Protein AF-A0A4U0W973-F1 (afdb_monomer_lite)

Foldseek 3Di:
DVLVVVVVVVVVVVVVVVVQVQWKKKKKWWLAALPLLCLLLQCQAPVRVDVVSVVSVVVPPPNLVSLLPFQAEEEEAEAQDALVVVVLADDCVRQVLFPVNLRVNSVVSVIDIDIRRTGGNPPPDDSVRVSLVSSCPRPPCVVRYHYEYQPQCPPQDPPDPDSVVSNSVSSHVVRVVVSVVSVPDDNRYMYMYMNDDVCLVDPPPPPPPPPPDPPPDDDPPDDPPVVVVVVVVVVPPPPPDPPVVVVVVVVVVPDDDDDDDDDDPDDDDDPDDPVNVVVVVDPSPPSDDPPPHVPVVPPDPPDDDDDDDDDDDDPDPDPPDDDDPPPPCVNCPVPDVVVVVVVCCCVVPVVVVVVVVVVVVVPPDDCPPDPPPPPPPPDPDPPPD

Sequence (385 aa):
MHATAALTAVIAAAASAQAFAGTYPILAWSRTSLSSSLAELDAASPKQASRTSQQRLIQTGTDDAELCQLDKLYVVSAPGLHASDLARFPSIADSPDGVRSAARAAQESGGTVQVVPYVSDRLAVAPVGKIARRFRRCPGKSEAVQFVRFEGLLEGGDDATTEDEWRRMALQRLDSDVAQLVSSAPAHSAFFLTDLPTSLSSSTTTVTKKLAKRQQLLPSDTSDETLEEMLEEIAEEEHVKSEAFDDMLAEIEGSSVPVAATLNEDDEPVSASSDEYASAVDPYSHGEWDGSVLDVSNGFQRGGSSSGNDTDGHNGTSIFQPEDGSGLLHRYALFSPALIVAVLITFVVLIPTVIVGAQALLSIETVNGLETKMTGSVGIDPSKQ

Structure (mmCIF, N/CA/C/O backbone):
data_AF-A0A4U0W973-F1
#
_entry.id   AF-A0A4U0W973-F1
#
loop_
_atom_site.group_PDB
_atom_site.id
_atom_site.type_symbol
_atom_site.label_atom_id
_atom_site.label_alt_id
_atom_site.label_comp_id
_atom_site.label_asym_id
_atom_site.label_entity_id
_atom_site.label_seq_id
_atom_site.pdbx_PDB_ins_code
_atom_site.Cartn_x
_atom_site.Cartn_y
_atom_site.Cartn_z
_atom_site.occupancy
_atom_site.B_iso_or_equiv
_atom_site.auth_seq_id
_atom_site.auth_comp_id
_atom_site.auth_asym_id
_atom_site.auth_atom_id
_atom_site.pdbx_PDB_model_num
ATOM 1 N N . MET A 1 1 ? 25.228 19.099 -28.944 1.00 52.12 1 MET A N 1
ATOM 2 C CA . MET A 1 1 ? 24.385 19.431 -27.769 1.00 52.12 1 MET A CA 1
ATOM 3 C C . MET A 1 1 ? 23.175 18.503 -27.575 1.00 52.12 1 MET A C 1
ATOM 5 O O . MET A 1 1 ? 22.707 18.410 -26.453 1.00 52.12 1 MET A O 1
ATOM 9 N N . HIS A 1 2 ? 22.682 17.770 -28.587 1.00 48.44 2 HIS A N 1
ATOM 10 C CA . HIS A 1 2 ? 21.534 16.856 -28.403 1.00 48.44 2 HIS A CA 1
ATOM 11 C C . HIS A 1 2 ? 21.878 15.499 -27.753 1.00 48.44 2 HIS A C 1
ATOM 13 O O . HIS A 1 2 ? 21.062 14.956 -27.016 1.00 48.44 2 HIS A O 1
ATOM 19 N N . ALA A 1 3 ? 23.093 14.974 -27.957 1.00 54.84 3 ALA A N 1
ATOM 20 C CA . ALA A 1 3 ? 23.503 13.678 -27.398 1.00 54.84 3 ALA A CA 1
ATOM 21 C C . ALA A 1 3 ? 23.643 13.687 -25.862 1.00 54.84 3 ALA A C 1
ATOM 23 O O . ALA A 1 3 ? 23.282 12.722 -25.196 1.00 54.84 3 ALA A O 1
ATOM 24 N N . THR A 1 4 ? 24.105 14.801 -25.287 1.00 66.12 4 THR A N 1
ATOM 25 C CA . THR A 1 4 ? 24.240 14.959 -23.832 1.00 66.12 4 THR A CA 1
ATOM 26 C C . THR A 1 4 ? 22.883 15.027 -23.131 1.00 66.12 4 THR A C 1
ATOM 28 O O . THR A 1 4 ? 22.737 14.464 -22.054 1.00 66.12 4 THR A O 1
ATOM 31 N N . ALA A 1 5 ? 21.875 15.643 -23.758 1.00 62.12 5 ALA A N 1
ATOM 32 C CA . ALA A 1 5 ? 20.515 15.712 -23.218 1.00 62.12 5 ALA A CA 1
ATOM 33 C C . ALA A 1 5 ? 19.793 14.350 -23.233 1.00 62.12 5 ALA A C 1
ATOM 35 O O . ALA A 1 5 ? 19.021 14.045 -22.328 1.00 62.12 5 ALA A O 1
ATOM 36 N N . ALA A 1 6 ? 20.054 13.513 -24.242 1.00 65.06 6 ALA A N 1
ATOM 37 C CA . ALA A 1 6 ? 19.492 12.165 -24.299 1.00 65.06 6 ALA A CA 1
ATOM 38 C C . ALA A 1 6 ? 20.099 11.250 -23.221 1.00 65.06 6 ALA A C 1
ATOM 40 O O . ALA A 1 6 ? 19.372 10.522 -22.549 1.00 65.06 6 ALA A O 1
ATOM 41 N N . LEU A 1 7 ? 21.417 11.330 -23.006 1.00 68.75 7 LEU A N 1
ATOM 42 C CA . LEU A 1 7 ? 22.104 10.552 -21.973 1.00 68.75 7 LEU A CA 1
ATOM 43 C C . LEU A 1 7 ? 21.609 10.914 -20.562 1.00 68.75 7 LEU A C 1
ATOM 45 O O . LEU A 1 7 ? 21.312 10.024 -19.768 1.00 68.75 7 LEU A O 1
ATOM 49 N N . THR A 1 8 ? 21.467 12.209 -20.252 1.00 68.31 8 THR A N 1
ATOM 50 C CA . THR A 1 8 ? 20.956 12.645 -18.943 1.00 68.31 8 THR A CA 1
ATOM 51 C C . THR A 1 8 ? 19.509 12.214 -18.719 1.00 68.31 8 THR A C 1
ATOM 53 O O . THR A 1 8 ? 19.169 11.818 -17.606 1.00 68.31 8 THR A O 1
ATOM 56 N N . ALA A 1 9 ? 18.673 12.206 -19.763 1.00 68.06 9 ALA A N 1
ATOM 57 C CA . ALA A 1 9 ? 17.303 11.704 -19.677 1.00 68.06 9 ALA A CA 1
ATOM 58 C C . ALA A 1 9 ? 17.244 10.193 -19.377 1.00 68.06 9 ALA A C 1
ATOM 60 O O . ALA A 1 9 ? 16.440 9.770 -18.548 1.00 68.06 9 ALA A O 1
ATOM 61 N N . VAL A 1 10 ? 18.114 9.382 -19.992 1.00 71.38 10 VAL A N 1
ATOM 62 C CA . VAL A 1 10 ? 18.170 7.929 -19.741 1.00 71.38 10 VAL A CA 1
ATOM 63 C C . VAL A 1 10 ? 18.680 7.622 -18.331 1.00 71.38 10 VAL A C 1
ATOM 65 O O . VAL A 1 10 ? 18.085 6.794 -17.642 1.00 71.38 10 VAL A O 1
ATOM 68 N N . ILE A 1 11 ? 19.726 8.313 -17.865 1.00 70.81 11 ILE A N 1
ATOM 69 C CA . ILE A 1 11 ? 20.246 8.143 -16.496 1.00 70.81 11 ILE A CA 1
ATOM 70 C C . ILE A 1 11 ? 19.185 8.554 -15.466 1.00 70.81 11 ILE A C 1
ATOM 72 O O . ILE A 1 11 ? 18.961 7.832 -14.495 1.00 70.81 11 ILE A O 1
ATOM 76 N N . ALA A 1 12 ? 18.477 9.664 -15.701 1.00 68.00 12 ALA A N 1
ATOM 77 C CA . ALA A 1 12 ? 17.384 10.099 -14.835 1.00 68.00 12 ALA A CA 1
ATOM 78 C C . ALA A 1 12 ? 16.228 9.082 -14.803 1.00 68.00 12 ALA A C 1
ATOM 80 O O . ALA A 1 12 ? 15.699 8.786 -13.731 1.00 68.00 12 ALA A O 1
ATOM 81 N N . ALA A 1 13 ? 15.867 8.496 -15.950 1.00 68.69 13 ALA A N 1
ATOM 82 C CA . ALA A 1 13 ? 14.830 7.469 -16.024 1.00 68.69 13 ALA A CA 1
ATOM 83 C C . ALA A 1 13 ? 15.237 6.177 -15.291 1.00 68.69 13 ALA A C 1
ATOM 85 O O . ALA A 1 13 ? 14.451 5.647 -14.503 1.00 68.69 13 ALA A O 1
ATOM 86 N N . ALA A 1 14 ? 16.472 5.701 -15.470 1.00 68.81 14 ALA A N 1
ATOM 87 C CA . ALA A 1 14 ? 16.973 4.511 -14.780 1.00 68.81 14 ALA A CA 1
ATOM 88 C C . ALA A 1 14 ? 17.048 4.712 -13.255 1.00 68.81 14 ALA A C 1
ATOM 90 O O . ALA A 1 14 ? 16.617 3.842 -12.495 1.00 68.81 14 ALA A O 1
ATOM 91 N N . ALA A 1 15 ? 17.512 5.883 -12.802 1.00 69.69 15 ALA A N 1
ATOM 92 C CA . ALA A 1 15 ? 17.523 6.241 -11.383 1.00 69.69 15 ALA A CA 1
ATOM 93 C C . ALA A 1 15 ? 16.103 6.304 -10.792 1.00 69.69 15 ALA A C 1
ATOM 95 O O . ALA A 1 15 ? 15.887 5.900 -9.650 1.00 69.69 15 ALA A O 1
ATOM 96 N N . SER A 1 16 ? 15.116 6.749 -11.579 1.00 68.50 16 SER A N 1
ATOM 97 C CA . SER A 1 16 ? 13.723 6.813 -11.129 1.00 68.50 16 SER A CA 1
ATOM 98 C C . SER A 1 16 ? 13.084 5.436 -10.927 1.00 68.50 16 SER A C 1
ATOM 100 O O . SER A 1 16 ? 12.291 5.284 -10.005 1.00 68.50 16 SER A O 1
ATOM 102 N N . ALA A 1 17 ? 13.458 4.419 -11.713 1.00 69.19 17 ALA A N 1
ATOM 103 C CA . ALA A 1 17 ? 12.926 3.064 -11.552 1.00 69.19 17 ALA A CA 1
ATOM 104 C C . ALA A 1 17 ? 13.462 2.378 -10.282 1.00 69.19 17 ALA A C 1
ATOM 106 O O . ALA A 1 17 ? 12.710 1.709 -9.578 1.00 69.19 17 ALA A O 1
ATOM 107 N N . GLN A 1 18 ? 14.741 2.590 -9.946 1.00 71.25 18 GLN A N 1
ATOM 108 C CA . GLN A 1 18 ? 15.321 2.042 -8.715 1.00 71.25 18 GLN A CA 1
ATOM 109 C C . GLN A 1 18 ? 14.830 2.740 -7.446 1.00 71.25 18 GLN A C 1
ATOM 111 O O . GLN A 1 18 ? 14.807 2.118 -6.389 1.00 71.25 18 GLN A O 1
ATOM 116 N N . ALA A 1 19 ? 14.387 3.997 -7.537 1.00 71.25 19 ALA A N 1
ATOM 117 C CA . ALA A 1 19 ? 13.880 4.737 -6.382 1.00 71.25 19 ALA A CA 1
ATOM 118 C C . ALA A 1 19 ? 12.604 4.126 -5.764 1.00 71.25 19 ALA A C 1
ATOM 120 O O . ALA A 1 19 ? 12.275 4.448 -4.624 1.00 71.25 19 ALA A O 1
ATOM 121 N N . PHE A 1 20 ? 11.894 3.262 -6.498 1.00 73.62 20 PHE A N 1
ATOM 122 C CA . PHE A 1 20 ? 10.678 2.587 -6.027 1.00 73.62 20 PHE A CA 1
ATOM 123 C C . PHE A 1 20 ? 10.879 1.096 -5.729 1.00 73.62 20 PHE A C 1
ATOM 125 O O . PHE A 1 20 ? 9.976 0.459 -5.186 1.00 73.62 20 PHE A O 1
ATOM 132 N N . ALA A 1 21 ? 12.046 0.534 -6.056 1.00 79.38 21 ALA A N 1
ATOM 133 C CA . ALA A 1 21 ? 12.373 -0.837 -5.692 1.00 79.38 21 ALA A CA 1
ATOM 134 C C . ALA A 1 21 ? 12.511 -0.939 -4.164 1.00 79.38 21 ALA A C 1
ATOM 136 O O . ALA A 1 21 ? 13.205 -0.129 -3.550 1.00 79.38 21 ALA A O 1
ATOM 137 N N . GLY A 1 22 ? 11.832 -1.912 -3.554 1.00 83.25 22 GLY A N 1
ATOM 138 C CA . GLY A 1 22 ? 11.765 -2.018 -2.094 1.00 83.25 22 GLY A CA 1
ATOM 139 C C . GLY A 1 22 ? 10.861 -0.962 -1.454 1.00 83.25 22 GLY A C 1
ATOM 140 O O . GLY A 1 22 ? 11.128 -0.485 -0.353 1.00 83.25 22 GLY A O 1
ATOM 141 N N . THR A 1 23 ? 9.802 -0.529 -2.144 1.00 88.94 23 THR A N 1
ATOM 142 C CA . THR A 1 23 ? 8.761 0.294 -1.519 1.00 88.94 23 THR A CA 1
ATOM 143 C C . THR A 1 23 ? 7.432 -0.437 -1.487 1.00 88.94 23 THR A C 1
ATOM 145 O O . THR A 1 23 ? 7.087 -1.132 -2.438 1.00 88.94 23 THR A O 1
ATOM 148 N N . TYR A 1 24 ? 6.686 -0.255 -0.401 1.00 91.31 24 TYR A N 1
ATOM 149 C CA . TYR A 1 24 ? 5.347 -0.804 -0.235 1.00 91.31 24 TYR A CA 1
ATOM 150 C C . TYR A 1 24 ? 4.328 0.299 0.074 1.00 91.31 24 TYR A C 1
ATOM 152 O O . TYR A 1 24 ? 4.674 1.309 0.702 1.00 91.31 24 TYR A O 1
ATOM 160 N N . PRO A 1 25 ? 3.067 0.132 -0.357 1.00 94.31 25 PRO A N 1
ATOM 161 C CA . PRO A 1 25 ? 1.993 1.035 0.008 1.00 94.31 25 PRO A CA 1
ATOM 162 C C . PRO A 1 25 ? 1.483 0.752 1.423 1.00 94.31 25 PRO A C 1
ATOM 164 O O . PRO A 1 25 ? 1.411 -0.397 1.857 1.00 94.31 25 PRO A O 1
ATOM 167 N N . ILE A 1 26 ? 1.043 1.806 2.106 1.00 94.56 26 ILE A N 1
ATOM 168 C CA . ILE A 1 26 ? 0.243 1.726 3.327 1.00 94.56 26 ILE A CA 1
ATOM 169 C C . ILE A 1 26 ? -1.046 2.513 3.099 1.00 94.56 26 ILE A C 1
ATOM 171 O O . ILE A 1 26 ? -1.014 3.705 2.787 1.00 94.56 26 ILE A O 1
ATOM 175 N N . LEU A 1 27 ? -2.184 1.861 3.298 1.00 95.62 27 LEU A N 1
ATOM 176 C CA . LEU A 1 27 ? -3.489 2.501 3.403 1.00 95.62 27 LEU A CA 1
ATOM 177 C C . LEU A 1 27 ? -3.990 2.306 4.833 1.00 95.62 27 LEU A C 1
ATOM 179 O O . LEU A 1 27 ? -4.219 1.178 5.259 1.00 95.62 27 LEU A O 1
ATOM 183 N N . ALA A 1 28 ? -4.156 3.396 5.572 1.00 96.12 28 ALA A N 1
ATOM 184 C CA . ALA A 1 28 ? -4.639 3.365 6.944 1.00 96.12 28 ALA A CA 1
ATOM 185 C C . ALA A 1 28 ? -5.935 4.164 7.075 1.00 96.12 28 ALA A C 1
ATOM 187 O O . ALA A 1 28 ? -6.037 5.274 6.552 1.00 96.12 28 ALA A O 1
ATOM 188 N N . TRP A 1 29 ? -6.925 3.626 7.782 1.00 96.75 29 TRP A N 1
ATOM 189 C CA . TRP A 1 29 ? -8.152 4.360 8.086 1.00 96.75 29 TRP A CA 1
ATOM 190 C C . TRP A 1 29 ? -8.721 3.995 9.455 1.00 96.75 29 TRP A C 1
ATOM 192 O O . TRP A 1 29 ? -8.559 2.879 9.948 1.00 96.75 29 TRP A O 1
ATOM 202 N N . SER A 1 30 ? -9.403 4.956 10.071 1.00 96.12 30 SER A N 1
ATOM 203 C CA . SER A 1 30 ? -10.150 4.780 11.315 1.00 96.12 30 SER A CA 1
ATOM 204 C C . SER A 1 30 ? -11.376 5.680 11.321 1.00 96.12 30 SER A C 1
ATOM 206 O O . SER A 1 30 ? -11.315 6.815 10.849 1.00 96.12 30 SER A O 1
ATOM 208 N N . ARG A 1 31 ? -12.480 5.189 11.895 1.00 94.50 31 ARG A N 1
ATOM 209 C CA . ARG A 1 31 ? -13.699 5.985 12.125 1.00 94.50 31 ARG A CA 1
ATOM 210 C C . ARG A 1 31 ? -13.520 7.022 13.237 1.00 94.50 31 ARG A C 1
ATOM 212 O O . ARG A 1 31 ? -14.281 7.981 13.294 1.00 94.50 31 ARG A O 1
ATOM 219 N N . THR A 1 32 ? -12.530 6.829 14.108 1.00 92.50 32 THR A N 1
ATOM 220 C CA . THR A 1 32 ? -12.110 7.803 15.122 1.00 92.50 32 THR A CA 1
ATOM 221 C C . THR A 1 32 ? -10.972 8.671 14.593 1.00 92.50 32 THR A C 1
ATOM 223 O O . THR A 1 32 ? -10.207 8.256 13.721 1.00 92.50 32 THR A O 1
ATOM 226 N N . SER A 1 33 ? -10.846 9.886 15.122 1.00 88.44 33 SER A N 1
ATOM 227 C CA . SER A 1 33 ? -9.746 10.783 14.777 1.00 88.44 33 SER A CA 1
ATOM 228 C C . SER A 1 33 ? -8.418 10.243 15.326 1.00 88.44 33 SER A C 1
ATOM 230 O O . SER A 1 33 ? -8.213 10.260 16.537 1.00 88.44 33 SER A O 1
ATOM 232 N N . LEU A 1 34 ? -7.527 9.783 14.443 1.00 85.31 34 LEU A N 1
ATOM 233 C CA . LEU A 1 34 ? -6.155 9.353 14.766 1.00 85.31 34 LEU A CA 1
ATOM 234 C C . LEU A 1 34 ? -5.117 10.245 14.076 1.00 85.31 34 LEU A C 1
ATOM 236 O O . LEU A 1 34 ? -4.108 9.771 13.546 1.00 85.31 34 LEU A O 1
ATOM 240 N N . SER A 1 35 ? -5.402 11.544 13.992 1.00 80.94 35 SER A N 1
ATOM 241 C CA . SER A 1 35 ? -4.623 12.472 13.170 1.00 80.94 35 SER A CA 1
ATOM 242 C C . SER A 1 35 ? -3.165 12.543 13.603 1.00 80.94 35 SER A C 1
ATOM 244 O O . SER A 1 35 ? -2.286 12.684 12.756 1.00 80.94 35 SER A O 1
ATOM 246 N N . SER A 1 36 ? -2.906 12.427 14.905 1.00 81.38 36 SER A N 1
ATOM 247 C CA . SER A 1 36 ? -1.565 12.571 15.465 1.00 81.38 36 SER A CA 1
ATOM 248 C C . SER A 1 36 ? -0.761 11.291 15.236 1.00 81.38 36 SER A C 1
ATOM 250 O O . SER A 1 36 ? 0.346 11.326 14.700 1.00 81.38 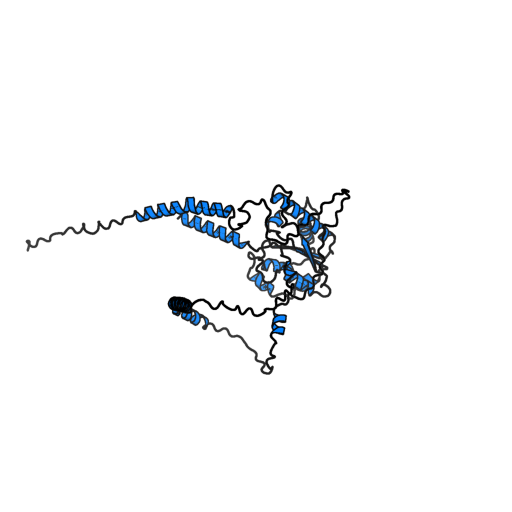36 SER A O 1
ATOM 252 N N . SER A 1 37 ? -1.364 10.133 15.518 1.00 80.69 37 SER A N 1
ATOM 253 C CA . SER A 1 37 ? -0.705 8.831 15.374 1.00 80.69 37 SER A CA 1
ATOM 254 C C . SER A 1 37 ? -0.465 8.430 13.913 1.00 80.69 37 SER A C 1
ATOM 256 O O . SER A 1 37 ? 0.553 7.807 13.616 1.00 80.69 37 SER A O 1
ATOM 258 N N . LEU A 1 38 ? -1.364 8.796 12.988 1.00 81.06 38 LEU A N 1
ATOM 259 C CA . LEU A 1 38 ? -1.208 8.505 11.556 1.00 81.06 38 LEU A CA 1
ATOM 260 C C . LEU A 1 38 ? -0.263 9.477 10.838 1.00 81.06 38 LEU A C 1
ATOM 262 O O . LEU A 1 38 ? 0.299 9.107 9.809 1.00 81.06 38 LEU A O 1
ATOM 266 N N . ALA A 1 39 ? -0.013 10.672 11.384 1.00 80.00 39 ALA A N 1
ATOM 267 C CA . ALA A 1 39 ? 0.964 11.607 10.821 1.00 80.00 39 ALA A CA 1
ATOM 268 C C . ALA A 1 39 ? 2.404 11.050 10.819 1.00 80.00 39 ALA A C 1
ATOM 270 O O . ALA A 1 39 ? 3.235 11.495 10.027 1.00 80.00 39 ALA A O 1
ATOM 271 N N . GLU A 1 40 ? 2.713 10.052 11.657 1.00 79.88 40 GLU A N 1
ATOM 272 C CA . GLU A 1 40 ? 4.001 9.341 11.615 1.00 79.88 40 GLU A CA 1
ATOM 273 C C . GLU A 1 40 ? 4.198 8.589 10.285 1.00 79.88 40 GLU A C 1
ATOM 275 O O . GLU A 1 40 ? 5.326 8.464 9.806 1.00 79.88 40 GLU A O 1
ATOM 280 N N . LEU A 1 41 ? 3.112 8.137 9.645 1.00 78.25 41 LEU A N 1
ATOM 281 C CA . LEU A 1 41 ? 3.187 7.480 8.339 1.00 78.25 41 LEU A CA 1
ATOM 282 C C . LEU A 1 41 ? 3.676 8.451 7.253 1.00 78.25 41 LEU A C 1
ATOM 284 O O . LEU A 1 41 ? 4.458 8.053 6.392 1.00 78.25 41 LEU A O 1
ATOM 288 N N . ASP A 1 42 ? 3.288 9.727 7.325 1.00 75.25 42 ASP A N 1
ATOM 289 C CA . ASP A 1 42 ? 3.757 10.755 6.385 1.00 75.25 42 ASP A CA 1
ATOM 290 C C . ASP A 1 42 ? 5.242 11.064 6.559 1.00 75.25 42 ASP A C 1
ATOM 292 O O . ASP A 1 42 ? 5.946 11.297 5.577 1.00 75.25 42 ASP A O 1
ATOM 296 N N . ALA A 1 43 ? 5.748 11.009 7.793 1.00 69.62 43 ALA A N 1
ATOM 297 C CA . ALA A 1 43 ? 7.173 11.181 8.061 1.00 69.62 43 ALA A CA 1
ATOM 298 C C . ALA A 1 43 ? 8.024 10.046 7.461 1.00 69.62 43 ALA A C 1
ATOM 300 O O . ALA A 1 43 ? 9.198 10.258 7.154 1.00 69.62 43 ALA A O 1
ATOM 301 N N . ALA A 1 44 ? 7.441 8.858 7.267 1.00 69.44 44 ALA A N 1
ATOM 302 C CA . ALA A 1 44 ? 8.093 7.728 6.609 1.00 69.44 44 ALA A CA 1
ATOM 303 C C . ALA A 1 44 ? 8.075 7.822 5.070 1.00 69.44 44 ALA A C 1
ATOM 305 O O . ALA A 1 44 ? 8.782 7.063 4.404 1.00 69.44 44 ALA A O 1
ATOM 306 N N . SER A 1 45 ? 7.301 8.753 4.499 1.00 70.88 45 SER A N 1
ATOM 307 C CA . SER A 1 45 ? 7.235 8.985 3.057 1.00 70.88 45 SER A CA 1
ATOM 308 C C . SER A 1 45 ? 8.448 9.798 2.580 1.00 70.88 45 SER A C 1
ATOM 310 O O . SER A 1 45 ? 8.617 10.957 2.978 1.00 70.88 45 SER A O 1
ATOM 312 N N . PRO A 1 46 ? 9.277 9.272 1.657 1.00 62.62 46 PRO A N 1
ATOM 313 C CA . PRO A 1 46 ? 10.490 9.952 1.200 1.00 62.62 46 PRO A CA 1
ATOM 314 C C . PRO A 1 46 ? 10.208 11.273 0.465 1.00 62.62 46 PRO A C 1
ATOM 316 O O . PRO A 1 46 ? 11.085 12.128 0.382 1.00 62.62 46 PRO A O 1
ATOM 319 N N . LYS A 1 47 ? 8.985 11.477 -0.051 1.00 58.22 47 LYS A N 1
ATOM 320 C CA . LYS A 1 47 ? 8.585 12.722 -0.734 1.00 58.22 47 LYS A CA 1
ATOM 321 C C . LYS A 1 47 ? 8.100 13.826 0.212 1.00 58.22 47 LYS A C 1
ATOM 323 O O . LYS A 1 47 ? 8.022 14.974 -0.218 1.00 58.22 47 LYS A O 1
ATOM 328 N N . GLN A 1 48 ? 7.745 13.498 1.455 1.00 55.78 48 GLN A N 1
ATOM 329 C CA . GLN A 1 48 ? 7.068 14.416 2.384 1.00 55.78 48 GLN A CA 1
ATOM 330 C C . GLN A 1 48 ? 7.780 14.598 3.726 1.00 55.78 48 GLN A C 1
ATOM 332 O O . GLN A 1 48 ? 7.283 15.353 4.561 1.00 55.78 48 GLN A O 1
ATOM 337 N N . ALA A 1 49 ? 8.960 13.999 3.908 1.00 55.44 49 ALA A N 1
ATOM 338 C CA . ALA A 1 49 ? 9.834 14.245 5.051 1.00 55.44 49 ALA A CA 1
ATOM 339 C C . ALA A 1 49 ? 10.354 15.701 5.059 1.00 55.44 49 ALA A C 1
ATOM 341 O O . ALA A 1 49 ? 11.496 16.001 4.714 1.00 55.44 49 ALA A O 1
ATOM 342 N N . SER A 1 50 ? 9.494 16.647 5.428 1.00 57.12 50 SER A N 1
ATOM 343 C CA . SER A 1 50 ? 9.881 18.005 5.783 1.00 57.12 50 SER A CA 1
ATOM 344 C C . SER A 1 50 ? 10.621 17.992 7.127 1.00 57.12 50 SER A C 1
ATOM 346 O O . SER A 1 50 ? 10.365 17.167 8.004 1.00 57.12 50 SER A O 1
ATOM 348 N N . ARG A 1 51 ? 11.512 18.962 7.363 1.00 54.75 51 ARG A N 1
ATOM 349 C CA . ARG A 1 51 ? 12.181 19.121 8.675 1.00 54.75 51 ARG A CA 1
ATOM 350 C C . ARG A 1 51 ? 11.194 19.204 9.856 1.00 54.75 51 ARG A C 1
ATOM 352 O O . ARG A 1 51 ? 11.527 18.809 10.967 1.00 54.75 51 ARG A O 1
ATOM 359 N N . THR A 1 52 ? 9.968 19.670 9.610 1.00 55.78 52 THR A N 1
ATOM 360 C CA . THR A 1 52 ? 8.884 19.732 10.601 1.00 55.78 52 THR A CA 1
ATOM 361 C C . THR A 1 52 ? 8.259 18.372 10.934 1.00 55.78 52 THR A C 1
ATOM 363 O O . THR A 1 52 ? 7.870 18.167 12.080 1.00 55.78 52 THR A O 1
ATOM 366 N N . SER A 1 53 ? 8.191 17.421 9.995 1.00 56.03 53 SER A N 1
ATOM 367 C CA . SER A 1 53 ? 7.707 16.057 10.278 1.00 56.03 53 SER A CA 1
ATOM 368 C C . SER A 1 53 ? 8.742 15.236 11.059 1.00 56.03 53 SER A C 1
ATOM 370 O O . SER A 1 53 ? 8.365 14.464 11.937 1.00 56.03 53 SER A O 1
ATOM 372 N N . GLN A 1 54 ? 10.041 15.493 10.859 1.00 54.91 54 GLN A N 1
ATOM 373 C CA . GLN A 1 54 ? 11.108 14.897 11.679 1.00 54.91 54 GLN A CA 1
ATOM 374 C C . GLN A 1 54 ? 11.105 15.396 13.134 1.00 54.91 54 GLN A C 1
ATOM 376 O O . GLN A 1 54 ? 11.321 14.606 14.049 1.00 54.91 54 GLN A O 1
ATOM 381 N N . GLN A 1 55 ? 10.808 16.680 13.376 1.00 54.88 55 GLN A N 1
ATOM 382 C CA . GLN A 1 55 ? 10.680 17.217 14.740 1.00 54.88 55 GLN A CA 1
ATOM 383 C C . GLN A 1 55 ? 9.467 16.651 15.495 1.00 54.88 55 GLN A C 1
ATOM 385 O O . GLN A 1 55 ? 9.518 16.508 16.716 1.00 54.88 55 GLN A O 1
ATOM 390 N N . ARG A 1 56 ? 8.393 16.286 14.784 1.00 53.16 56 ARG A N 1
ATOM 391 C CA . ARG A 1 56 ? 7.195 15.675 15.384 1.00 53.16 56 ARG A CA 1
ATOM 392 C C . ARG A 1 56 ? 7.428 14.243 15.857 1.00 53.16 56 ARG A C 1
ATOM 394 O O . ARG A 1 56 ? 6.845 13.843 16.855 1.00 53.16 56 ARG A O 1
ATOM 401 N N . LEU A 1 57 ? 8.352 13.520 15.221 1.00 52.38 57 LEU A N 1
ATOM 402 C CA . LEU A 1 57 ? 8.744 12.161 15.612 1.00 52.38 57 LEU A CA 1
ATOM 403 C C . LEU A 1 57 ? 9.319 12.078 17.043 1.00 52.38 57 LEU A C 1
ATOM 405 O O . LEU A 1 57 ? 9.416 10.991 17.602 1.00 52.38 57 LEU A O 1
ATOM 409 N N . ILE A 1 58 ? 9.706 13.217 17.630 1.00 52.56 58 ILE A N 1
ATOM 410 C CA . ILE A 1 58 ? 10.283 13.325 18.977 1.00 52.56 58 ILE A CA 1
ATOM 411 C C . ILE A 1 58 ? 9.192 13.574 20.042 1.00 52.56 58 ILE A C 1
ATOM 413 O O . ILE A 1 58 ? 9.388 13.247 21.211 1.00 52.56 58 ILE A O 1
ATOM 417 N N . GLN A 1 59 ? 8.004 14.068 19.665 1.00 55.00 59 GLN A N 1
ATOM 418 C CA . GLN A 1 59 ? 6.881 14.323 20.584 1.00 55.00 59 GLN A CA 1
ATOM 419 C C . GLN A 1 59 ? 5.970 13.093 20.723 1.00 55.00 59 GLN A C 1
ATOM 421 O O . GLN A 1 59 ? 4.770 13.144 20.501 1.00 55.00 59 GLN A O 1
ATOM 426 N N . THR A 1 60 ? 6.551 11.961 21.109 1.00 56.81 60 THR A N 1
ATOM 427 C CA . THR A 1 60 ? 5.861 10.658 21.169 1.00 56.81 60 THR A CA 1
ATOM 428 C C . THR A 1 60 ? 4.856 10.513 22.320 1.00 56.81 60 THR A C 1
ATOM 430 O O . THR A 1 60 ? 4.063 9.579 22.311 1.00 56.81 60 THR A O 1
ATOM 433 N N . GLY A 1 61 ? 4.861 11.415 23.308 1.00 56.53 61 GLY A N 1
ATOM 434 C CA . GLY A 1 61 ? 4.105 11.237 24.555 1.00 56.53 61 GLY A CA 1
ATOM 435 C C . GLY A 1 61 ? 2.608 11.571 24.495 1.00 56.53 61 GLY A C 1
ATOM 436 O O . GLY A 1 61 ? 1.832 10.986 25.245 1.00 56.53 61 GLY A O 1
ATOM 437 N N . THR A 1 62 ? 2.179 12.498 23.633 1.00 60.53 62 THR A N 1
ATOM 438 C CA . THR A 1 62 ? 0.759 12.900 23.520 1.00 60.53 62 THR A CA 1
ATOM 439 C C . THR A 1 62 ? -0.042 12.018 22.566 1.00 60.53 62 THR A C 1
ATOM 441 O O . THR A 1 62 ? -1.255 11.890 22.718 1.00 60.53 62 THR A O 1
ATOM 444 N N . ASP A 1 63 ? 0.638 11.366 21.625 1.00 68.06 63 ASP A N 1
ATOM 445 C CA . ASP A 1 63 ? 0.013 10.648 20.507 1.00 68.06 63 ASP A CA 1
ATOM 446 C C . ASP A 1 63 ? -0.471 9.242 20.888 1.00 68.06 63 ASP A C 1
ATOM 448 O O . ASP A 1 63 ? -1.238 8.617 20.152 1.00 68.06 63 ASP A O 1
ATOM 452 N N . ASP A 1 64 ? -0.039 8.738 22.045 1.00 81.38 64 ASP A N 1
ATOM 453 C CA . ASP A 1 64 ? -0.403 7.408 22.531 1.00 81.38 64 ASP A CA 1
ATOM 454 C C . ASP A 1 64 ? -1.828 7.389 23.119 1.00 81.38 64 ASP A C 1
ATOM 456 O O . ASP A 1 64 ? -2.501 6.359 23.084 1.00 81.38 64 ASP A O 1
ATOM 460 N N . ALA A 1 65 ? -2.345 8.536 23.581 1.00 88.75 65 ALA A N 1
ATOM 461 C CA . ALA A 1 65 ? -3.695 8.637 24.137 1.00 88.75 65 ALA A CA 1
ATOM 462 C C . ALA A 1 65 ? -4.801 8.416 23.088 1.00 88.75 65 ALA A C 1
ATOM 464 O O . ALA A 1 65 ? -5.853 7.873 23.425 1.00 88.75 65 ALA A O 1
ATOM 465 N N . GLU A 1 66 ? -4.577 8.817 21.830 1.00 91.19 66 GLU A N 1
ATOM 466 C CA . GLU A 1 66 ? -5.505 8.568 20.713 1.00 91.19 66 GLU A CA 1
ATOM 467 C C . GLU A 1 66 ? -5.535 7.075 20.353 1.00 91.19 66 GLU A C 1
ATOM 469 O O . GLU A 1 66 ? -6.608 6.489 20.206 1.00 91.19 66 GLU A O 1
ATOM 474 N N . LEU A 1 67 ? -4.364 6.426 20.294 1.00 91.12 67 LEU A N 1
ATOM 475 C CA . LEU A 1 67 ? -4.259 4.987 20.033 1.00 91.12 67 LEU A CA 1
ATOM 476 C C . LEU A 1 67 ? -4.946 4.166 21.125 1.00 91.12 67 LEU A C 1
ATOM 478 O O . LEU A 1 67 ? -5.673 3.229 20.810 1.00 91.12 67 LEU A O 1
ATOM 482 N N . CYS A 1 68 ? -4.770 4.524 22.399 1.00 93.81 68 CYS A N 1
ATOM 483 C CA . CYS A 1 68 ? -5.357 3.770 23.508 1.00 93.81 68 CYS A CA 1
ATOM 484 C C . CYS A 1 68 ? -6.890 3.853 23.588 1.00 93.81 68 CYS A C 1
ATOM 486 O O . CYS A 1 68 ? -7.496 3.043 24.291 1.00 93.81 68 CYS A O 1
ATOM 488 N N . GLN A 1 69 ? -7.524 4.786 22.868 1.00 94.12 69 GLN A N 1
ATOM 489 C CA . GLN A 1 69 ? -8.986 4.853 22.742 1.00 94.12 69 GLN A CA 1
ATOM 490 C C . GLN A 1 69 ? -9.546 3.819 21.761 1.00 94.12 69 GLN A C 1
ATOM 492 O O . GLN A 1 69 ? -10.751 3.576 21.762 1.00 94.12 69 GLN A O 1
ATOM 497 N N . LEU A 1 70 ? -8.704 3.207 20.924 1.00 94.94 70 LEU A N 1
ATOM 498 C CA . LEU A 1 70 ? -9.153 2.173 20.003 1.00 94.94 70 LEU A CA 1
ATOM 499 C C . LEU A 1 70 ? -9.445 0.874 20.757 1.00 94.94 70 LEU A C 1
ATOM 501 O O . LEU A 1 70 ? -8.703 0.432 21.637 1.00 94.94 70 LEU A O 1
ATOM 505 N N . ASP A 1 71 ? -10.527 0.219 20.369 1.00 95.62 71 ASP A N 1
ATOM 506 C CA . ASP A 1 71 ? -10.898 -1.104 20.847 1.00 95.62 71 ASP A CA 1
ATOM 507 C C . ASP A 1 71 ? -10.005 -2.173 20.245 1.00 95.62 71 ASP A C 1
ATOM 509 O O . ASP A 1 71 ? -9.551 -3.059 20.968 1.00 95.62 71 ASP A O 1
ATOM 513 N N . LYS A 1 72 ? -9.740 -2.068 18.939 1.00 96.19 72 LYS A N 1
ATOM 514 C CA . LYS A 1 72 ? -9.016 -3.083 18.181 1.00 96.19 72 LYS A CA 1
ATOM 515 C C . LYS A 1 72 ? -8.266 -2.479 16.995 1.00 96.19 72 LYS A C 1
ATOM 517 O O . LYS A 1 72 ? -8.772 -1.587 16.314 1.00 96.19 72 LYS A O 1
ATOM 522 N N . LEU A 1 73 ? -7.068 -2.989 16.744 1.00 96.06 73 LEU A N 1
ATOM 523 C CA . LEU A 1 73 ? -6.193 -2.591 15.649 1.00 96.06 73 LEU A CA 1
ATOM 524 C C . LEU A 1 73 ? -6.054 -3.759 14.671 1.00 96.06 73 LEU A C 1
ATOM 526 O O . LEU A 1 73 ? -5.588 -4.828 15.058 1.00 96.06 73 LEU A O 1
ATOM 530 N N . TYR A 1 74 ? -6.427 -3.552 13.414 1.00 96.44 74 TYR A N 1
ATOM 531 C CA . TYR A 1 74 ? -6.305 -4.549 12.357 1.00 96.44 74 TYR A CA 1
ATOM 532 C C . TYR A 1 74 ? -5.148 -4.196 11.429 1.00 96.44 74 TYR A C 1
ATOM 534 O O . TYR A 1 74 ? -5.109 -3.106 10.858 1.00 96.44 74 TYR A O 1
ATOM 542 N N . VAL A 1 75 ? -4.217 -5.128 11.254 1.00 95.75 75 VAL A N 1
ATOM 543 C CA . VAL A 1 75 ? -3.110 -5.012 10.302 1.00 95.75 75 VAL A CA 1
ATOM 544 C C . VAL A 1 75 ? -3.274 -6.098 9.249 1.00 95.75 75 VAL A C 1
ATOM 546 O O . VAL A 1 75 ? -3.000 -7.266 9.504 1.00 95.75 75 VAL A O 1
ATOM 549 N N . VAL A 1 76 ? -3.742 -5.704 8.073 1.00 95.94 76 VAL A N 1
ATOM 550 C CA . VAL A 1 76 ? -3.939 -6.561 6.908 1.00 95.94 76 VAL A CA 1
ATOM 551 C C . VAL A 1 76 ? -2.677 -6.509 6.043 1.00 95.94 76 VAL A C 1
ATOM 553 O O . VAL A 1 76 ? -2.391 -5.501 5.396 1.00 95.94 76 VAL A O 1
ATOM 556 N N . SER A 1 77 ? -1.900 -7.590 6.063 1.00 94.81 77 SER A N 1
ATOM 557 C CA . SER A 1 77 ? -0.762 -7.802 5.171 1.00 94.81 77 SER A CA 1
ATOM 558 C C . SER A 1 77 ? -1.238 -8.484 3.891 1.00 94.81 77 SER A C 1
ATOM 560 O O . SER A 1 77 ? -1.862 -9.541 3.948 1.00 94.81 77 SER A O 1
ATOM 562 N N . ALA A 1 78 ? -0.939 -7.881 2.747 1.00 95.38 78 ALA A N 1
ATOM 563 C CA . ALA A 1 78 ? -1.238 -8.405 1.424 1.00 95.38 78 ALA A CA 1
ATOM 564 C C . ALA A 1 78 ? 0.067 -8.448 0.606 1.00 95.38 78 ALA A C 1
ATOM 566 O O . ALA A 1 78 ? 0.386 -7.463 -0.065 1.00 95.38 78 ALA A O 1
ATOM 567 N N . PRO A 1 79 ? 0.846 -9.546 0.700 1.00 92.81 79 PRO A N 1
ATOM 568 C CA . PRO A 1 79 ? 2.093 -9.717 -0.031 1.00 92.81 79 PRO A CA 1
ATOM 569 C C . PRO A 1 79 ? 1.937 -9.443 -1.533 1.00 92.81 79 PRO A C 1
ATOM 571 O O . PRO A 1 79 ? 1.043 -9.998 -2.168 1.00 92.81 79 PRO A O 1
ATOM 574 N N . GLY A 1 80 ? 2.795 -8.599 -2.106 1.00 91.75 80 GLY A N 1
ATOM 575 C CA . GLY A 1 80 ? 2.754 -8.213 -3.523 1.00 91.75 80 GLY A CA 1
ATOM 576 C C . GLY A 1 80 ? 1.803 -7.059 -3.863 1.00 91.75 80 GLY A C 1
ATOM 577 O O . GLY A 1 80 ? 1.654 -6.713 -5.040 1.00 91.75 80 GLY A O 1
ATOM 578 N N . LEU A 1 81 ? 1.156 -6.445 -2.866 1.00 94.44 81 LEU A N 1
ATOM 579 C CA . LEU A 1 81 ? 0.313 -5.268 -3.070 1.00 94.44 81 LEU A CA 1
ATOM 580 C C . LEU A 1 81 ? 1.169 -4.048 -3.451 1.00 94.44 81 LEU A C 1
ATOM 582 O O . LEU A 1 81 ? 1.962 -3.545 -2.662 1.00 94.44 81 LEU A O 1
ATOM 586 N N . HIS A 1 82 ? 0.953 -3.497 -4.644 1.00 92.50 82 HIS A N 1
ATOM 587 C CA . HIS A 1 82 ? 1.667 -2.313 -5.125 1.00 92.50 82 HIS A CA 1
ATOM 588 C C . HIS A 1 82 ? 0.840 -1.027 -4.990 1.00 92.50 82 HIS A C 1
ATOM 590 O O . HIS A 1 82 ? -0.391 -1.035 -4.965 1.00 92.50 82 HIS A O 1
ATOM 596 N N . ALA A 1 83 ? 1.507 0.132 -4.992 1.00 91.31 83 ALA A N 1
ATOM 597 C CA . ALA A 1 83 ? 0.838 1.438 -4.957 1.00 91.31 83 ALA A CA 1
ATOM 598 C C . ALA A 1 83 ? -0.157 1.638 -6.118 1.00 91.31 83 ALA A C 1
ATOM 600 O O . ALA A 1 83 ? -1.203 2.266 -5.952 1.00 91.31 83 ALA A O 1
ATOM 601 N N . SER A 1 84 ? 0.146 1.073 -7.292 1.00 91.75 84 SER A N 1
ATOM 602 C CA . SER A 1 84 ? -0.749 1.072 -8.452 1.00 91.75 84 SER A CA 1
ATOM 603 C C . SER A 1 84 ? -2.036 0.280 -8.218 1.00 91.75 84 SER A C 1
ATOM 605 O O . SER A 1 84 ? -3.057 0.591 -8.831 1.00 91.75 84 SER A O 1
ATOM 607 N N . ASP A 1 85 ? -2.014 -0.714 -7.331 1.00 94.88 85 ASP A N 1
ATOM 608 C CA . ASP A 1 85 ? -3.175 -1.552 -7.031 1.00 94.88 85 ASP A CA 1
ATOM 609 C C . ASP A 1 85 ? -4.192 -0.831 -6.157 1.00 94.88 85 ASP A C 1
ATOM 611 O O . ASP A 1 85 ? -5.391 -1.041 -6.321 1.00 94.88 85 ASP A O 1
ATOM 615 N N . LEU A 1 86 ? -3.746 0.116 -5.320 1.00 92.75 86 LEU A N 1
ATOM 616 C CA . LEU A 1 86 ? -4.642 1.005 -4.571 1.00 92.75 86 LEU A CA 1
ATOM 617 C C . LEU A 1 86 ? -5.633 1.726 -5.508 1.00 92.75 86 LEU A C 1
ATOM 619 O O . LEU A 1 86 ? -6.806 1.931 -5.178 1.00 92.75 86 LEU A O 1
ATOM 623 N N . ALA A 1 87 ? -5.185 2.065 -6.723 1.00 90.75 87 ALA A N 1
ATOM 624 C CA . ALA A 1 87 ? -6.007 2.670 -7.769 1.00 90.75 87 ALA A CA 1
ATOM 625 C C . ALA A 1 87 ? -6.923 1.664 -8.502 1.00 90.75 87 ALA A C 1
ATOM 627 O O . ALA A 1 87 ? -7.891 2.089 -9.138 1.00 90.75 87 ALA A O 1
ATOM 628 N N . ARG A 1 88 ? -6.676 0.357 -8.369 1.00 93.94 88 ARG A N 1
ATOM 629 C CA . ARG A 1 88 ? -7.414 -0.736 -9.023 1.00 93.94 88 ARG A CA 1
ATOM 630 C C . ARG A 1 88 ? -8.457 -1.419 -8.131 1.00 93.94 88 ARG A C 1
ATOM 632 O O . ARG A 1 88 ? -9.214 -2.229 -8.656 1.00 93.94 88 ARG A O 1
ATOM 639 N N . PHE A 1 89 ? -8.529 -1.094 -6.835 1.00 94.19 89 PHE A N 1
ATOM 640 C CA . PHE A 1 89 ? -9.599 -1.607 -5.966 1.00 94.19 89 PHE A CA 1
ATOM 641 C C . PHE A 1 89 ? -10.997 -1.324 -6.544 1.00 94.19 89 PHE A C 1
ATOM 643 O O . PHE A 1 89 ? -11.179 -0.260 -7.161 1.00 94.19 89 PHE A O 1
ATOM 650 N N . PRO A 1 90 ? -11.972 -2.232 -6.315 1.00 94.94 90 PRO A N 1
ATOM 651 C CA . PRO A 1 90 ? -13.357 -2.058 -6.743 1.00 94.94 90 PRO A CA 1
ATOM 652 C C . PRO A 1 90 ? -13.897 -0.672 -6.398 1.00 94.94 90 PRO A C 1
ATOM 654 O O . PRO A 1 90 ? -13.549 -0.075 -5.374 1.00 94.94 90 PRO A O 1
ATOM 657 N N . SER A 1 91 ? -14.723 -0.114 -7.282 1.00 93.12 91 SER A N 1
ATOM 658 C CA . SER A 1 91 ? -15.339 1.178 -7.004 1.00 93.12 91 SER A CA 1
ATOM 659 C C . SER A 1 91 ? -16.353 1.052 -5.862 1.00 93.12 91 SER A C 1
ATOM 661 O O . SER A 1 91 ? -16.841 -0.034 -5.563 1.00 93.12 91 SER A O 1
ATOM 663 N N . ILE A 1 92 ? -16.717 2.181 -5.252 1.00 92.44 92 ILE A N 1
ATOM 664 C CA . ILE A 1 92 ? -17.719 2.217 -4.171 1.00 92.44 92 ILE A CA 1
ATOM 665 C C . ILE A 1 92 ? -19.074 1.657 -4.637 1.00 92.44 92 ILE A C 1
ATOM 667 O O . ILE A 1 92 ? -19.826 1.110 -3.839 1.00 92.44 92 ILE A O 1
ATOM 671 N N . ALA A 1 93 ? -19.379 1.776 -5.935 1.00 91.62 93 ALA A N 1
ATOM 672 C CA . ALA A 1 93 ? -20.598 1.226 -6.517 1.00 91.62 93 ALA A CA 1
ATOM 673 C C . ALA A 1 93 ? -20.554 -0.306 -6.635 1.00 91.62 93 ALA A C 1
ATOM 675 O O . ALA A 1 93 ? -21.584 -0.952 -6.467 1.00 91.62 93 ALA A O 1
ATOM 676 N N . ASP A 1 94 ? -19.376 -0.871 -6.908 1.00 92.75 94 ASP A N 1
ATOM 677 C CA . ASP A 1 94 ? -19.195 -2.314 -7.089 1.00 92.75 94 ASP A CA 1
ATOM 678 C C . ASP A 1 94 ? -19.032 -3.041 -5.747 1.00 92.75 94 ASP A C 1
ATOM 680 O O . ASP A 1 94 ? -19.433 -4.194 -5.616 1.00 92.75 94 ASP A O 1
ATOM 684 N N . SER A 1 95 ? -18.457 -2.361 -4.750 1.00 94.69 95 SER A N 1
ATOM 685 C CA . SER A 1 95 ? -18.237 -2.888 -3.404 1.00 94.69 95 SER A CA 1
ATOM 686 C C . SER A 1 95 ? -18.580 -1.837 -2.337 1.00 94.69 95 SER A C 1
ATOM 688 O O . SER A 1 95 ? -17.720 -1.045 -1.932 1.00 94.69 95 SER A O 1
ATOM 690 N N . PRO A 1 96 ? -19.842 -1.782 -1.869 1.00 93.50 96 PRO A N 1
ATOM 691 C CA . PRO A 1 96 ? -20.302 -0.763 -0.920 1.00 93.50 96 PRO A CA 1
ATOM 692 C C . PRO A 1 96 ? -19.698 -0.917 0.481 1.00 93.50 96 PRO A C 1
ATOM 694 O O . PRO A 1 96 ? -19.633 0.063 1.218 1.00 93.50 96 PRO A O 1
ATOM 697 N N . ASP A 1 97 ? -19.208 -2.108 0.822 1.00 93.44 97 ASP A N 1
ATOM 698 C CA . ASP A 1 97 ? -18.564 -2.401 2.108 1.00 93.44 97 ASP A CA 1
ATOM 699 C C . ASP A 1 97 ? -17.039 -2.600 1.977 1.00 93.44 97 ASP A C 1
ATOM 701 O O . ASP A 1 97 ? -16.356 -2.828 2.974 1.00 93.44 97 ASP A O 1
ATOM 705 N N . GLY A 1 98 ? -16.499 -2.485 0.757 1.00 94.56 98 GLY A N 1
ATOM 706 C CA . GLY A 1 98 ? -15.085 -2.678 0.433 1.00 94.56 98 GLY A CA 1
ATOM 707 C C . GLY A 1 98 ? -14.138 -1.638 1.023 1.00 94.56 98 GLY A C 1
ATOM 708 O O . GLY A 1 98 ? -14.537 -0.667 1.670 1.00 94.56 98 GLY A O 1
ATOM 709 N N . VAL A 1 99 ? -12.848 -1.789 0.728 1.00 96.00 99 VAL A N 1
ATOM 710 C CA . VAL A 1 99 ? -11.748 -0.961 1.247 1.00 96.00 99 VAL A CA 1
ATOM 711 C C . VAL A 1 99 ? -11.989 0.526 0.981 1.00 96.00 99 VAL A C 1
ATOM 713 O O . VAL A 1 99 ? -11.870 1.360 1.880 1.00 96.00 99 VAL A O 1
ATOM 716 N N . ARG A 1 100 ? -12.366 0.881 -0.255 1.00 95.62 100 ARG A N 1
ATOM 717 C CA . ARG A 1 100 ? -12.604 2.282 -0.643 1.00 95.62 100 ARG A CA 1
ATOM 718 C C . ARG A 1 100 ? -13.815 2.885 0.046 1.00 95.62 100 ARG A C 1
ATOM 720 O O . ARG A 1 100 ? -13.779 4.051 0.437 1.00 95.62 100 ARG A O 1
ATOM 727 N N . SER A 1 101 ? -14.874 2.101 0.174 1.00 95.81 101 SER A N 1
ATOM 728 C CA . SER A 1 101 ? -16.122 2.526 0.795 1.00 95.81 101 SER A CA 1
ATOM 729 C C . SER A 1 101 ? -15.949 2.678 2.301 1.00 95.81 101 SER A C 1
ATOM 731 O O . SER A 1 101 ? -16.348 3.698 2.856 1.00 95.81 101 SER A O 1
ATOM 733 N N . ALA A 1 102 ? -15.243 1.746 2.945 1.00 96.25 102 ALA A N 1
ATOM 734 C CA . ALA A 1 102 ? -14.876 1.813 4.354 1.00 96.25 102 ALA A CA 1
ATOM 735 C C . ALA A 1 102 ? -13.980 3.021 4.666 1.00 96.25 102 ALA A C 1
ATOM 737 O O . ALA A 1 102 ? -14.245 3.748 5.625 1.00 96.25 102 ALA A O 1
ATOM 738 N N . ALA A 1 103 ? -12.960 3.278 3.839 1.00 95.50 103 ALA A N 1
ATOM 739 C CA . ALA A 1 103 ? -12.108 4.454 3.980 1.00 95.50 103 ALA A CA 1
ATOM 740 C C . ALA A 1 103 ? -12.917 5.750 3.808 1.00 95.50 103 ALA A C 1
ATOM 742 O O . ALA A 1 103 ? -12.844 6.647 4.645 1.00 95.50 103 ALA A O 1
ATOM 743 N N . ARG A 1 104 ? -13.761 5.842 2.774 1.00 95.50 104 ARG A N 1
ATOM 744 C CA . ARG A 1 104 ? -14.613 7.019 2.566 1.00 95.50 104 ARG A CA 1
ATOM 745 C C . ARG A 1 104 ? -15.601 7.232 3.712 1.00 95.50 104 ARG A C 1
ATOM 747 O O . ARG A 1 104 ? -15.734 8.356 4.180 1.00 95.50 104 ARG A O 1
ATOM 754 N N . ALA A 1 105 ? -16.245 6.173 4.193 1.00 95.06 105 ALA A N 1
ATOM 755 C CA . ALA A 1 105 ? -17.160 6.243 5.327 1.00 95.06 105 ALA A CA 1
ATOM 756 C C . ALA A 1 105 ? -16.448 6.731 6.598 1.00 95.06 105 ALA A C 1
ATOM 758 O O . ALA A 1 105 ? -17.000 7.543 7.337 1.00 95.06 105 ALA A O 1
ATOM 759 N N . ALA A 1 106 ? -15.208 6.288 6.828 1.00 94.88 106 ALA A N 1
ATOM 760 C CA . ALA A 1 106 ? -14.374 6.781 7.920 1.00 94.88 106 ALA A CA 1
ATOM 761 C C . ALA A 1 106 ? -14.043 8.275 7.769 1.00 94.88 106 ALA A C 1
ATOM 763 O O . ALA A 1 106 ? -14.092 9.017 8.746 1.00 94.88 106 ALA A O 1
ATOM 764 N N . GLN A 1 107 ? -13.762 8.744 6.553 1.00 94.19 107 GLN A N 1
ATOM 765 C CA . GLN A 1 107 ? -13.541 10.167 6.288 1.00 94.19 107 GLN A CA 1
ATOM 766 C C . GLN A 1 107 ? -14.813 11.003 6.511 1.00 94.19 107 GLN A C 1
ATOM 768 O O . GLN A 1 107 ? -14.755 12.079 7.105 1.00 94.19 107 GLN A O 1
ATOM 773 N N . GLU A 1 108 ? -15.967 10.513 6.058 1.00 94.56 108 GLU A N 1
ATOM 774 C CA . GLU A 1 108 ? -17.263 11.188 6.205 1.00 94.56 108 GLU A CA 1
ATOM 775 C C . GLU A 1 108 ? -17.729 11.241 7.668 1.00 94.56 108 GLU A C 1
ATOM 777 O O . GLU A 1 108 ? -18.367 12.214 8.070 1.00 94.56 108 GLU A O 1
ATOM 782 N N . SER A 1 109 ? -17.350 10.262 8.497 1.00 94.31 109 SER A N 1
ATOM 783 C CA . SER A 1 109 ? -17.629 10.266 9.939 1.00 94.31 109 SER A CA 1
ATOM 784 C C . SER A 1 109 ? -16.711 11.186 10.756 1.00 94.31 109 SER A C 1
ATOM 786 O O . SER A 1 109 ? -16.773 11.162 11.984 1.00 94.31 109 SER A O 1
ATOM 788 N N . GLY A 1 110 ? -15.845 11.976 10.109 1.00 92.00 110 GLY A N 1
ATOM 789 C CA . GLY A 1 110 ? -14.841 12.807 10.783 1.00 92.00 110 GLY A CA 1
ATOM 790 C C . GLY A 1 110 ? -13.643 12.016 11.320 1.00 92.00 110 GLY A C 1
ATOM 791 O O . GLY A 1 110 ? -12.873 12.534 12.128 1.00 92.00 110 GLY A O 1
ATOM 792 N N . GLY A 1 111 ? -13.497 10.762 10.890 1.00 92.44 111 GLY A N 1
ATOM 793 C CA . GLY A 1 111 ? -12.318 9.949 11.132 1.00 92.44 111 GLY A CA 1
ATOM 794 C C . GLY A 1 111 ? -11.155 10.343 10.224 1.00 92.44 111 GLY A C 1
ATOM 795 O O . GLY A 1 111 ? -11.162 11.368 9.539 1.00 92.44 111 GLY A O 1
ATOM 796 N N . THR A 1 112 ? -10.121 9.513 10.225 1.00 92.56 112 THR A N 1
ATOM 797 C CA . THR A 1 112 ? -8.869 9.785 9.513 1.00 92.56 112 THR A CA 1
ATOM 798 C C . THR A 1 112 ? -8.572 8.698 8.499 1.00 92.56 112 THR A C 1
ATOM 800 O O . THR A 1 112 ? -8.649 7.514 8.823 1.00 92.56 112 THR A O 1
ATOM 803 N N . VAL A 1 113 ? -8.191 9.111 7.291 1.00 94.50 113 VAL A N 1
ATOM 804 C CA . VAL A 1 113 ? -7.728 8.240 6.207 1.00 94.50 113 VAL A CA 1
ATOM 805 C C . VAL A 1 113 ? -6.376 8.753 5.745 1.00 94.50 113 VAL A C 1
ATOM 807 O O . VAL A 1 113 ? -6.257 9.920 5.377 1.00 94.50 113 VAL A O 1
ATOM 810 N N . GLN A 1 114 ? -5.379 7.877 5.740 1.00 93.44 114 GLN A N 1
ATOM 811 C CA . GLN A 1 114 ? -4.026 8.176 5.300 1.00 93.44 114 GLN A CA 1
ATOM 812 C C . GLN A 1 114 ? -3.611 7.183 4.218 1.00 93.44 114 GLN A C 1
ATOM 814 O O . GLN A 1 114 ? -3.733 5.970 4.393 1.00 93.44 114 GLN A O 1
ATOM 819 N N . VAL A 1 115 ? -3.094 7.699 3.105 1.00 92.62 115 VAL A N 1
ATOM 820 C CA . VAL A 1 115 ? -2.541 6.880 2.024 1.00 92.62 115 VAL A CA 1
ATOM 821 C C . VAL A 1 115 ? -1.084 7.255 1.844 1.00 92.62 115 VAL A C 1
ATOM 823 O O . VAL A 1 115 ? -0.777 8.358 1.398 1.00 92.62 115 VAL A O 1
ATOM 826 N N . VAL A 1 116 ? -0.189 6.326 2.160 1.00 92.00 116 VAL A N 1
ATOM 827 C CA . VAL A 1 116 ? 1.247 6.488 1.952 1.00 92.00 116 VAL A CA 1
ATOM 828 C C . VAL A 1 116 ? 1.676 5.511 0.864 1.00 92.00 116 VAL A C 1
ATOM 830 O O . VAL A 1 116 ? 1.894 4.335 1.142 1.00 92.00 116 VAL A O 1
ATOM 833 N N . PRO A 1 117 ? 1.758 5.958 -0.401 1.00 87.19 117 PRO A N 1
ATOM 834 C CA . PRO A 1 117 ? 1.950 5.053 -1.531 1.00 87.19 117 PRO A CA 1
ATOM 835 C C . PRO A 1 117 ? 3.339 4.411 -1.566 1.00 87.19 117 PRO A C 1
ATOM 837 O O . PRO A 1 117 ? 3.490 3.352 -2.161 1.00 87.19 117 PRO A O 1
ATOM 840 N N . TYR A 1 118 ? 4.344 5.044 -0.957 1.00 87.69 118 TYR A N 1
ATOM 841 C CA . TYR A 1 118 ? 5.727 4.581 -1.011 1.00 87.69 118 TYR A CA 1
ATOM 842 C C . TYR A 1 118 ? 6.363 4.677 0.370 1.00 87.69 118 TYR A C 1
ATOM 844 O O . TYR A 1 118 ? 6.748 5.762 0.808 1.00 87.69 118 TYR A O 1
ATOM 852 N N . VAL A 1 119 ? 6.489 3.539 1.043 1.00 88.81 119 VAL A N 1
ATOM 853 C CA . VAL A 1 119 ? 7.269 3.389 2.272 1.00 88.81 119 VAL A CA 1
ATOM 854 C C . VAL A 1 119 ? 8.432 2.463 1.988 1.00 88.81 119 VAL A C 1
ATOM 856 O O . VAL A 1 119 ? 8.239 1.397 1.416 1.00 88.81 119 VAL A O 1
ATOM 859 N N . SER A 1 120 ? 9.643 2.877 2.355 1.00 86.19 120 SER A N 1
ATOM 860 C CA . SER A 1 120 ? 10.833 2.058 2.128 1.00 86.19 120 SER A CA 1
ATOM 861 C C . SER A 1 120 ? 10.840 0.828 3.040 1.00 86.19 120 SER A C 1
ATOM 863 O O . SER A 1 120 ? 10.626 0.932 4.250 1.00 86.19 120 SER A O 1
ATOM 865 N N . ASP A 1 121 ? 11.142 -0.328 2.458 1.00 82.81 121 ASP A N 1
ATOM 866 C CA . ASP A 1 121 ? 11.427 -1.589 3.146 1.00 82.81 121 ASP A CA 1
ATOM 867 C C . ASP A 1 121 ? 12.715 -1.540 3.982 1.00 82.81 121 ASP A C 1
ATOM 869 O O . ASP A 1 121 ? 12.855 -2.280 4.951 1.00 82.81 121 ASP A O 1
ATOM 873 N N . ARG A 1 122 ? 13.627 -0.611 3.668 1.00 80.12 122 ARG A N 1
ATOM 874 C CA . ARG A 1 122 ? 14.910 -0.413 4.360 1.00 80.12 122 ARG A CA 1
ATOM 875 C C . ARG A 1 122 ? 14.782 0.271 5.715 1.00 80.12 122 ARG A C 1
ATOM 877 O O . ARG A 1 122 ? 15.787 0.475 6.397 1.00 80.12 122 ARG A O 1
ATOM 884 N N . LEU A 1 123 ? 13.578 0.681 6.109 1.00 77.06 123 LEU A N 1
ATOM 885 C CA . LEU A 1 123 ? 13.354 1.226 7.440 1.00 77.06 123 LEU A CA 1
ATOM 886 C C . LEU A 1 123 ? 13.591 0.125 8.478 1.00 77.06 123 LEU A C 1
ATOM 888 O O . LEU A 1 123 ? 12.925 -0.904 8.453 1.00 77.06 123 LEU A O 1
ATOM 892 N N . ALA A 1 124 ? 14.485 0.386 9.439 1.00 70.56 124 ALA A N 1
ATOM 893 C CA . ALA A 1 124 ? 14.819 -0.559 10.511 1.00 70.56 124 ALA A CA 1
ATOM 894 C C . ALA A 1 124 ? 13.583 -1.091 11.262 1.00 70.56 124 ALA A C 1
ATOM 896 O O . ALA A 1 124 ? 13.582 -2.216 11.751 1.00 70.56 124 ALA A O 1
ATOM 897 N N . VAL A 1 125 ? 12.516 -0.286 11.342 1.00 76.75 125 VAL A N 1
ATOM 898 C CA . VAL A 1 125 ? 11.207 -0.725 11.828 1.00 76.75 125 VAL A CA 1
ATOM 899 C C . VAL A 1 125 ? 10.128 -0.162 10.916 1.00 76.75 125 VAL A C 1
ATOM 901 O O . VAL A 1 125 ? 10.013 1.060 10.774 1.00 76.75 125 VAL A O 1
ATOM 904 N N . ALA A 1 126 ? 9.307 -1.049 10.355 1.00 84.81 126 ALA A N 1
ATOM 905 C CA . ALA A 1 126 ? 8.122 -0.673 9.598 1.00 84.81 126 ALA A CA 1
ATOM 906 C C . ALA A 1 126 ? 7.221 0.274 10.421 1.00 84.81 126 ALA A C 1
ATOM 908 O O . ALA A 1 126 ? 6.935 -0.034 11.586 1.00 84.81 126 ALA A O 1
ATOM 909 N N . PRO A 1 127 ? 6.725 1.389 9.851 1.00 87.00 127 PRO A N 1
ATOM 910 C CA . PRO A 1 127 ? 5.885 2.348 10.573 1.00 87.00 127 PRO A CA 1
ATOM 911 C C . PRO A 1 127 ? 4.659 1.701 11.234 1.00 87.00 127 PRO A C 1
ATOM 913 O O . PRO A 1 127 ?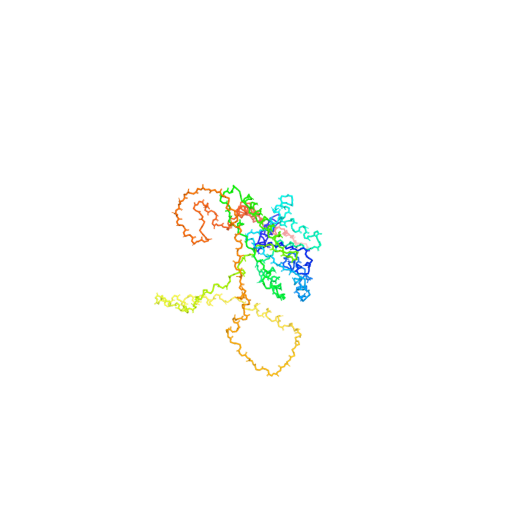 4.377 1.949 12.405 1.00 87.00 127 PRO A O 1
ATOM 916 N N . VAL A 1 128 ? 3.994 0.775 10.533 1.00 89.12 128 VAL A N 1
ATOM 917 C CA . VAL A 1 128 ? 2.854 0.012 11.077 1.00 89.12 128 VAL A CA 1
ATOM 918 C C . VAL A 1 128 ? 3.268 -0.823 12.293 1.00 89.12 128 VAL A C 1
ATOM 920 O O . VAL A 1 128 ? 2.546 -0.884 13.285 1.00 89.12 128 VAL A O 1
ATOM 923 N N . GLY A 1 129 ? 4.466 -1.414 12.262 1.00 87.94 129 GLY A N 1
ATOM 924 C CA . GLY A 1 129 ? 5.023 -2.170 13.383 1.00 87.94 129 GLY A CA 1
ATOM 925 C C . GLY A 1 129 ? 5.280 -1.299 14.614 1.00 87.94 129 GLY A C 1
ATOM 926 O O . GLY A 1 129 ? 5.005 -1.728 15.736 1.00 87.94 129 GLY A O 1
ATOM 927 N N . LYS A 1 130 ? 5.743 -0.054 14.429 1.00 89.00 130 LYS A N 1
ATOM 928 C CA . LYS A 1 130 ? 5.887 0.911 15.533 1.00 89.00 130 LYS A CA 1
ATOM 929 C C . LYS A 1 130 ? 4.533 1.242 16.154 1.00 89.00 130 LYS A C 1
ATOM 931 O O . LYS A 1 130 ? 4.399 1.158 17.373 1.00 89.00 130 LYS A O 1
ATOM 936 N N . ILE A 1 131 ? 3.531 1.557 15.332 1.00 90.56 131 ILE A N 1
ATOM 937 C CA . ILE A 1 131 ? 2.172 1.883 15.792 1.00 90.56 131 ILE A CA 1
ATOM 938 C C . ILE A 1 131 ? 1.559 0.699 16.552 1.00 90.56 131 ILE A C 1
ATOM 940 O O . ILE A 1 131 ? 1.072 0.877 17.668 1.00 90.56 131 ILE A O 1
ATOM 944 N N . ALA A 1 132 ? 1.665 -0.521 16.019 1.00 91.38 132 ALA A N 1
ATOM 945 C CA . ALA A 1 132 ? 1.164 -1.724 16.681 1.00 91.38 132 ALA A CA 1
ATOM 946 C C . ALA A 1 132 ? 1.818 -1.958 18.054 1.00 91.38 132 ALA A C 1
ATOM 948 O O . ALA A 1 132 ? 1.136 -2.307 19.017 1.00 91.38 132 ALA A O 1
ATOM 949 N N . ARG A 1 133 ? 3.128 -1.710 18.190 1.00 89.38 133 ARG A N 1
ATOM 950 C CA . ARG A 1 133 ? 3.828 -1.792 19.486 1.00 89.38 133 ARG A CA 1
ATOM 951 C C . ARG A 1 133 ? 3.359 -0.731 20.474 1.00 89.38 133 ARG A C 1
ATOM 953 O O . ARG A 1 133 ? 3.252 -1.027 21.659 1.00 89.38 133 ARG A O 1
ATOM 960 N N . ARG A 1 134 ? 3.097 0.495 20.013 1.00 90.50 134 ARG A N 1
ATOM 961 C CA . ARG A 1 134 ? 2.544 1.568 20.858 1.00 90.50 134 ARG A CA 1
ATOM 962 C C . ARG A 1 134 ? 1.153 1.205 21.352 1.00 90.50 134 ARG A C 1
ATOM 964 O O . ARG A 1 134 ? 0.911 1.247 22.550 1.00 90.50 134 ARG A O 1
ATOM 971 N N . PHE A 1 135 ? 0.303 0.714 20.460 1.00 91.81 135 PHE A N 1
ATOM 972 C CA . PHE A 1 135 ? -1.028 0.250 20.827 1.00 91.81 135 PHE A CA 1
ATOM 973 C C . PHE A 1 135 ? -0.998 -0.919 21.829 1.00 91.81 135 PHE A C 1
ATOM 975 O O . PHE A 1 135 ? -1.752 -0.915 22.795 1.00 91.81 135 PHE A O 1
ATOM 982 N N . ARG A 1 136 ? -0.064 -1.872 21.693 1.00 92.38 136 ARG A N 1
ATOM 983 C CA . ARG A 1 136 ? 0.124 -2.955 22.683 1.00 92.38 136 ARG A CA 1
ATOM 984 C C . ARG A 1 136 ? 0.568 -2.470 24.068 1.00 92.38 136 ARG A C 1
ATOM 986 O O . ARG A 1 136 ? 0.337 -3.180 25.041 1.00 92.38 136 ARG A O 1
ATOM 993 N N . ARG A 1 137 ? 1.201 -1.294 24.172 1.00 93.00 137 ARG A N 1
ATOM 994 C CA . ARG A 1 137 ? 1.558 -0.679 25.465 1.00 93.00 137 ARG A CA 1
ATOM 995 C C . ARG A 1 137 ? 0.350 -0.071 26.183 1.00 93.00 137 ARG A C 1
ATOM 997 O O . ARG A 1 137 ? 0.454 0.225 27.371 1.00 93.00 137 ARG A O 1
ATOM 1004 N N . CYS A 1 138 ? -0.783 0.095 25.501 1.00 93.12 138 CYS A N 1
ATOM 1005 C CA . CYS A 1 138 ? -2.009 0.558 26.131 1.00 93.12 138 CYS A CA 1
ATOM 1006 C C . CYS A 1 138 ? -2.541 -0.497 27.122 1.00 93.12 138 CYS A C 1
ATOM 1008 O O . CYS A 1 138 ? -2.558 -1.694 26.813 1.00 93.12 138 CYS A O 1
ATOM 1010 N N . PRO A 1 139 ? -3.002 -0.079 28.312 1.00 93.12 139 PRO A N 1
ATOM 1011 C CA . PRO A 1 139 ? -3.465 -1.001 29.343 1.00 93.12 139 PRO A CA 1
ATOM 1012 C C . PRO A 1 139 ? -4.655 -1.832 28.838 1.00 93.12 139 PRO A C 1
ATOM 1014 O O . PRO A 1 139 ? -5.669 -1.285 28.412 1.00 93.12 139 PRO A O 1
ATOM 1017 N N . GLY A 1 140 ? -4.524 -3.163 28.882 1.00 91.56 140 GLY A N 1
ATOM 1018 C CA . GLY A 1 140 ? -5.573 -4.104 28.467 1.00 91.56 140 GLY A CA 1
ATOM 1019 C C . GLY A 1 140 ? -5.726 -4.312 26.953 1.00 91.56 140 GLY A C 1
ATOM 1020 O O . GLY A 1 140 ? -6.736 -4.867 26.531 1.00 91.56 140 GLY A O 1
ATOM 1021 N N . LYS A 1 141 ? -4.763 -3.872 26.125 1.00 89.88 141 LYS A N 1
ATOM 1022 C CA . LYS A 1 141 ? -4.834 -3.948 24.648 1.00 89.88 141 LYS A CA 1
ATOM 1023 C C . LYS A 1 141 ? -3.823 -4.910 24.005 1.00 89.88 141 LYS A C 1
ATOM 1025 O O . LYS A 1 141 ? -3.648 -4.888 22.788 1.00 89.88 141 LYS A O 1
ATOM 1030 N N . SER A 1 142 ? -3.159 -5.772 24.776 1.00 80.12 142 SER A N 1
ATOM 1031 C CA . SER A 1 142 ? -2.155 -6.715 24.249 1.00 80.12 142 SER A CA 1
ATOM 1032 C C . SER A 1 142 ? -2.722 -7.668 23.185 1.00 80.12 142 SER A C 1
ATOM 1034 O O . SER A 1 142 ? -2.090 -7.866 22.150 1.00 80.12 142 SER A O 1
ATOM 1036 N N . GLU A 1 143 ? -3.936 -8.181 23.400 1.00 84.69 143 GLU A N 1
ATOM 1037 C CA . GLU A 1 143 ? -4.658 -9.087 22.485 1.00 84.69 143 GLU A CA 1
ATOM 1038 C C . GLU A 1 143 ? -5.504 -8.340 21.435 1.00 84.69 143 GLU A C 1
ATOM 1040 O O . GLU A 1 143 ? -6.122 -8.939 20.559 1.00 84.69 143 GLU A O 1
ATOM 1045 N N . ALA A 1 144 ? -5.530 -7.006 21.491 1.00 90.75 144 ALA A N 1
ATOM 1046 C CA . ALA A 1 144 ? -6.369 -6.180 20.628 1.00 90.75 144 ALA A CA 1
ATOM 1047 C C . ALA A 1 144 ? -5.715 -5.839 19.276 1.00 90.75 144 ALA A C 1
ATOM 1049 O O . ALA A 1 144 ? -6.306 -5.110 18.481 1.00 90.75 144 ALA A O 1
ATOM 1050 N N . VAL A 1 145 ? -4.507 -6.337 18.988 1.00 93.38 145 VAL A N 1
ATOM 1051 C CA . VAL A 1 145 ? -3.916 -6.236 17.644 1.00 93.38 145 VAL A CA 1
ATOM 1052 C C . VAL A 1 145 ? -4.154 -7.533 16.897 1.00 93.38 145 VAL A C 1
ATOM 1054 O O . VAL A 1 145 ? -3.576 -8.557 17.254 1.00 93.38 145 VAL A O 1
ATOM 1057 N N . GLN A 1 146 ? -4.946 -7.474 15.831 1.00 93.88 146 GLN A N 1
ATOM 1058 C CA . GLN A 1 146 ? -5.161 -8.599 14.937 1.00 93.88 146 GLN A CA 1
ATOM 1059 C C . GLN A 1 146 ? -4.396 -8.386 13.639 1.00 93.88 146 GLN A C 1
ATOM 1061 O O . GLN A 1 146 ? -4.632 -7.427 12.905 1.00 93.88 146 GLN A O 1
ATOM 1066 N N . PHE A 1 147 ? -3.495 -9.313 13.349 1.00 92.12 147 PHE A N 1
ATOM 1067 C CA . PHE A 1 147 ? -2.822 -9.376 12.065 1.00 92.12 147 PHE A CA 1
ATOM 1068 C C . PHE A 1 147 ? -3.571 -10.351 11.168 1.00 92.12 147 PHE A C 1
ATOM 1070 O O . PHE A 1 147 ? -3.863 -11.472 11.572 1.00 92.12 147 PHE A O 1
ATOM 1077 N N . VAL A 1 148 ? -3.896 -9.913 9.962 1.00 93.38 148 VAL A N 1
ATOM 1078 C CA . VAL A 1 148 ? -4.565 -10.722 8.946 1.00 93.38 148 VAL A CA 1
ATOM 1079 C C . VAL A 1 148 ? -3.635 -10.770 7.750 1.00 93.38 148 VAL A C 1
ATOM 1081 O O . VAL A 1 148 ? -3.186 -9.726 7.286 1.00 93.38 148 VAL A O 1
ATOM 1084 N N . ARG A 1 149 ? -3.309 -11.966 7.266 1.00 92.50 149 ARG A N 1
ATOM 1085 C CA . ARG A 1 149 ? -2.512 -12.137 6.053 1.00 92.50 149 ARG A CA 1
ATOM 1086 C C . ARG A 1 149 ? -3.431 -12.588 4.927 1.00 92.50 149 ARG A C 1
ATOM 1088 O O . ARG A 1 149 ? -4.185 -13.536 5.107 1.00 92.50 149 ARG A O 1
ATOM 1095 N N . PHE A 1 150 ? -3.355 -11.910 3.794 1.00 92.62 150 PHE A N 1
ATOM 1096 C CA . PHE A 1 150 ? -4.041 -12.288 2.571 1.00 92.62 150 PHE A CA 1
ATOM 1097 C C . PHE A 1 150 ? -3.038 -12.926 1.615 1.00 92.62 150 PHE A C 1
ATOM 1099 O O . PHE A 1 150 ? -2.104 -12.260 1.183 1.00 92.62 150 PHE A O 1
ATOM 1106 N N . GLU A 1 151 ? -3.230 -14.197 1.284 1.00 89.50 151 GLU A N 1
ATOM 1107 C CA . GLU A 1 151 ? -2.457 -14.885 0.247 1.00 89.50 151 GLU A CA 1
ATOM 1108 C C . GLU A 1 151 ? -3.247 -14.840 -1.072 1.00 89.50 151 GLU A C 1
ATOM 1110 O O . GLU A 1 151 ? -4.479 -14.861 -1.064 1.00 89.50 151 GLU A O 1
ATOM 1115 N N . GLY A 1 152 ? -2.555 -14.755 -2.209 1.00 85.56 152 GLY A N 1
ATOM 1116 C CA . GLY A 1 152 ? -3.187 -14.787 -3.539 1.00 85.56 152 GLY A CA 1
ATOM 1117 C C . GLY A 1 152 ? -2.869 -13.601 -4.452 1.00 85.56 152 GLY A C 1
ATOM 1118 O O . GLY A 1 152 ? -3.262 -13.601 -5.612 1.00 85.56 152 GLY A O 1
ATOM 1119 N N . LEU A 1 153 ? -2.142 -12.589 -3.968 1.00 88.56 153 LEU A N 1
ATOM 1120 C CA . LEU A 1 153 ? -1.606 -11.517 -4.822 1.00 88.56 153 LEU A CA 1
ATOM 1121 C C . LEU A 1 153 ? -0.268 -11.884 -5.486 1.00 88.56 153 LEU A C 1
ATOM 1123 O O . LEU A 1 153 ? 0.093 -11.264 -6.480 1.00 88.56 153 LEU A O 1
ATOM 1127 N N . LEU A 1 154 ? 0.461 -12.868 -4.950 1.00 86.12 154 LEU A N 1
ATOM 1128 C CA . LEU A 1 154 ? 1.722 -13.371 -5.518 1.00 86.12 154 LEU A CA 1
ATOM 1129 C C . LEU A 1 154 ? 1.550 -14.669 -6.311 1.00 86.12 154 LEU A C 1
ATOM 1131 O O . LEU A 1 154 ? 2.353 -14.958 -7.195 1.00 86.12 154 LEU A O 1
ATOM 1135 N N . GLU A 1 155 ? 0.528 -15.452 -5.977 1.00 81.12 155 GLU A N 1
ATOM 1136 C CA . GLU A 1 155 ? 0.196 -16.695 -6.665 1.00 81.12 155 GLU A CA 1
ATOM 1137 C C . GLU A 1 155 ? -0.516 -16.314 -7.966 1.00 81.12 155 GLU A C 1
ATOM 1139 O O . GLU A 1 155 ? -1.706 -16.005 -7.975 1.00 81.12 155 GLU A O 1
ATOM 1144 N N . GLY A 1 156 ? 0.248 -16.217 -9.057 1.00 76.19 156 GLY A N 1
ATOM 1145 C CA . GLY A 1 156 ? -0.319 -15.996 -10.385 1.00 76.19 156 GLY A CA 1
ATOM 1146 C C . GLY A 1 156 ? -1.379 -17.058 -10.672 1.00 76.19 156 GLY A C 1
ATOM 1147 O O . GLY A 1 156 ? -1.156 -18.235 -10.417 1.00 76.19 156 GLY A O 1
ATOM 1148 N N . GLY A 1 157 ? -2.553 -16.642 -11.148 1.00 73.00 157 GLY A N 1
ATOM 1149 C CA . GLY A 1 157 ? -3.640 -17.580 -11.422 1.00 73.00 157 GLY A CA 1
ATOM 1150 C C . GLY A 1 157 ? -3.384 -18.364 -12.706 1.00 73.00 157 GLY A C 1
ATOM 1151 O O . GLY A 1 157 ? -3.375 -17.758 -13.777 1.00 73.00 157 GLY A O 1
ATOM 1152 N N . ASP A 1 158 ? -3.252 -19.687 -12.600 1.00 75.44 158 ASP A N 1
ATOM 1153 C CA . ASP A 1 158 ? -3.004 -20.601 -13.731 1.00 75.44 158 ASP A CA 1
ATOM 1154 C C . ASP A 1 158 ? -4.064 -20.493 -14.845 1.00 75.44 158 ASP A C 1
ATOM 1156 O O . ASP A 1 158 ? -3.773 -20.695 -16.023 1.00 75.44 158 ASP A O 1
ATOM 1160 N N . ASP A 1 159 ? -5.291 -20.112 -14.479 1.00 75.81 159 ASP A N 1
ATOM 1161 C CA . ASP A 1 159 ? -6.447 -20.070 -15.381 1.00 75.81 159 ASP A CA 1
ATOM 1162 C C . ASP A 1 159 ? -6.687 -18.704 -16.053 1.00 75.81 159 ASP A C 1
ATOM 1164 O O . ASP A 1 159 ? -7.568 -18.574 -16.910 1.00 75.81 159 ASP A O 1
ATOM 1168 N N . ALA A 1 160 ? -5.957 -17.651 -15.671 1.00 74.38 160 ALA A N 1
ATOM 1169 C CA . ALA A 1 160 ? -6.229 -16.310 -16.179 1.00 74.38 160 ALA A CA 1
ATOM 1170 C C . ALA A 1 160 ? -5.478 -16.012 -17.474 1.00 74.38 160 ALA A C 1
ATOM 1172 O O . ALA A 1 160 ? -4.264 -16.161 -17.582 1.00 74.38 160 ALA A O 1
ATOM 1173 N N . THR A 1 161 ? -6.209 -15.482 -18.455 1.00 78.06 161 THR A N 1
ATOM 1174 C CA . THR A 1 161 ? -5.650 -15.207 -19.783 1.00 78.06 161 THR A CA 1
ATOM 1175 C C . THR A 1 161 ? -4.629 -14.066 -19.787 1.00 78.06 161 THR A C 1
ATOM 1177 O O . THR A 1 161 ? -3.793 -13.993 -20.688 1.00 78.06 161 THR A O 1
ATOM 1180 N N . THR A 1 162 ? -4.684 -13.168 -18.794 1.00 90.75 162 THR A N 1
ATOM 1181 C CA . THR A 1 162 ? -3.784 -12.014 -18.672 1.00 90.75 162 THR A CA 1
ATOM 1182 C C . THR A 1 162 ? -3.436 -11.693 -17.221 1.00 90.75 162 THR A C 1
ATOM 1184 O O . THR A 1 162 ? -4.236 -11.920 -16.311 1.00 90.75 162 THR A O 1
ATOM 1187 N N . GLU A 1 163 ? -2.255 -11.096 -17.011 1.00 88.50 163 GLU A N 1
ATOM 1188 C CA . GLU A 1 163 ? -1.786 -10.719 -15.673 1.00 88.50 163 GLU A CA 1
ATOM 1189 C C . GLU A 1 163 ? -2.742 -9.737 -14.974 1.00 88.50 163 GLU A C 1
ATOM 1191 O O . GLU A 1 163 ? -3.068 -9.851 -13.794 1.00 88.50 163 GLU A O 1
ATOM 1196 N N . ASP A 1 164 ? -3.248 -8.777 -15.745 1.00 90.25 164 ASP A N 1
ATOM 1197 C CA . ASP A 1 164 ? -4.170 -7.764 -15.246 1.00 90.25 164 ASP A CA 1
ATOM 1198 C C . ASP A 1 164 ? -5.518 -8.354 -14.805 1.00 90.25 164 ASP A C 1
ATOM 1200 O O . ASP A 1 164 ? -6.145 -7.817 -13.889 1.00 90.25 164 ASP A O 1
ATOM 1204 N N . GLU A 1 165 ? -5.985 -9.429 -15.443 1.00 91.69 165 GLU A N 1
ATOM 1205 C CA . GLU A 1 165 ? -7.270 -10.054 -15.128 1.00 91.69 165 GLU A CA 1
ATOM 1206 C C . GLU A 1 165 ? -7.214 -10.819 -13.804 1.00 91.69 165 GLU A C 1
ATOM 1208 O O . GLU A 1 165 ? -8.042 -10.551 -12.929 1.00 91.69 165 GLU A O 1
ATOM 1213 N N . TRP A 1 166 ? -6.211 -11.686 -13.592 1.00 92.25 166 TRP A N 1
ATOM 1214 C CA . TRP A 1 166 ? -6.078 -12.361 -12.293 1.00 92.25 166 TRP A CA 1
ATOM 1215 C C . TRP A 1 166 ? -5.808 -11.367 -11.175 1.00 92.25 166 TRP A C 1
ATOM 1217 O O . TRP A 1 166 ? -6.410 -11.478 -10.110 1.00 92.25 166 TRP A O 1
ATOM 1227 N N . ARG A 1 167 ? -4.978 -10.344 -11.419 1.00 93.12 167 ARG A N 1
ATOM 1228 C CA . ARG A 1 167 ? -4.656 -9.341 -10.401 1.00 93.12 167 ARG A CA 1
ATOM 1229 C C . ARG A 1 167 ? -5.895 -8.555 -9.982 1.00 93.12 167 ARG A C 1
ATOM 1231 O O . ARG A 1 167 ? -6.064 -8.260 -8.803 1.00 93.12 167 ARG A O 1
ATOM 1238 N N . ARG A 1 168 ? -6.811 -8.257 -10.913 1.00 93.50 168 ARG A N 1
ATOM 1239 C CA . ARG A 1 168 ? -8.123 -7.669 -10.581 1.00 93.50 168 ARG A CA 1
ATOM 1240 C C . ARG A 1 168 ? -8.985 -8.614 -9.750 1.00 93.50 168 ARG A C 1
ATOM 1242 O O . ARG A 1 168 ? -9.574 -8.158 -8.775 1.00 93.50 168 ARG A O 1
ATOM 1249 N N . MET A 1 169 ? -9.043 -9.899 -10.101 1.00 93.88 169 MET A N 1
ATOM 1250 C CA . MET A 1 169 ? -9.795 -10.892 -9.325 1.00 93.88 169 MET A CA 1
ATOM 1251 C C . MET A 1 169 ? -9.229 -11.053 -7.905 1.00 93.88 169 MET A C 1
ATOM 1253 O O . MET A 1 169 ? -9.993 -11.058 -6.941 1.00 93.88 169 MET A O 1
ATOM 1257 N N . ALA A 1 170 ? -7.902 -11.094 -7.756 1.00 94.69 170 ALA A N 1
ATOM 1258 C CA . ALA A 1 170 ? -7.225 -11.149 -6.461 1.00 94.69 170 ALA A CA 1
ATOM 1259 C C . ALA A 1 170 ? -7.536 -9.912 -5.603 1.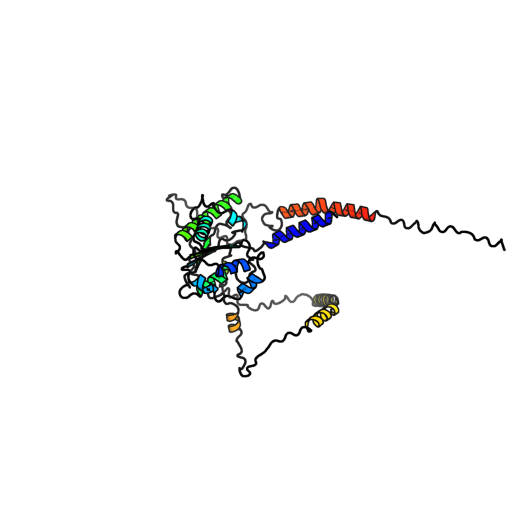00 94.69 170 ALA A C 1
ATOM 1261 O O . ALA A 1 170 ? -7.889 -10.048 -4.433 1.00 94.69 170 ALA A O 1
ATOM 1262 N N . LEU A 1 171 ? -7.497 -8.708 -6.189 1.00 95.81 171 LEU A N 1
ATOM 1263 C CA . LEU A 1 171 ? -7.874 -7.473 -5.491 1.00 95.81 171 LEU A CA 1
ATOM 1264 C C . LEU A 1 171 ? -9.357 -7.437 -5.110 1.00 95.81 171 LEU A C 1
ATOM 1266 O O . LEU A 1 171 ? -9.692 -6.915 -4.052 1.00 95.81 171 LEU A O 1
ATOM 1270 N N . GLN A 1 172 ? -10.245 -7.992 -5.936 1.00 96.12 172 GLN A N 1
ATOM 1271 C CA . GLN A 1 172 ? -11.669 -8.093 -5.617 1.00 96.12 172 GLN A CA 1
ATOM 1272 C C . GLN A 1 172 ? -11.922 -9.060 -4.452 1.00 96.12 172 GLN A C 1
ATOM 1274 O O . GLN A 1 172 ? -12.767 -8.787 -3.600 1.00 96.12 172 GLN A O 1
ATOM 1279 N N . ARG A 1 173 ? -11.162 -10.160 -4.375 1.00 95.69 173 ARG A N 1
ATOM 1280 C CA . ARG A 1 173 ? -11.202 -11.089 -3.240 1.00 95.69 173 ARG A CA 1
ATOM 1281 C C . ARG A 1 173 ? -10.671 -10.438 -1.963 1.00 95.69 173 ARG A C 1
ATOM 1283 O O . ARG A 1 173 ? -11.366 -10.465 -0.954 1.00 95.69 173 ARG A O 1
ATOM 1290 N N . LEU A 1 174 ? -9.514 -9.773 -2.032 1.00 96.56 174 LEU A N 1
ATOM 1291 C CA . LEU A 1 174 ? -8.964 -8.992 -0.918 1.00 96.56 174 LEU A CA 1
ATOM 1292 C C . LEU A 1 174 ? -9.965 -7.937 -0.426 1.00 96.56 174 LEU A C 1
ATOM 1294 O O . LEU A 1 174 ? -10.147 -7.767 0.775 1.00 96.56 174 LEU A O 1
ATOM 1298 N N . ASP A 1 175 ? -10.629 -7.238 -1.345 1.00 97.38 175 ASP A N 1
ATOM 1299 C CA . ASP A 1 175 ? -11.636 -6.233 -1.012 1.00 97.38 175 ASP A CA 1
ATOM 1300 C C . ASP A 1 175 ? -12.844 -6.836 -0.278 1.00 97.38 175 ASP A C 1
ATOM 1302 O O . ASP A 1 175 ? -13.278 -6.282 0.731 1.00 97.38 175 ASP A O 1
ATOM 1306 N N . SER A 1 176 ? -13.329 -8.002 -0.720 1.00 96.69 176 SER A N 1
ATOM 1307 C CA . SER A 1 176 ? -14.399 -8.753 -0.049 1.00 96.69 176 SER A CA 1
ATOM 1308 C C . SER A 1 176 ? -13.993 -9.230 1.350 1.00 96.69 176 SER A C 1
ATOM 1310 O O . SER A 1 176 ? -14.771 -9.102 2.297 1.00 96.69 176 SER A O 1
ATOM 1312 N N . ASP A 1 177 ? -12.776 -9.752 1.507 1.00 96.19 177 ASP A N 1
ATOM 1313 C CA . ASP A 1 177 ? -12.277 -10.241 2.797 1.00 96.19 177 ASP A CA 1
ATOM 1314 C C . ASP A 1 177 ? -12.104 -9.083 3.793 1.00 96.19 177 ASP A C 1
ATOM 1316 O O . ASP A 1 177 ? -12.490 -9.183 4.962 1.00 96.19 177 ASP A O 1
ATOM 1320 N N . VAL A 1 178 ? -11.596 -7.935 3.327 1.00 96.19 178 VAL A N 1
ATOM 1321 C CA . VAL A 1 178 ? -11.513 -6.721 4.149 1.00 96.19 178 VAL A CA 1
ATOM 1322 C C . VAL A 1 178 ? -12.905 -6.175 4.468 1.00 96.19 178 VAL A C 1
ATOM 1324 O O . VAL A 1 178 ? -13.123 -5.751 5.601 1.00 96.19 178 VAL A O 1
ATOM 1327 N N . ALA A 1 179 ? -13.864 -6.222 3.540 1.00 96.50 179 ALA A N 1
ATOM 1328 C CA . ALA A 1 179 ? -15.248 -5.822 3.807 1.00 96.50 179 ALA A CA 1
ATOM 1329 C C . ALA A 1 179 ? -15.865 -6.655 4.939 1.00 96.50 179 ALA A C 1
ATOM 1331 O O . ALA A 1 179 ? -16.449 -6.112 5.883 1.00 96.50 179 ALA A O 1
ATOM 1332 N N . GLN A 1 180 ? -15.663 -7.975 4.904 1.00 96.69 180 GLN A N 1
ATOM 1333 C CA . GLN A 1 180 ? -16.100 -8.867 5.972 1.00 96.69 180 GLN A CA 1
ATOM 1334 C C . GLN A 1 180 ? -15.422 -8.507 7.301 1.00 96.69 180 GLN A C 1
ATOM 1336 O O . GLN A 1 180 ? -16.104 -8.379 8.324 1.00 96.69 180 GLN A O 1
ATOM 1341 N N . LEU A 1 181 ? -14.110 -8.256 7.287 1.00 96.31 181 LEU A N 1
ATOM 1342 C CA . LEU A 1 181 ? -13.361 -7.847 8.474 1.00 96.31 181 LEU A CA 1
ATOM 1343 C C . LEU A 1 181 ? -13.902 -6.536 9.065 1.00 96.31 181 LEU A C 1
ATOM 1345 O O . LEU A 1 181 ? -14.185 -6.480 10.262 1.00 96.31 181 LEU A O 1
ATOM 1349 N N . VAL A 1 182 ? -14.117 -5.515 8.231 1.00 96.06 182 VAL A N 1
ATOM 1350 C CA . VAL A 1 182 ? -14.651 -4.202 8.626 1.00 96.06 182 VAL A CA 1
ATOM 1351 C C . VAL A 1 182 ? -16.067 -4.327 9.189 1.00 96.06 182 VAL A C 1
ATOM 1353 O O . VAL A 1 182 ? -16.374 -3.692 10.197 1.00 96.06 182 VAL A O 1
ATOM 1356 N N . SER A 1 183 ? -16.917 -5.166 8.591 1.00 95.94 183 SER A N 1
ATOM 1357 C CA . SER A 1 183 ? -18.289 -5.391 9.067 1.00 95.94 183 SER A CA 1
ATOM 1358 C C . SER A 1 183 ? -18.348 -6.070 10.442 1.00 95.94 183 SER A C 1
ATOM 1360 O O . SER A 1 183 ? -19.242 -5.784 11.236 1.00 95.94 183 SER A O 1
ATOM 1362 N N . SER A 1 184 ? -17.374 -6.935 10.747 1.00 96.50 184 SER A N 1
ATOM 1363 C CA . SER A 1 184 ? -17.278 -7.655 12.024 1.00 96.50 184 SER A CA 1
ATOM 1364 C C . SER A 1 184 ? -16.570 -6.863 13.130 1.00 96.50 184 SER A C 1
ATOM 1366 O O . SER A 1 184 ? -16.566 -7.270 14.295 1.00 96.50 184 SER A O 1
ATOM 1368 N N . ALA A 1 185 ? -15.935 -5.746 12.777 1.00 96.38 185 ALA A N 1
ATOM 1369 C CA . ALA A 1 185 ? -15.077 -5.009 13.682 1.00 96.38 185 ALA A CA 1
ATOM 1370 C C . ALA A 1 185 ? -15.856 -4.095 14.650 1.00 96.38 185 ALA A C 1
ATOM 1372 O O . ALA A 1 185 ? -16.913 -3.563 14.305 1.00 96.38 185 ALA A O 1
ATOM 1373 N N . PRO A 1 186 ? -15.305 -3.836 15.854 1.00 95.69 186 PRO A N 1
ATOM 1374 C CA . PRO A 1 186 ? -15.847 -2.842 16.778 1.00 95.69 186 PRO A CA 1
ATOM 1375 C C . PRO A 1 186 ? -15.897 -1.430 16.179 1.00 95.69 186 PRO A C 1
ATOM 1377 O O . PRO A 1 186 ? -15.133 -1.095 15.271 1.00 95.69 186 PRO A O 1
ATOM 1380 N N . ALA A 1 187 ? -16.745 -0.567 16.747 1.00 92.69 187 ALA A N 1
ATOM 1381 C CA . ALA A 1 187 ? -16.916 0.813 16.285 1.00 92.69 187 ALA A CA 1
ATOM 1382 C C . ALA A 1 187 ? -15.614 1.635 16.340 1.00 92.69 187 ALA A C 1
ATOM 1384 O O . ALA A 1 187 ? -15.342 2.406 15.418 1.00 92.69 187 ALA A O 1
ATOM 1385 N N . HIS A 1 188 ? -14.801 1.445 17.383 1.00 95.00 188 HIS A N 1
ATOM 1386 C CA . HIS A 1 188 ? -13.521 2.131 17.566 1.00 95.00 188 HIS A CA 1
ATOM 1387 C C . HIS A 1 188 ? -12.364 1.251 17.093 1.00 95.00 188 HIS A C 1
ATOM 1389 O O . HIS A 1 188 ? -11.523 0.823 17.879 1.00 95.00 188 HIS A O 1
ATOM 1395 N N . SER A 1 189 ? -12.339 0.941 15.801 1.00 96.25 189 SER A N 1
ATOM 1396 C CA . SER A 1 189 ? -11.266 0.160 15.188 1.00 96.25 189 SER A CA 1
ATOM 1397 C C . SER A 1 189 ? -10.503 0.952 14.133 1.00 96.25 189 SER A C 1
ATOM 1399 O O . SER A 1 189 ? -11.057 1.823 13.459 1.00 96.25 189 SER A O 1
ATOM 1401 N N . ALA A 1 190 ? -9.217 0.632 14.008 1.00 96.75 190 ALA A N 1
ATOM 1402 C CA . ALA A 1 190 ? -8.341 1.158 12.970 1.00 96.75 190 ALA A CA 1
ATOM 1403 C C . ALA A 1 190 ? -7.815 0.016 12.103 1.00 96.75 190 ALA A C 1
ATOM 1405 O O . ALA A 1 190 ? -7.535 -1.074 12.608 1.00 96.75 190 ALA A O 1
ATOM 1406 N N . PHE A 1 191 ? -7.659 0.281 10.811 1.00 97.12 191 PHE A N 1
ATOM 1407 C CA . PHE A 1 191 ? -7.246 -0.692 9.808 1.00 97.12 191 PHE A CA 1
ATOM 1408 C C . PHE A 1 191 ? -6.007 -0.190 9.080 1.00 97.12 191 PHE A C 1
ATOM 1410 O O . PHE A 1 191 ? -5.933 0.982 8.716 1.00 97.12 191 PHE A O 1
ATOM 1417 N N . PHE A 1 192 ? -5.055 -1.089 8.859 1.00 96.50 192 PHE A N 1
ATOM 1418 C CA . PHE A 1 192 ? -3.829 -0.853 8.108 1.00 96.50 192 PHE A CA 1
ATOM 1419 C C . PHE A 1 192 ? -3.720 -1.923 7.030 1.00 96.50 192 PHE A C 1
ATOM 1421 O O . PHE A 1 192 ? -3.539 -3.087 7.360 1.00 96.50 192 PHE A O 1
ATOM 1428 N N . LEU A 1 193 ? -3.815 -1.540 5.763 1.00 96.56 193 LEU A N 1
ATOM 1429 C CA . LEU A 1 193 ? -3.578 -2.408 4.615 1.00 96.56 193 LEU A CA 1
ATOM 1430 C C . LEU A 1 193 ? -2.187 -2.119 4.044 1.00 96.56 193 LEU A C 1
ATOM 1432 O O . LEU A 1 193 ? -1.883 -0.971 3.716 1.00 96.56 193 LEU A O 1
ATOM 1436 N N . THR A 1 194 ? -1.339 -3.140 3.947 1.00 95.31 194 THR A N 1
ATOM 1437 C CA . THR A 1 194 ? 0.073 -2.971 3.576 1.00 95.31 194 THR A CA 1
ATOM 1438 C C . THR A 1 194 ? 0.674 -4.231 2.955 1.00 95.31 194 THR A C 1
ATOM 1440 O O . THR A 1 194 ? 0.251 -5.336 3.268 1.00 95.31 194 THR A O 1
ATOM 1443 N N . ASP A 1 195 ? 1.724 -4.081 2.148 1.00 92.31 195 ASP A N 1
ATOM 1444 C CA . ASP A 1 195 ? 2.573 -5.187 1.663 1.00 92.31 195 ASP A CA 1
ATOM 1445 C C . ASP A 1 195 ? 3.753 -5.438 2.620 1.00 92.31 195 ASP A C 1
ATOM 1447 O O . ASP A 1 195 ? 4.921 -5.359 2.251 1.00 92.31 195 ASP A O 1
ATOM 1451 N N . LEU A 1 196 ? 3.475 -5.621 3.916 1.00 79.75 196 LEU A N 1
ATOM 1452 C CA . LEU A 1 196 ? 4.549 -5.998 4.836 1.00 79.75 196 LEU A CA 1
ATOM 1453 C C . LEU A 1 196 ? 4.803 -7.497 4.696 1.00 79.75 196 LEU A C 1
ATOM 1455 O O . LEU A 1 196 ? 3.884 -8.265 5.007 1.00 79.75 196 LEU A O 1
ATOM 1459 N N . PRO A 1 197 ? 6.023 -7.934 4.318 1.00 61.25 197 PRO A N 1
ATOM 1460 C CA . PRO A 1 197 ? 6.365 -9.338 4.412 1.00 61.25 197 PRO A CA 1
ATOM 1461 C C . PRO A 1 197 ? 6.170 -9.726 5.871 1.00 61.25 197 PRO A C 1
ATOM 1463 O O . PRO A 1 197 ? 6.673 -9.069 6.788 1.00 61.25 197 PRO A O 1
ATOM 1466 N N . THR A 1 198 ? 5.421 -10.793 6.124 1.00 50.56 198 THR A N 1
ATOM 1467 C CA . THR A 1 198 ? 5.181 -11.239 7.498 1.00 50.56 198 THR A CA 1
ATOM 1468 C C . THR A 1 198 ? 6.449 -11.789 8.158 1.00 50.56 198 THR A C 1
ATOM 1470 O O . THR A 1 198 ? 6.351 -12.475 9.161 1.00 50.56 198 THR A O 1
ATOM 1473 N N . SER A 1 199 ? 7.654 -11.507 7.653 1.00 39.94 199 SER A N 1
ATOM 1474 C CA . SER A 1 199 ? 8.923 -11.778 8.331 1.00 39.94 199 SER A CA 1
ATOM 1475 C C . SER A 1 199 ? 9.094 -10.977 9.630 1.00 39.94 199 SER A C 1
ATOM 1477 O O . SER A 1 199 ? 9.941 -11.328 10.443 1.00 39.94 199 SER A O 1
ATOM 1479 N N . LEU A 1 200 ? 8.212 -10.011 9.924 1.00 47.81 200 LEU A N 1
ATOM 1480 C CA . LEU A 1 200 ? 7.994 -9.516 11.295 1.00 47.81 200 LEU A CA 1
ATOM 1481 C C . LEU A 1 200 ? 7.448 -10.602 12.261 1.00 47.81 200 LEU A C 1
ATOM 1483 O O . LEU A 1 200 ? 7.387 -10.364 13.465 1.00 47.81 200 LEU A O 1
ATOM 1487 N N . SER A 1 201 ? 7.048 -11.771 11.744 1.00 39.03 201 SER A N 1
ATOM 1488 C CA . SER A 1 201 ? 6.473 -12.915 12.468 1.00 39.03 201 SER A CA 1
ATOM 1489 C C . SER A 1 201 ? 7.441 -14.090 12.668 1.00 39.03 201 SER A C 1
ATOM 1491 O O . SER A 1 201 ? 7.064 -15.045 13.343 1.00 39.03 201 SER A O 1
ATOM 1493 N N . SER A 1 202 ? 8.666 -14.087 12.126 1.00 35.88 202 SER A N 1
ATOM 1494 C CA . SER A 1 202 ? 9.587 -15.211 12.364 1.00 35.88 202 SER A CA 1
ATOM 1495 C C . SER A 1 202 ? 11.068 -14.859 12.193 1.00 35.88 202 SER A C 1
ATOM 1497 O O . SER A 1 202 ? 11.645 -15.008 11.117 1.00 35.88 202 SER A O 1
ATOM 1499 N N . SER A 1 203 ? 11.724 -14.523 13.300 1.00 36.22 203 SER A N 1
ATOM 1500 C CA . SER A 1 203 ? 13.135 -14.870 13.511 1.00 36.22 203 SER A CA 1
ATOM 1501 C C . SER A 1 203 ? 13.323 -15.553 14.867 1.00 36.22 203 SER A C 1
ATOM 1503 O O . SER A 1 203 ? 14.213 -15.227 15.641 1.00 36.22 203 SER A O 1
ATOM 1505 N N . THR A 1 204 ? 12.482 -16.546 15.147 1.00 37.41 204 THR A N 1
ATOM 1506 C CA . THR A 1 204 ? 12.757 -17.603 16.130 1.00 37.41 204 THR A CA 1
ATOM 1507 C C . THR A 1 204 ? 12.611 -18.979 15.484 1.00 37.41 204 THR A C 1
ATOM 1509 O O . THR A 1 204 ? 12.081 -19.915 16.066 1.00 37.41 204 THR A O 1
ATOM 1512 N N . THR A 1 205 ? 13.172 -19.167 14.288 1.00 36.44 205 THR A N 1
ATOM 1513 C CA . THR A 1 205 ? 13.828 -20.452 14.026 1.00 36.44 205 THR A CA 1
ATOM 1514 C C . THR A 1 205 ? 15.236 -20.340 14.577 1.00 36.44 205 THR A C 1
ATOM 1516 O O . THR A 1 205 ? 16.171 -19.942 13.882 1.00 36.44 205 THR A O 1
ATOM 1519 N N . THR A 1 206 ? 15.380 -20.692 15.850 1.00 37.38 206 THR A N 1
ATOM 1520 C CA . THR A 1 206 ? 16.635 -21.153 16.435 1.00 37.38 206 THR A CA 1
ATOM 1521 C C . THR A 1 206 ? 17.087 -22.403 15.682 1.00 37.38 206 THR A C 1
ATOM 1523 O O . THR A 1 206 ? 17.029 -23.528 16.169 1.00 37.38 206 THR A O 1
ATOM 1526 N N . VAL A 1 207 ? 17.616 -22.216 14.474 1.00 36.91 207 VAL A N 1
ATOM 1527 C CA . VAL A 1 207 ? 18.653 -23.108 13.983 1.00 36.91 207 VAL A CA 1
ATOM 1528 C C . VAL A 1 207 ? 19.863 -22.776 14.840 1.00 36.91 207 VAL A C 1
ATOM 1530 O O . VAL A 1 207 ? 20.703 -21.953 14.486 1.00 36.91 207 VAL A O 1
ATOM 1533 N N . THR A 1 208 ? 19.949 -23.423 16.000 1.00 36.69 208 THR A N 1
ATOM 1534 C CA . THR A 1 208 ? 21.201 -23.610 16.728 1.00 36.69 208 THR A CA 1
ATOM 1535 C C . THR A 1 208 ? 22.111 -24.488 15.870 1.00 36.69 208 THR A C 1
ATOM 1537 O O . THR A 1 208 ? 22.467 -25.615 16.206 1.00 36.69 208 THR A O 1
ATOM 1540 N N . LYS A 1 209 ? 22.549 -23.960 14.722 1.00 38.16 209 LYS A N 1
ATOM 1541 C CA . LYS A 1 209 ? 23.822 -24.360 14.147 1.00 38.16 209 LYS A CA 1
ATOM 1542 C C . LYS A 1 209 ? 24.843 -23.871 15.153 1.00 38.16 209 LYS A C 1
ATOM 1544 O O . LYS A 1 209 ? 25.275 -22.724 15.113 1.00 38.16 209 LYS A O 1
ATOM 1549 N N . LYS A 1 210 ? 25.187 -24.764 16.088 1.00 31.45 210 LYS A N 1
ATOM 1550 C CA . LYS A 1 210 ? 26.472 -24.744 16.774 1.00 31.45 210 LYS A CA 1
ATOM 1551 C C . LYS A 1 210 ? 27.489 -24.265 15.747 1.00 31.45 210 LYS A C 1
ATOM 1553 O O . LYS A 1 210 ? 27.736 -24.960 14.760 1.00 31.45 210 LYS A O 1
ATOM 1558 N N . LEU A 1 211 ? 28.051 -23.085 15.979 1.00 38.12 211 LEU A N 1
ATOM 1559 C CA . LEU A 1 211 ? 29.312 -22.660 15.396 1.00 38.12 211 LEU A CA 1
ATOM 1560 C C . LEU A 1 211 ? 30.382 -23.616 15.938 1.00 38.12 211 LEU A C 1
ATOM 1562 O O . LEU A 1 211 ? 31.179 -23.299 16.813 1.00 38.12 211 LEU A O 1
ATOM 1566 N N . ALA A 1 212 ? 30.357 -24.851 15.440 1.00 36.75 212 ALA A N 1
ATOM 1567 C CA . ALA A 1 212 ? 31.492 -25.736 15.476 1.00 36.75 212 ALA A CA 1
ATOM 1568 C C . ALA A 1 212 ? 32.502 -25.115 14.518 1.00 36.75 212 ALA A C 1
ATOM 1570 O O . ALA A 1 212 ? 32.405 -25.274 13.304 1.00 36.75 212 ALA A O 1
ATOM 1571 N N . LYS A 1 213 ? 33.398 -24.322 15.105 1.00 45.16 213 LYS A N 1
ATOM 1572 C CA . LYS A 1 213 ? 34.784 -24.082 14.707 1.00 45.16 213 LYS A CA 1
ATOM 1573 C C . LYS A 1 213 ? 35.212 -24.959 13.518 1.00 45.16 213 LYS A C 1
ATOM 1575 O O . LYS A 1 213 ? 35.815 -26.012 13.697 1.00 45.16 213 LYS A O 1
ATOM 1580 N N . ARG A 1 214 ? 34.904 -24.524 12.293 1.00 37.97 214 ARG A N 1
ATOM 1581 C CA . ARG A 1 214 ? 35.550 -25.028 11.080 1.00 37.97 214 ARG A CA 1
ATOM 1582 C C . ARG A 1 214 ? 36.883 -24.296 10.971 1.00 37.97 214 ARG A C 1
ATOM 1584 O O . ARG A 1 214 ? 37.020 -23.335 10.229 1.00 37.97 214 ARG A O 1
ATOM 1591 N N . GLN A 1 215 ? 37.863 -24.762 11.741 1.00 39.16 215 GLN A N 1
ATOM 1592 C CA . GLN A 1 215 ? 39.228 -24.785 11.234 1.00 39.16 215 GLN A CA 1
ATOM 1593 C C . GLN A 1 215 ? 39.200 -25.779 10.071 1.00 39.16 215 GLN A C 1
ATOM 1595 O O . GLN A 1 215 ? 39.145 -26.990 10.280 1.00 39.16 215 GLN A O 1
ATOM 1600 N N . GLN A 1 216 ? 39.101 -25.267 8.847 1.00 37.38 216 GLN A N 1
ATOM 1601 C CA . GLN A 1 216 ? 39.397 -26.071 7.674 1.00 37.38 216 GLN A CA 1
ATOM 1602 C C . GLN A 1 216 ? 40.892 -26.382 7.715 1.00 37.38 216 GLN A C 1
ATOM 1604 O O . GLN A 1 216 ? 41.724 -25.484 7.627 1.00 37.38 216 GLN A O 1
ATOM 1609 N N . LEU A 1 217 ? 41.201 -27.668 7.898 1.00 41.66 217 LEU A N 1
ATOM 1610 C CA . LEU A 1 217 ? 42.448 -28.267 7.445 1.00 41.66 217 LEU A CA 1
ATOM 1611 C C . LEU A 1 217 ? 42.618 -27.883 5.968 1.00 41.66 217 LEU A C 1
ATOM 1613 O O . LEU A 1 217 ? 41.810 -28.299 5.133 1.00 41.66 217 LEU A O 1
ATOM 1617 N N . LEU A 1 218 ? 43.636 -27.079 5.667 1.00 42.75 218 LEU A N 1
ATOM 1618 C CA . LEU A 1 218 ? 44.143 -26.960 4.308 1.00 42.75 218 LEU A CA 1
ATOM 1619 C C . LEU A 1 218 ? 44.738 -28.318 3.883 1.00 42.75 218 LEU A C 1
ATOM 1621 O O . LEU A 1 218 ? 45.394 -28.970 4.702 1.00 42.75 218 LEU A O 1
ATOM 1625 N N . PRO A 1 219 ? 44.527 -28.760 2.632 1.00 42.31 219 PRO A N 1
ATOM 1626 C CA . PRO A 1 219 ? 45.275 -29.870 2.058 1.00 42.31 219 PRO A CA 1
ATOM 1627 C C . PRO A 1 219 ? 46.751 -29.470 1.923 1.00 42.31 219 PRO A C 1
ATOM 1629 O O . PRO A 1 219 ? 47.080 -28.449 1.327 1.00 42.31 219 PRO A O 1
ATOM 1632 N N . SER A 1 220 ? 47.626 -30.273 2.520 1.00 46.72 220 SER A N 1
ATOM 1633 C CA . SER A 1 220 ? 49.051 -30.013 2.722 1.00 46.72 220 SER A CA 1
ATOM 1634 C C . SER A 1 220 ? 49.935 -30.375 1.523 1.00 46.72 220 SER A C 1
ATOM 1636 O O . SER A 1 220 ? 50.984 -30.963 1.740 1.00 46.72 220 SER A O 1
ATOM 1638 N N . ASP A 1 221 ? 49.530 -30.092 0.284 1.00 49.66 221 ASP A N 1
ATOM 1639 C CA . ASP A 1 221 ? 50.316 -30.488 -0.902 1.00 49.66 221 ASP A CA 1
ATOM 1640 C C . ASP A 1 221 ? 50.302 -29.421 -2.013 1.00 49.66 221 ASP A C 1
ATOM 1642 O O . ASP A 1 221 ? 50.110 -29.716 -3.193 1.00 49.66 221 ASP A O 1
ATOM 1646 N N . THR A 1 222 ? 50.521 -28.158 -1.652 1.00 53.41 222 THR A N 1
ATOM 1647 C CA . THR A 1 222 ? 50.945 -27.127 -2.612 1.00 53.41 222 THR A CA 1
ATOM 1648 C C . THR A 1 222 ? 52.262 -26.545 -2.128 1.00 53.41 222 THR A C 1
ATOM 1650 O O . THR A 1 222 ? 52.321 -25.983 -1.041 1.00 53.41 222 THR A O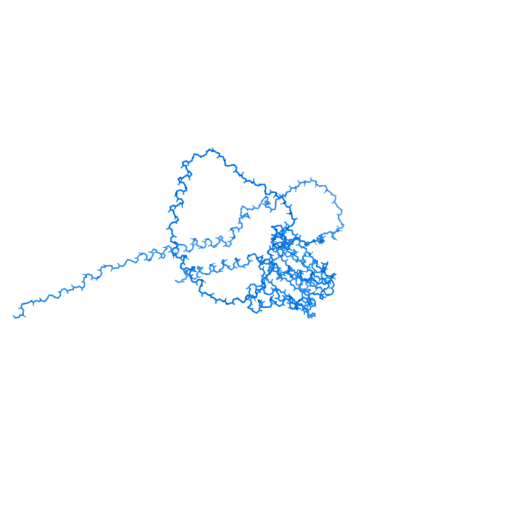 1
ATOM 1653 N N . SER A 1 223 ? 53.309 -26.759 -2.921 1.00 58.88 223 SER A N 1
ATOM 1654 C CA . SER A 1 223 ? 54.689 -26.324 -2.704 1.00 58.88 223 SER A CA 1
ATOM 1655 C C . SER A 1 223 ? 54.786 -24.859 -2.266 1.00 58.88 223 SER A C 1
ATOM 1657 O O . SER A 1 223 ? 54.245 -23.979 -2.940 1.00 58.88 223 SER A O 1
ATOM 1659 N N . ASP A 1 224 ? 55.517 -24.625 -1.173 1.00 57.50 224 ASP A N 1
ATOM 1660 C CA . ASP A 1 224 ? 55.698 -23.322 -0.512 1.00 57.50 224 ASP A CA 1
ATOM 1661 C C . ASP A 1 224 ? 56.233 -22.206 -1.438 1.00 57.50 224 ASP A C 1
ATOM 1663 O O . ASP A 1 224 ? 55.983 -21.035 -1.174 1.00 57.50 224 ASP A O 1
ATOM 1667 N N . GLU A 1 225 ? 56.869 -22.531 -2.571 1.00 65.25 225 GLU A N 1
ATOM 1668 C CA . GLU A 1 225 ? 57.410 -21.526 -3.507 1.00 65.25 225 GLU A CA 1
ATOM 1669 C C . GLU A 1 225 ? 56.334 -20.655 -4.182 1.00 65.25 225 GLU A C 1
ATOM 1671 O O . GLU A 1 225 ? 56.568 -19.481 -4.439 1.00 65.25 225 GLU A O 1
ATOM 1676 N N . THR A 1 226 ? 55.127 -21.177 -4.430 1.00 61.38 226 THR A N 1
ATOM 1677 C CA . THR A 1 226 ? 54.079 -20.412 -5.146 1.00 61.38 226 THR A CA 1
ATOM 1678 C C . THR A 1 226 ? 53.265 -19.464 -4.263 1.00 61.38 226 THR A C 1
ATOM 1680 O O . THR A 1 226 ? 52.552 -18.605 -4.780 1.00 61.38 226 THR A O 1
ATOM 1683 N N . LEU A 1 227 ? 53.324 -19.620 -2.936 1.00 62.84 227 LEU A N 1
ATOM 1684 C CA . LEU A 1 227 ? 52.578 -18.762 -2.011 1.00 62.84 227 LEU A CA 1
ATOM 1685 C C . LEU A 1 227 ? 53.388 -17.521 -1.609 1.00 62.84 227 LEU A C 1
ATOM 1687 O O . LEU A 1 227 ? 52.799 -16.458 -1.429 1.00 62.84 227 LEU A O 1
ATOM 1691 N N . GLU A 1 228 ? 54.716 -17.643 -1.505 1.00 68.88 228 GLU A N 1
ATOM 1692 C CA . GLU A 1 228 ? 55.607 -16.494 -1.288 1.00 68.88 228 GLU A CA 1
ATOM 1693 C C . GLU A 1 228 ? 55.593 -15.545 -2.495 1.00 68.88 228 GLU A C 1
ATOM 1695 O O . GLU A 1 228 ? 55.447 -14.342 -2.301 1.00 68.88 228 GLU A O 1
ATOM 1700 N N . GLU A 1 229 ? 55.585 -16.068 -3.727 1.00 69.12 229 GLU A N 1
ATOM 1701 C CA . GLU A 1 229 ? 55.557 -15.243 -4.948 1.00 69.12 229 GLU A CA 1
ATOM 1702 C C . GLU A 1 229 ? 54.257 -14.415 -5.084 1.00 69.12 229 GLU A C 1
ATOM 1704 O O . GLU A 1 229 ? 54.305 -13.241 -5.442 1.00 69.12 229 GLU A O 1
ATOM 1709 N N . MET A 1 230 ? 53.094 -14.963 -4.699 1.00 66.38 230 MET A N 1
ATOM 1710 C CA . MET A 1 230 ? 51.826 -14.205 -4.684 1.00 66.38 230 MET A CA 1
ATOM 1711 C C . MET A 1 230 ? 51.725 -13.191 -3.537 1.00 66.38 230 MET A C 1
ATOM 1713 O O . MET A 1 230 ? 51.013 -12.194 -3.659 1.00 66.38 230 MET A O 1
ATOM 1717 N N . LEU A 1 231 ? 52.361 -13.458 -2.394 1.00 68.44 231 LEU A N 1
ATOM 1718 C CA . LEU A 1 231 ? 52.335 -12.537 -1.255 1.00 68.44 231 LEU A CA 1
ATOM 1719 C C . LEU A 1 231 ? 53.306 -11.368 -1.450 1.00 68.44 231 LEU A C 1
ATOM 1721 O O . LEU A 1 231 ? 53.031 -10.275 -0.957 1.00 68.44 231 LEU A O 1
ATOM 1725 N N . GLU A 1 232 ? 54.388 -11.571 -2.200 1.00 70.06 232 GLU A N 1
ATOM 1726 C CA . GLU A 1 232 ? 55.331 -10.512 -2.562 1.00 70.06 232 GLU A CA 1
ATOM 1727 C C . GLU A 1 232 ? 54.748 -9.588 -3.655 1.00 70.06 232 GLU A C 1
ATOM 1729 O O . GLU A 1 232 ? 54.893 -8.372 -3.560 1.00 70.06 232 GLU A O 1
ATOM 1734 N N . GLU A 1 233 ? 53.943 -10.116 -4.589 1.00 63.78 233 GLU A N 1
ATOM 1735 C CA . GLU A 1 233 ? 53.248 -9.312 -5.615 1.00 63.78 233 GLU A CA 1
ATOM 1736 C C . GLU A 1 233 ? 52.169 -8.375 -5.025 1.00 63.78 233 GLU A C 1
ATOM 1738 O O . GLU A 1 233 ? 52.026 -7.232 -5.458 1.00 63.78 233 GLU A O 1
ATOM 1743 N N . ILE A 1 234 ? 51.450 -8.800 -3.977 1.00 61.00 234 ILE A N 1
ATOM 1744 C CA . ILE A 1 234 ? 50.430 -7.958 -3.316 1.00 61.00 234 ILE A CA 1
ATOM 1745 C C . ILE A 1 234 ? 51.076 -6.878 -2.428 1.00 61.00 234 ILE A C 1
ATOM 1747 O O . ILE A 1 234 ? 50.494 -5.811 -2.229 1.00 61.00 234 ILE A O 1
ATOM 1751 N N . ALA A 1 235 ? 52.287 -7.117 -1.917 1.00 62.72 235 ALA A N 1
ATOM 1752 C CA . ALA A 1 235 ? 53.003 -6.143 -1.096 1.00 62.72 235 ALA A CA 1
ATOM 1753 C C . ALA A 1 235 ? 53.609 -4.986 -1.916 1.00 62.72 235 ALA A C 1
ATOM 1755 O O . ALA A 1 235 ? 53.813 -3.900 -1.369 1.00 62.72 235 ALA A O 1
ATOM 1756 N N . GLU A 1 236 ? 53.868 -5.179 -3.214 1.00 59.56 236 GLU A N 1
ATOM 1757 C CA . GLU A 1 236 ? 54.470 -4.149 -4.072 1.00 59.56 236 GLU A CA 1
ATOM 1758 C C . GLU A 1 236 ? 53.449 -3.218 -4.762 1.00 59.56 236 GLU A C 1
ATOM 1760 O O . GLU A 1 236 ? 53.804 -2.090 -5.113 1.00 59.56 236 GLU A O 1
ATOM 1765 N N . GLU A 1 237 ? 52.172 -3.603 -4.898 1.00 54.12 237 GLU A N 1
ATOM 1766 C CA . GLU A 1 237 ? 51.158 -2.753 -5.559 1.00 54.12 237 GLU A CA 1
ATOM 1767 C C . GLU A 1 237 ? 50.452 -1.730 -4.641 1.00 54.12 237 GLU A C 1
ATOM 1769 O O . GLU A 1 237 ? 49.788 -0.816 -5.137 1.00 54.12 237 GLU A O 1
ATOM 1774 N N . GLU A 1 238 ? 50.641 -1.773 -3.317 1.00 51.62 238 GLU A N 1
ATOM 1775 C CA . GLU A 1 238 ? 49.963 -0.862 -2.374 1.00 51.62 238 GLU A CA 1
ATOM 1776 C C . GLU A 1 238 ? 50.810 0.369 -1.972 1.00 51.62 238 GLU A C 1
ATOM 1778 O O . GLU A 1 238 ? 50.827 0.816 -0.827 1.00 51.62 238 GLU A O 1
ATOM 1783 N N . HIS A 1 239 ? 51.527 0.963 -2.933 1.00 48.72 239 HIS A N 1
ATOM 1784 C CA . HIS A 1 239 ? 52.241 2.246 -2.782 1.00 48.72 239 HIS A CA 1
ATOM 1785 C C . HIS A 1 239 ? 51.542 3.407 -3.514 1.00 48.72 239 HIS A C 1
ATOM 1787 O O . HIS A 1 239 ? 52.164 4.233 -4.187 1.00 48.72 239 HIS A O 1
ATOM 1793 N N . VAL A 1 240 ? 50.218 3.515 -3.363 1.00 51.59 240 VAL A N 1
ATOM 1794 C CA . VAL A 1 240 ? 49.435 4.644 -3.890 1.00 51.59 240 VAL A CA 1
ATOM 1795 C C . VAL A 1 240 ? 48.950 5.552 -2.750 1.00 51.59 240 VAL A C 1
ATOM 1797 O O . VAL A 1 240 ? 47.883 5.364 -2.184 1.00 51.59 240 VAL A O 1
ATOM 1800 N N . LYS A 1 241 ? 49.760 6.587 -2.476 1.00 57.19 241 LYS A N 1
ATOM 1801 C CA . LYS A 1 241 ? 49.430 7.900 -1.868 1.00 57.19 241 LYS A CA 1
ATOM 1802 C C . LYS A 1 241 ? 48.542 7.903 -0.607 1.00 57.19 241 LYS A C 1
ATOM 1804 O O . LYS A 1 241 ? 47.391 8.334 -0.649 1.00 57.19 241 LYS A O 1
ATOM 1809 N N . SER A 1 242 ? 49.149 7.593 0.537 1.00 56.56 242 SER A N 1
ATOM 1810 C CA . SER A 1 242 ? 48.603 7.861 1.880 1.00 56.56 242 SER A CA 1
ATOM 1811 C C . SER A 1 242 ? 48.549 9.354 2.258 1.00 56.56 242 SER A C 1
ATOM 1813 O O . SER A 1 242 ? 47.759 9.732 3.116 1.00 56.56 242 SER A O 1
ATOM 1815 N N . GLU A 1 243 ? 49.302 10.235 1.586 1.00 54.56 243 GLU A N 1
ATOM 1816 C CA . GLU A 1 243 ? 49.372 11.662 1.963 1.00 54.56 243 GLU A CA 1
ATOM 1817 C C . GLU A 1 243 ? 48.063 12.449 1.743 1.00 54.56 243 GLU A C 1
ATOM 1819 O O . GLU A 1 243 ? 47.879 13.507 2.333 1.00 54.56 243 GLU A O 1
ATOM 1824 N N . ALA A 1 244 ? 47.122 11.943 0.937 1.00 61.09 244 ALA A N 1
ATOM 1825 C CA . ALA A 1 244 ? 45.825 12.603 0.735 1.00 61.09 244 ALA A CA 1
ATOM 1826 C C . ALA A 1 244 ? 44.795 12.286 1.836 1.00 61.09 244 ALA A C 1
ATOM 1828 O O . ALA A 1 244 ? 43.778 12.971 1.936 1.00 61.09 244 ALA A O 1
ATOM 1829 N N . PHE A 1 245 ? 45.025 11.240 2.635 1.00 60.62 245 PHE A N 1
ATOM 1830 C CA . PHE A 1 245 ? 44.083 10.806 3.669 1.00 60.62 245 PHE A CA 1
ATOM 1831 C C . PHE A 1 245 ? 44.374 11.461 5.024 1.00 60.62 245 PHE A C 1
ATOM 1833 O O . PHE A 1 245 ? 43.439 11.810 5.744 1.00 60.62 245 PHE A O 1
ATOM 1840 N N . ASP A 1 246 ? 45.649 11.715 5.324 1.00 67.69 246 ASP A N 1
ATOM 1841 C CA . ASP A 1 246 ? 46.055 12.400 6.557 1.00 67.69 246 ASP A CA 1
ATOM 1842 C C . ASP A 1 246 ? 45.628 13.880 6.571 1.00 67.69 246 ASP A C 1
ATOM 1844 O O . ASP A 1 246 ? 45.231 14.398 7.617 1.00 67.69 246 ASP A O 1
ATOM 1848 N N . ASP A 1 247 ? 45.590 14.540 5.407 1.00 67.00 247 ASP A N 1
ATOM 1849 C CA . ASP A 1 247 ? 45.153 15.943 5.287 1.00 67.00 247 ASP A CA 1
ATOM 1850 C C . ASP A 1 247 ? 43.632 16.101 5.514 1.00 67.00 247 ASP A C 1
ATOM 1852 O O . ASP A 1 247 ? 43.174 17.101 6.064 1.00 67.00 247 ASP A O 1
ATOM 1856 N N . MET A 1 248 ? 42.831 15.072 5.190 1.00 63.53 248 MET A N 1
ATOM 1857 C CA . MET A 1 248 ? 41.389 15.053 5.490 1.00 63.53 248 MET A CA 1
ATOM 1858 C C . MET A 1 248 ? 41.077 14.743 6.959 1.00 63.53 248 MET A C 1
ATOM 1860 O O . MET A 1 248 ? 40.027 15.156 7.454 1.00 63.53 248 MET A O 1
ATOM 1864 N N . LEU A 1 249 ? 41.957 14.031 7.672 1.00 68.56 249 LEU A N 1
ATOM 1865 C CA . LEU A 1 249 ? 41.761 13.752 9.098 1.00 68.56 249 LEU A CA 1
ATOM 1866 C C . LEU A 1 249 ? 42.068 14.977 9.970 1.00 68.56 249 LEU A C 1
ATOM 1868 O O . LEU A 1 249 ? 41.356 15.229 10.944 1.00 68.56 249 LEU A O 1
ATOM 1872 N N . ALA A 1 250 ? 43.067 15.778 9.590 1.00 66.69 250 ALA A N 1
ATOM 1873 C CA . ALA A 1 250 ? 43.449 16.984 10.324 1.00 66.69 250 ALA A CA 1
ATOM 1874 C C . ALA A 1 250 ? 42.360 18.079 10.319 1.00 66.69 250 ALA A C 1
ATOM 1876 O O . ALA A 1 250 ? 42.286 18.882 11.250 1.00 66.69 250 ALA A O 1
ATOM 1877 N N . GLU A 1 251 ? 41.473 18.102 9.317 1.00 63.84 251 GLU A N 1
ATOM 1878 C CA . GLU A 1 251 ? 40.404 19.106 9.218 1.00 63.84 251 GLU A CA 1
ATOM 1879 C C . GLU A 1 251 ? 39.183 18.789 10.112 1.00 63.84 251 GLU A C 1
ATOM 1881 O O . GLU A 1 251 ? 38.389 19.679 10.429 1.00 63.84 251 GLU A O 1
ATOM 1886 N N . ILE A 1 252 ? 39.052 17.550 10.604 1.00 55.25 252 ILE A N 1
ATOM 1887 C CA . ILE A 1 252 ? 37.914 17.125 11.442 1.00 55.25 252 ILE A CA 1
ATOM 1888 C C . ILE A 1 252 ? 38.167 17.372 12.942 1.00 55.25 252 ILE A C 1
ATOM 1890 O O . ILE A 1 252 ? 37.217 17.591 13.696 1.00 55.25 252 ILE A O 1
ATOM 1894 N N . GLU A 1 253 ? 39.422 17.453 13.393 1.00 54.31 253 GLU A N 1
ATOM 1895 C CA . GLU A 1 253 ? 39.750 17.678 14.814 1.00 54.31 253 GLU A CA 1
ATOM 1896 C C . GLU A 1 253 ? 39.631 19.149 15.278 1.00 54.31 253 GLU A C 1
ATOM 1898 O O . GLU A 1 253 ? 39.763 19.446 16.466 1.00 54.31 253 GLU A O 1
ATOM 1903 N N . GLY A 1 254 ? 39.310 20.090 14.381 1.00 46.84 254 GLY A N 1
ATOM 1904 C CA . GLY A 1 254 ? 39.181 21.518 14.709 1.00 46.84 254 GLY A CA 1
ATOM 1905 C C . GLY A 1 254 ? 37.814 21.977 15.245 1.00 46.84 254 GLY A C 1
ATOM 1906 O O . GLY A 1 254 ? 37.690 23.116 15.703 1.00 46.84 254 GLY A O 1
ATOM 1907 N N . SER A 1 255 ? 36.766 21.144 15.197 1.00 42.62 255 SER A N 1
ATOM 1908 C CA . SER A 1 255 ? 35.398 21.566 15.544 1.00 42.62 255 SER A CA 1
ATOM 1909 C C . SER A 1 255 ? 35.011 21.163 16.969 1.00 42.62 255 SER A C 1
ATOM 1911 O O . SER A 1 255 ? 34.401 20.126 17.219 1.00 42.62 255 SER A O 1
ATOM 1913 N N . SER A 1 256 ? 35.381 22.006 17.934 1.00 42.19 256 SER A N 1
ATOM 1914 C CA . SER A 1 256 ? 34.976 21.854 19.334 1.00 42.19 256 SER A CA 1
ATOM 1915 C C . SER A 1 256 ? 33.537 22.344 19.556 1.00 42.19 256 SER A C 1
ATOM 1917 O O . SER A 1 256 ? 33.226 23.526 19.420 1.00 42.19 256 SER A O 1
ATOM 1919 N N . VAL A 1 257 ? 32.651 21.425 19.947 1.00 43.75 257 VAL A N 1
ATOM 1920 C CA . VAL A 1 257 ? 31.337 21.721 20.541 1.00 43.75 257 VAL A CA 1
ATOM 1921 C C . VAL A 1 257 ? 31.402 21.338 22.024 1.00 43.75 257 VAL A C 1
ATOM 1923 O O . VAL A 1 257 ? 31.861 20.237 22.334 1.00 43.75 257 VAL A O 1
ATOM 1926 N N . PRO A 1 258 ? 30.962 22.192 22.966 1.00 45.69 258 PRO A N 1
ATOM 1927 C CA . PRO A 1 258 ? 31.026 21.863 24.383 1.00 45.69 258 PRO A CA 1
ATOM 1928 C C . PRO A 1 258 ? 29.893 20.901 24.765 1.00 45.69 258 PRO A C 1
ATOM 1930 O O . PRO A 1 258 ? 28.716 21.262 24.729 1.00 45.69 258 PRO A O 1
ATOM 1933 N N . VAL A 1 259 ? 30.254 19.682 25.169 1.00 39.31 259 VAL A N 1
ATOM 1934 C CA . VAL A 1 259 ? 29.354 18.743 25.850 1.00 39.31 259 VAL A CA 1
ATOM 1935 C C . VAL A 1 259 ? 29.539 18.917 27.355 1.00 39.31 259 VAL A C 1
ATOM 1937 O O . VAL A 1 259 ? 30.626 18.716 27.893 1.00 39.31 259 VAL A O 1
ATOM 1940 N N . ALA A 1 260 ? 28.466 19.323 28.030 1.00 35.34 260 ALA A N 1
ATOM 1941 C CA . ALA A 1 260 ? 28.392 19.389 29.480 1.00 35.34 260 ALA A CA 1
ATOM 1942 C C . ALA A 1 260 ? 28.284 17.969 30.057 1.00 35.34 260 ALA A C 1
ATOM 1944 O O . ALA A 1 260 ? 27.289 17.282 29.835 1.00 35.34 260 ALA A O 1
ATOM 1945 N N . ALA A 1 261 ? 29.303 17.549 30.806 1.00 38.19 261 ALA A N 1
ATOM 1946 C CA . ALA A 1 261 ? 29.294 16.330 31.601 1.00 38.19 261 ALA A CA 1
ATOM 1947 C C . ALA A 1 261 ? 29.117 16.691 33.082 1.00 38.19 261 ALA A C 1
ATOM 1949 O O . ALA A 1 261 ? 29.946 17.386 33.669 1.00 38.19 261 ALA A O 1
ATOM 1950 N N . THR A 1 262 ? 28.030 16.217 33.686 1.00 34.62 262 THR A N 1
ATOM 1951 C CA . THR A 1 262 ? 27.890 16.099 35.140 1.00 34.62 262 THR A CA 1
ATOM 1952 C C . THR A 1 262 ? 28.446 14.738 35.551 1.00 34.62 262 THR A C 1
ATOM 1954 O O . THR A 1 262 ? 27.847 13.711 35.239 1.00 34.62 262 THR A O 1
ATOM 1957 N N . LEU A 1 263 ? 29.607 14.750 36.205 1.00 38.09 263 LEU A N 1
ATOM 1958 C CA . LEU A 1 263 ? 30.239 13.598 36.843 1.00 38.09 263 LEU A CA 1
ATOM 1959 C C . LEU A 1 263 ? 29.572 13.333 38.199 1.00 38.09 263 LEU A C 1
ATOM 1961 O O . LEU A 1 263 ? 29.571 14.212 39.058 1.00 38.09 263 LEU A O 1
ATOM 1965 N N . ASN A 1 264 ? 29.044 12.124 38.380 1.00 44.03 264 ASN A N 1
ATOM 1966 C CA . ASN A 1 264 ? 28.975 11.474 39.685 1.00 44.03 264 ASN A CA 1
ATOM 1967 C C . ASN A 1 264 ? 30.038 10.369 39.651 1.00 44.03 264 ASN A C 1
ATOM 1969 O O . ASN A 1 264 ? 29.901 9.396 38.912 1.00 44.03 264 ASN A O 1
ATOM 1973 N N . GLU A 1 265 ? 31.127 10.583 40.381 1.00 51.75 265 GLU A N 1
ATOM 1974 C CA . GLU A 1 265 ? 32.133 9.575 40.706 1.00 51.75 265 GLU A CA 1
ATOM 1975 C C . GLU A 1 265 ? 31.589 8.799 41.909 1.00 51.75 265 GLU A C 1
ATOM 1977 O O . GLU A 1 265 ? 31.309 9.449 42.908 1.00 51.75 265 GLU A O 1
ATOM 1982 N N . ASP A 1 266 ? 31.332 7.488 41.773 1.00 54.78 266 ASP A N 1
ATOM 1983 C CA . ASP A 1 266 ? 31.393 6.477 42.860 1.00 54.78 266 ASP A CA 1
ATOM 1984 C C . ASP A 1 266 ? 30.803 5.090 42.494 1.00 54.78 266 ASP A C 1
ATOM 1986 O O . ASP A 1 266 ? 30.882 4.174 43.309 1.00 54.78 266 ASP A O 1
ATOM 1990 N N . ASP A 1 267 ? 30.279 4.856 41.282 1.00 46.53 267 ASP A N 1
ATOM 1991 C CA . ASP A 1 267 ? 29.785 3.516 40.909 1.00 46.53 267 ASP A CA 1
ATOM 1992 C C . ASP A 1 267 ? 30.835 2.686 40.145 1.00 46.53 267 ASP A C 1
ATOM 1994 O O . ASP A 1 267 ? 31.281 3.044 39.051 1.00 46.53 267 ASP A O 1
ATOM 1998 N N . GLU A 1 268 ? 31.228 1.550 40.733 1.00 57.94 268 GLU A N 1
ATOM 1999 C CA . GLU A 1 268 ? 32.087 0.548 40.096 1.00 57.94 268 GLU A CA 1
ATOM 2000 C C . GLU A 1 268 ? 31.475 0.029 38.778 1.00 57.94 268 GLU A C 1
ATOM 2002 O O . GLU A 1 268 ? 30.267 -0.222 38.705 1.00 57.94 268 GLU A O 1
ATOM 2007 N N . PRO A 1 269 ? 32.290 -0.203 37.729 1.00 45.44 269 PRO A N 1
ATOM 2008 C CA . PRO A 1 269 ? 31.796 -0.720 36.462 1.00 45.44 269 PRO A CA 1
ATOM 2009 C C . PRO A 1 269 ? 31.354 -2.179 36.620 1.00 45.44 269 PRO A C 1
ATOM 2011 O O . PRO A 1 269 ? 32.165 -3.107 36.643 1.00 45.44 269 PRO A O 1
ATOM 2014 N N . VAL A 1 270 ? 30.039 -2.389 36.689 1.00 49.78 270 VAL A N 1
ATOM 2015 C CA . VAL A 1 270 ? 29.433 -3.717 36.583 1.00 49.78 270 VAL A CA 1
ATOM 2016 C C . VAL A 1 270 ? 29.769 -4.272 35.198 1.00 49.78 270 VAL A C 1
ATOM 2018 O O . VAL A 1 270 ? 29.345 -3.740 34.172 1.00 49.78 270 VAL A O 1
ATOM 2021 N N . SER A 1 271 ? 30.573 -5.333 35.165 1.00 44.41 271 SER A N 1
ATOM 2022 C CA . SER A 1 271 ? 30.904 -6.048 33.935 1.00 44.41 271 SER A CA 1
ATOM 2023 C C . SER A 1 271 ? 29.662 -6.780 33.432 1.00 44.41 271 SER A C 1
ATOM 2025 O O . SER A 1 271 ? 29.335 -7.879 33.876 1.00 44.41 271 SER A O 1
ATOM 2027 N N . ALA A 1 272 ? 28.940 -6.143 32.511 1.00 44.22 272 ALA A N 1
ATOM 2028 C CA . ALA A 1 272 ? 27.852 -6.783 31.791 1.00 44.22 272 ALA A CA 1
ATOM 2029 C C . ALA A 1 272 ? 28.413 -8.000 31.042 1.00 44.22 272 ALA A C 1
ATOM 2031 O O . ALA A 1 272 ? 29.312 -7.883 30.205 1.00 44.22 272 ALA A O 1
ATOM 2032 N N . SER A 1 273 ? 27.911 -9.184 31.384 1.00 57.84 273 SER A N 1
ATOM 2033 C CA . SER A 1 273 ? 28.280 -10.419 30.699 1.00 57.84 273 SER A CA 1
ATOM 2034 C C . SER A 1 273 ? 27.845 -10.350 29.229 1.00 57.84 273 SER A C 1
ATOM 2036 O O . SER A 1 273 ? 26.825 -9.745 28.896 1.00 57.84 273 SER A O 1
ATOM 2038 N N . SER A 1 274 ? 28.610 -10.975 28.328 1.00 55.25 274 SER A N 1
ATOM 2039 C CA . SER A 1 274 ? 28.310 -10.978 26.884 1.00 55.25 274 SER A CA 1
ATOM 2040 C C . SER A 1 274 ? 26.913 -11.532 26.555 1.00 55.25 274 SER A C 1
ATOM 2042 O O . SER A 1 274 ? 26.361 -11.204 25.505 1.00 55.25 274 SER A O 1
ATOM 2044 N N . ASP A 1 275 ? 26.333 -12.334 27.451 1.00 51.62 275 ASP A N 1
ATOM 2045 C CA . ASP A 1 275 ? 24.991 -12.903 27.309 1.00 51.62 275 ASP A CA 1
ATOM 2046 C C . ASP A 1 275 ? 23.884 -11.877 27.628 1.00 51.62 275 ASP A C 1
ATOM 2048 O O . ASP A 1 275 ? 22.811 -11.906 27.027 1.00 51.62 275 ASP A O 1
ATOM 2052 N N . GLU A 1 276 ? 24.159 -10.899 28.496 1.00 52.12 276 GLU A N 1
ATOM 2053 C CA . GLU A 1 276 ? 23.238 -9.799 28.807 1.00 52.12 276 GLU A CA 1
ATOM 2054 C C . GLU A 1 276 ? 23.199 -8.769 27.667 1.00 52.12 276 GLU A C 1
ATOM 2056 O O . GLU A 1 276 ? 22.128 -8.284 27.298 1.00 52.12 276 GLU A O 1
ATOM 2061 N N . TYR A 1 277 ? 24.336 -8.548 26.997 1.00 53.91 277 TYR A N 1
ATOM 2062 C CA . TYR A 1 277 ? 24.403 -7.737 25.777 1.00 53.91 277 TYR A CA 1
ATOM 2063 C C . TYR A 1 277 ? 23.664 -8.399 24.602 1.00 53.91 277 TYR A C 1
ATOM 2065 O O . TYR A 1 277 ? 22.960 -7.720 23.860 1.00 53.91 277 TYR A O 1
ATOM 2073 N N . ALA A 1 278 ? 23.735 -9.728 24.463 1.00 48.94 278 ALA A N 1
ATOM 2074 C CA . ALA A 1 278 ? 22.967 -10.455 23.448 1.00 48.94 278 ALA A CA 1
ATOM 2075 C C . ALA A 1 278 ? 21.445 -10.382 23.691 1.00 48.94 278 ALA A C 1
ATOM 2077 O O . ALA A 1 278 ? 20.676 -10.352 22.732 1.00 48.94 278 ALA A O 1
ATOM 2078 N N . SER A 1 279 ? 21.010 -10.283 24.953 1.00 45.97 279 SER A N 1
ATOM 2079 C CA . SER A 1 279 ? 19.596 -10.082 25.306 1.00 45.97 279 SER A CA 1
ATOM 2080 C C . SER A 1 279 ? 19.107 -8.638 25.111 1.00 45.97 279 SER A C 1
ATOM 2082 O O . SER A 1 279 ? 17.931 -8.419 24.827 1.00 45.97 279 SER A O 1
ATOM 2084 N N . ALA A 1 280 ? 20.006 -7.651 25.197 1.00 46.41 280 ALA A N 1
ATOM 2085 C CA . ALA A 1 280 ? 19.692 -6.236 24.985 1.00 46.41 280 ALA A CA 1
ATOM 2086 C C . ALA A 1 280 ? 19.714 -5.816 23.500 1.00 46.41 280 ALA A C 1
ATOM 2088 O O . ALA A 1 280 ? 19.137 -4.789 23.141 1.00 46.41 280 ALA A O 1
ATOM 2089 N N . VAL A 1 281 ? 20.365 -6.599 22.632 1.00 42.84 281 VAL A N 1
ATOM 2090 C CA . VAL A 1 281 ? 20.566 -6.269 21.208 1.00 42.84 281 VAL A CA 1
ATOM 2091 C C . VAL A 1 281 ? 19.442 -6.784 20.296 1.00 42.84 281 VAL A C 1
ATOM 2093 O O . VAL A 1 281 ? 19.311 -6.292 19.177 1.00 42.84 281 VAL A O 1
ATOM 2096 N N . ASP A 1 282 ? 18.559 -7.672 20.766 1.00 40.50 282 ASP A N 1
ATOM 2097 C CA . ASP A 1 282 ? 17.387 -8.094 19.986 1.00 40.50 282 ASP A CA 1
ATOM 2098 C C . ASP A 1 282 ? 16.070 -8.066 20.798 1.00 40.50 282 ASP A C 1
ATOM 2100 O O . ASP A 1 282 ? 15.586 -9.098 21.277 1.00 40.50 282 ASP A O 1
ATOM 2104 N N . PRO A 1 283 ? 15.428 -6.886 20.922 1.00 41.12 283 PRO A N 1
ATOM 2105 C CA . PRO A 1 283 ? 14.106 -6.745 21.537 1.00 41.12 283 PRO A CA 1
ATOM 2106 C C . PRO A 1 283 ? 12.955 -7.322 20.679 1.00 41.12 283 PRO A C 1
ATOM 2108 O O . PRO A 1 283 ? 11.788 -7.029 20.952 1.00 41.12 283 PRO A O 1
ATOM 2111 N N . TYR A 1 284 ? 13.235 -8.105 19.629 1.00 45.69 284 TYR A N 1
ATOM 2112 C CA . TYR A 1 284 ? 12.243 -8.618 18.678 1.00 45.69 284 TYR A CA 1
ATOM 2113 C C . TYR A 1 284 ? 11.830 -10.083 18.933 1.00 45.69 284 TYR A C 1
ATOM 2115 O O . TYR A 1 284 ? 10.924 -10.578 18.266 1.00 45.69 284 TYR A O 1
ATOM 2123 N N . SER A 1 285 ? 12.417 -10.767 19.921 1.00 40.97 285 SER A N 1
ATOM 2124 C CA . SER A 1 285 ? 12.271 -12.222 20.123 1.00 40.97 285 SER A CA 1
ATOM 2125 C C . SER A 1 285 ? 11.090 -12.688 20.998 1.00 40.97 285 SER A C 1
ATOM 2127 O O . SER A 1 285 ? 10.765 -13.873 20.979 1.00 40.97 285 SER A O 1
ATOM 2129 N N . HIS A 1 286 ? 10.405 -11.796 21.729 1.00 40.00 286 HIS A N 1
ATOM 2130 C CA . HIS A 1 286 ? 9.422 -12.188 22.763 1.00 40.00 286 HIS A CA 1
ATOM 2131 C C . HIS A 1 286 ? 7.953 -11.802 22.498 1.00 40.00 286 HIS A C 1
ATOM 2133 O O . HIS A 1 286 ? 7.133 -11.790 23.413 1.00 40.00 286 HIS A O 1
ATOM 2139 N N . GLY A 1 287 ? 7.578 -11.511 21.252 1.00 42.84 287 GLY A N 1
ATOM 2140 C CA . GLY A 1 287 ? 6.167 -11.375 20.881 1.00 42.84 287 GLY A CA 1
ATOM 2141 C C . GLY A 1 287 ? 5.607 -12.699 20.377 1.00 42.84 287 GLY A C 1
ATOM 2142 O O . GLY A 1 287 ? 5.727 -12.971 19.189 1.00 42.84 287 GLY A O 1
ATOM 2143 N N . GLU A 1 288 ? 5.005 -13.510 21.244 1.00 38.19 288 GLU A N 1
ATOM 2144 C CA . GLU A 1 288 ? 4.279 -14.717 20.832 1.00 38.19 288 GLU A CA 1
ATOM 2145 C C . GLU A 1 288 ? 3.039 -14.298 20.021 1.00 38.19 288 GLU A C 1
ATOM 2147 O O . GLU A 1 288 ? 2.188 -13.540 20.492 1.00 38.19 288 GLU A O 1
ATOM 2152 N N . TRP A 1 289 ? 3.003 -14.692 18.748 1.00 50.06 289 TRP A N 1
ATOM 2153 C CA . TRP A 1 289 ? 1.883 -14.450 17.844 1.00 50.06 289 TRP A CA 1
ATOM 2154 C C . TRP A 1 289 ? 0.832 -15.533 18.086 1.00 50.06 289 TRP A C 1
ATOM 2156 O O . TRP A 1 289 ? 1.127 -16.714 17.917 1.00 50.06 289 TRP A O 1
ATOM 2166 N N . ASP A 1 290 ? -0.393 -15.145 18.444 1.00 40.19 290 ASP A N 1
ATOM 2167 C CA . ASP A 1 290 ? -1.546 -16.041 18.345 1.00 40.19 290 ASP A CA 1
ATOM 2168 C C . ASP A 1 290 ? -1.778 -16.301 16.851 1.00 40.19 290 ASP A C 1
ATOM 2170 O O . ASP A 1 290 ? -2.217 -15.417 16.114 1.00 40.19 290 ASP A O 1
ATOM 2174 N N . GLY A 1 291 ? -1.342 -17.468 16.376 1.00 37.34 291 GLY A N 1
ATOM 2175 C CA . GLY A 1 291 ? -1.300 -17.885 14.974 1.00 37.34 291 GLY A CA 1
ATOM 2176 C C . GLY A 1 291 ? -2.674 -18.093 14.337 1.00 37.34 291 GLY A C 1
ATOM 2177 O O . GLY A 1 291 ? -2.854 -19.046 13.581 1.00 37.34 291 GLY A O 1
ATOM 2178 N N . SER A 1 292 ? -3.638 -17.214 14.613 1.00 37.28 292 SER A N 1
ATOM 2179 C CA . SER A 1 292 ? -4.919 -17.135 13.921 1.00 37.28 292 SER A CA 1
ATOM 2180 C C . SER A 1 292 ? -4.695 -16.587 12.511 1.00 37.28 292 SER A C 1
ATOM 2182 O O . SER A 1 292 ? -5.036 -15.454 12.169 1.00 37.28 292 SER A O 1
ATOM 2184 N N . VAL A 1 293 ? -4.067 -17.414 11.675 1.00 37.25 293 VAL A N 1
ATOM 2185 C CA . VAL A 1 293 ? -4.246 -17.350 10.232 1.00 37.25 293 VAL A CA 1
ATOM 2186 C C . VAL A 1 293 ? -5.732 -17.602 10.031 1.00 37.25 293 VAL A C 1
ATOM 2188 O O . VAL A 1 293 ? -6.209 -18.728 10.162 1.00 37.25 293 VAL A O 1
ATOM 2191 N N . LEU A 1 294 ? -6.489 -16.532 9.802 1.00 40.91 294 LEU A N 1
ATOM 2192 C CA . LEU A 1 294 ? -7.831 -16.647 9.258 1.00 40.91 294 LEU A CA 1
ATOM 2193 C C . LEU A 1 294 ? -7.677 -17.254 7.863 1.00 40.91 294 LEU A C 1
ATOM 2195 O O . LEU A 1 294 ? -7.533 -16.547 6.873 1.00 40.91 294 LEU A O 1
ATOM 2199 N N . ASP A 1 295 ? -7.672 -18.581 7.802 1.00 40.66 295 ASP A N 1
ATOM 2200 C CA . ASP A 1 295 ? -7.860 -19.331 6.573 1.00 40.66 295 ASP A CA 1
ATOM 2201 C C . ASP A 1 295 ? -9.340 -19.190 6.179 1.00 40.66 295 ASP A C 1
ATOM 2203 O O . ASP A 1 295 ? -10.176 -20.066 6.411 1.00 40.66 295 ASP A O 1
ATOM 2207 N N . VAL A 1 296 ? -9.698 -18.012 5.650 1.00 43.97 296 VAL A N 1
ATOM 2208 C CA . VAL A 1 296 ? -11.059 -17.692 5.170 1.00 43.97 296 VAL A CA 1
ATOM 2209 C C . VAL A 1 296 ? -11.432 -18.570 3.960 1.00 43.97 296 VAL A C 1
ATOM 2211 O O . VAL A 1 296 ? -12.590 -18.634 3.551 1.00 43.97 296 VAL A O 1
ATOM 2214 N N . SER A 1 297 ? -10.484 -19.347 3.433 1.00 42.88 297 SER A N 1
ATOM 2215 C CA . SER A 1 297 ? -10.677 -20.311 2.348 1.00 42.88 297 SER A CA 1
ATOM 2216 C C . SER A 1 297 ? -11.672 -21.433 2.682 1.00 42.88 297 SER A C 1
ATOM 2218 O O . SER A 1 297 ? -12.293 -21.977 1.772 1.00 42.88 297 SER A O 1
ATOM 2220 N N . ASN A 1 298 ? -11.894 -21.764 3.962 1.00 37.19 298 ASN A N 1
ATOM 2221 C CA . ASN A 1 298 ? -12.720 -22.921 4.351 1.00 37.19 298 ASN A CA 1
ATOM 2222 C C . ASN A 1 298 ? -14.227 -22.637 4.532 1.00 37.19 298 ASN A C 1
ATOM 2224 O O . ASN A 1 298 ? -14.980 -23.522 4.939 1.00 37.19 298 ASN A O 1
ATOM 2228 N N . GLY A 1 299 ? -14.707 -21.437 4.193 1.00 36.59 299 GLY A N 1
ATOM 2229 C CA . GLY A 1 299 ? -16.122 -21.064 4.333 1.00 36.59 299 GLY A CA 1
ATOM 2230 C C . GLY A 1 299 ? -17.052 -21.464 3.178 1.00 36.59 299 GLY A C 1
ATOM 2231 O O . GLY A 1 299 ? -18.264 -21.303 3.306 1.00 36.59 299 GLY A O 1
ATOM 2232 N N . PHE A 1 300 ? -16.535 -21.975 2.054 1.00 40.56 300 PHE A N 1
ATOM 2233 C CA . PHE A 1 300 ? -17.335 -22.174 0.835 1.00 40.56 300 PHE A CA 1
ATOM 2234 C C . PHE A 1 300 ? -17.286 -23.612 0.288 1.00 40.56 300 PHE A C 1
ATOM 2236 O O . PHE A 1 300 ? -17.023 -23.842 -0.890 1.00 40.56 300 PHE A O 1
ATOM 2243 N N . GLN A 1 301 ? -17.632 -24.609 1.114 1.00 37.19 301 GLN A N 1
ATOM 2244 C CA . GLN A 1 301 ? -18.116 -25.894 0.588 1.00 37.19 301 GLN A CA 1
ATOM 2245 C C . GLN A 1 301 ? -19.535 -25.717 0.035 1.00 37.19 301 GLN A C 1
ATOM 2247 O O . GLN A 1 301 ? -20.548 -26.013 0.672 1.00 37.19 301 GLN A O 1
ATOM 2252 N N . ARG A 1 302 ? -19.606 -25.234 -1.205 1.00 39.44 302 ARG A N 1
ATOM 2253 C CA . ARG A 1 302 ? -20.774 -25.425 -2.058 1.00 39.44 302 ARG A CA 1
ATOM 2254 C C . ARG A 1 302 ? -20.867 -26.922 -2.352 1.00 39.44 302 ARG A C 1
ATOM 2256 O O . ARG A 1 302 ? -19.981 -27.479 -2.989 1.00 39.44 302 ARG A O 1
ATOM 2263 N N . GLY A 1 303 ? -21.923 -27.565 -1.855 1.00 38.59 303 GLY A N 1
ATOM 2264 C CA . GLY A 1 303 ? -22.198 -28.981 -2.080 1.00 38.59 303 GLY A CA 1
ATOM 2265 C C . GLY A 1 303 ? -22.094 -29.351 -3.562 1.00 38.59 303 GLY A C 1
ATOM 2266 O O . GLY A 1 303 ? -22.913 -28.930 -4.375 1.00 38.59 303 GLY A O 1
ATOM 2267 N N . GLY A 1 304 ? -21.071 -30.136 -3.884 1.00 35.91 304 GLY A N 1
ATOM 2268 C CA . GLY A 1 304 ? -20.803 -30.694 -5.200 1.00 35.91 304 GLY A CA 1
ATOM 2269 C C . GLY A 1 304 ? -20.127 -32.043 -5.011 1.00 35.91 304 GLY A C 1
ATOM 2270 O O . GLY A 1 304 ? -18.931 -32.137 -4.771 1.00 35.91 304 GLY A O 1
ATOM 2271 N N . SER A 1 305 ? -20.932 -33.094 -5.029 1.00 43.34 305 SER A N 1
ATOM 2272 C CA . SER A 1 305 ? -20.517 -34.487 -4.946 1.00 43.34 305 SER A CA 1
ATOM 2273 C C . SER A 1 305 ? -19.861 -34.961 -6.250 1.00 43.34 305 SER A C 1
ATOM 2275 O O . SER A 1 305 ? -20.566 -35.129 -7.243 1.00 43.34 305 SER A O 1
ATOM 2277 N N . SER A 1 306 ? -18.558 -35.248 -6.218 1.00 40.25 306 SER A N 1
ATOM 2278 C CA . SER A 1 306 ? -17.833 -36.174 -7.117 1.00 40.25 306 SER A CA 1
ATOM 2279 C C . SER A 1 306 ? -16.410 -36.334 -6.556 1.00 40.25 306 SER A C 1
ATOM 2281 O O . SER A 1 306 ? -15.660 -35.369 -6.549 1.00 40.25 306 SER A O 1
ATOM 2283 N N . SER A 1 307 ? -16.053 -37.389 -5.818 1.00 44.47 307 SER A N 1
ATOM 2284 C CA . SER A 1 307 ? -15.744 -38.764 -6.255 1.00 44.47 307 SER A CA 1
ATOM 2285 C C . SER A 1 307 ? -14.702 -38.844 -7.379 1.00 44.47 307 SER A C 1
ATOM 2287 O O . SER A 1 307 ? -15.050 -38.665 -8.542 1.00 44.47 307 SER A O 1
ATOM 2289 N N . GLY A 1 308 ? -13.472 -39.211 -7.002 1.00 37.84 308 GLY A N 1
ATOM 2290 C CA . GLY A 1 308 ? -12.318 -39.506 -7.866 1.00 37.84 308 GLY A CA 1
ATOM 2291 C C . GLY A 1 308 ? -11.050 -38.946 -7.217 1.00 37.84 308 GLY A C 1
ATOM 2292 O O . GLY A 1 308 ? -10.777 -37.767 -7.356 1.00 37.84 308 GLY A O 1
ATOM 2293 N N . ASN A 1 309 ? -10.456 -39.629 -6.232 1.00 52.34 309 ASN A N 1
ATOM 2294 C CA . ASN A 1 309 ? -9.290 -40.501 -6.429 1.00 52.34 309 ASN A CA 1
ATOM 2295 C C . ASN A 1 309 ? -8.337 -39.961 -7.501 1.00 52.34 309 ASN A C 1
ATOM 2297 O O . ASN A 1 309 ? -8.586 -40.214 -8.668 1.00 52.34 309 ASN A O 1
ATOM 2301 N N . ASP A 1 310 ? -7.276 -39.275 -7.076 1.00 42.41 310 ASP A N 1
ATOM 2302 C CA . ASP A 1 310 ? -5.928 -39.494 -7.599 1.00 42.41 310 ASP A CA 1
ATOM 2303 C C . ASP A 1 310 ? -4.908 -39.072 -6.537 1.00 42.41 310 ASP A C 1
ATOM 2305 O O . ASP A 1 310 ? -4.852 -37.941 -6.054 1.00 42.41 310 ASP A O 1
ATOM 2309 N N . THR A 1 311 ? -4.166 -40.077 -6.095 1.00 50.78 311 THR A N 1
ATOM 2310 C CA . THR A 1 311 ? -2.962 -39.975 -5.292 1.00 50.78 311 THR A CA 1
ATOM 2311 C C . THR A 1 311 ? -1.807 -39.715 -6.241 1.00 50.78 311 THR A C 1
ATOM 2313 O O . THR A 1 311 ? -1.408 -40.652 -6.919 1.00 50.78 311 THR A O 1
ATOM 2316 N N . ASP A 1 312 ? -1.231 -38.517 -6.242 1.00 41.22 312 ASP A N 1
ATOM 2317 C CA . ASP A 1 312 ? 0.143 -38.342 -6.707 1.00 41.22 312 ASP A CA 1
ATOM 2318 C C . ASP A 1 312 ? 0.859 -37.300 -5.851 1.00 41.22 312 ASP A C 1
ATOM 2320 O O . ASP A 1 312 ? 0.503 -36.125 -5.765 1.00 41.22 312 ASP A O 1
ATOM 2324 N N . GLY A 1 313 ? 1.846 -37.806 -5.115 1.00 49.91 313 GLY A N 1
ATOM 2325 C CA . GLY A 1 313 ? 2.678 -37.037 -4.215 1.00 49.91 313 GLY A CA 1
ATOM 2326 C C . GLY A 1 313 ? 3.726 -36.255 -4.987 1.00 49.91 313 GLY A C 1
ATOM 2327 O O . GLY A 1 313 ? 4.713 -36.824 -5.449 1.00 49.91 313 GLY A O 1
ATOM 2328 N N . HIS A 1 314 ? 3.579 -34.936 -5.000 1.00 41.59 314 HIS A N 1
ATOM 2329 C CA . HIS A 1 314 ? 4.677 -34.024 -5.288 1.00 41.59 314 HIS A CA 1
ATOM 2330 C C . HIS A 1 314 ? 5.020 -33.222 -4.033 1.00 41.59 314 HIS A C 1
ATOM 2332 O O . HIS A 1 314 ? 4.585 -32.097 -3.817 1.00 41.59 314 HIS A O 1
ATOM 2338 N N . ASN A 1 315 ? 5.857 -33.839 -3.193 1.00 48.50 315 ASN A N 1
ATOM 2339 C CA . ASN A 1 315 ? 6.714 -33.123 -2.251 1.00 48.50 315 ASN A CA 1
ATOM 2340 C C . ASN A 1 315 ? 7.778 -32.362 -3.059 1.00 48.50 315 ASN A C 1
ATOM 2342 O O . ASN A 1 315 ? 8.862 -32.882 -3.316 1.00 48.50 315 ASN A O 1
ATOM 2346 N N . GLY A 1 316 ? 7.451 -31.143 -3.483 1.00 40.91 316 GLY A N 1
ATOM 2347 C CA . GLY A 1 316 ? 8.358 -30.214 -4.153 1.00 40.91 316 GLY A CA 1
ATOM 2348 C C . GLY A 1 316 ? 8.712 -29.039 -3.247 1.00 40.91 316 GLY A C 1
ATOM 2349 O O . GLY A 1 316 ? 8.231 -27.930 -3.439 1.00 40.91 316 GLY A O 1
ATOM 2350 N N . THR A 1 317 ? 9.560 -29.254 -2.242 1.00 40.97 317 THR A N 1
ATOM 2351 C CA . THR A 1 317 ? 10.186 -28.154 -1.496 1.00 40.97 317 THR A CA 1
ATOM 2352 C C . THR A 1 317 ? 11.248 -27.489 -2.372 1.00 40.97 317 THR A C 1
ATOM 2354 O O . THR A 1 317 ? 12.419 -27.859 -2.323 1.00 40.97 317 THR A O 1
ATOM 2357 N N . SER A 1 318 ? 10.858 -26.523 -3.198 1.00 42.25 318 SER A N 1
ATOM 2358 C CA . SER A 1 318 ? 11.794 -25.599 -3.842 1.00 42.25 318 SER A CA 1
ATOM 2359 C C . SER A 1 318 ? 11.049 -24.363 -4.332 1.00 42.25 318 SER A C 1
ATOM 2361 O O . SER A 1 318 ? 10.567 -24.318 -5.458 1.00 42.25 318 SER A O 1
ATOM 2363 N N . ILE A 1 319 ? 11.056 -23.317 -3.507 1.00 46.34 319 ILE A N 1
ATOM 2364 C CA . ILE A 1 319 ? 10.511 -21.975 -3.783 1.00 46.34 319 ILE A CA 1
ATOM 2365 C C . ILE A 1 319 ? 11.232 -21.242 -4.951 1.00 46.34 319 ILE A C 1
ATOM 2367 O O . ILE A 1 319 ? 10.996 -20.066 -5.199 1.00 46.34 319 ILE A O 1
ATOM 2371 N N . PHE A 1 320 ? 12.119 -21.940 -5.676 1.00 42.62 320 PHE A N 1
ATOM 2372 C CA . PHE A 1 320 ? 12.919 -21.439 -6.800 1.00 42.62 320 PHE A CA 1
ATOM 2373 C C . PHE A 1 320 ? 12.950 -22.375 -8.023 1.00 42.62 320 PHE A C 1
ATOM 2375 O O . PHE A 1 320 ? 13.827 -22.225 -8.875 1.00 42.62 320 PHE A O 1
ATOM 2382 N N . GLN A 1 321 ? 12.047 -23.354 -8.139 1.00 43.16 321 GLN A N 1
ATOM 2383 C CA . GLN A 1 321 ? 11.939 -24.145 -9.373 1.00 43.16 321 GLN A CA 1
ATOM 2384 C C . GLN A 1 321 ? 10.756 -23.644 -10.208 1.00 43.16 321 GLN A C 1
ATOM 2386 O O . GLN A 1 321 ? 9.617 -23.872 -9.819 1.00 43.16 321 GLN A O 1
ATOM 2391 N N . PRO A 1 322 ? 11.003 -22.931 -11.323 1.00 46.25 322 PRO A N 1
ATOM 2392 C CA . PRO A 1 322 ? 9.938 -22.526 -12.227 1.00 46.25 322 PRO A CA 1
ATOM 2393 C C . PRO A 1 322 ? 9.515 -23.713 -13.095 1.00 46.25 322 PRO A C 1
ATOM 2395 O O . PRO A 1 322 ? 10.356 -24.531 -13.478 1.00 46.25 322 PRO A O 1
ATOM 2398 N N . GLU A 1 323 ? 8.225 -23.756 -13.411 1.00 50.16 323 GLU A N 1
ATOM 2399 C CA . GLU A 1 323 ? 7.565 -24.838 -14.137 1.00 50.16 323 GLU A CA 1
ATOM 2400 C C . GLU A 1 323 ? 8.173 -25.136 -15.517 1.00 50.16 323 GLU A C 1
ATOM 2402 O O . GLU A 1 323 ? 8.688 -24.249 -16.223 1.00 50.16 323 GLU A O 1
ATOM 2407 N N . ASP A 1 324 ? 8.072 -26.413 -15.895 1.00 45.28 324 ASP A N 1
ATOM 2408 C CA . ASP A 1 324 ? 8.560 -26.996 -17.142 1.00 45.28 324 ASP A CA 1
ATOM 2409 C C . ASP A 1 324 ? 7.740 -26.485 -18.340 1.00 45.28 324 ASP A C 1
ATOM 2411 O O . ASP A 1 324 ? 6.772 -27.093 -18.786 1.00 45.28 324 ASP A O 1
ATOM 2415 N N . GLY A 1 325 ? 8.130 -25.323 -18.868 1.00 54.97 325 GLY A N 1
ATOM 2416 C CA . GLY A 1 325 ? 7.475 -24.689 -20.020 1.00 54.97 325 GLY A CA 1
ATOM 2417 C C . GLY A 1 325 ? 7.707 -23.182 -20.128 1.00 54.97 325 GLY A C 1
ATOM 2418 O O . GLY A 1 325 ? 7.509 -22.597 -21.194 1.00 54.97 325 GLY A O 1
ATOM 2419 N N . SER A 1 326 ? 8.188 -22.546 -19.056 1.00 55.53 326 SER A N 1
ATOM 2420 C CA . SER A 1 326 ? 8.557 -21.131 -19.078 1.00 55.53 326 SER A CA 1
ATOM 2421 C C . SER A 1 326 ? 9.772 -20.896 -19.989 1.00 55.53 326 SER A C 1
ATOM 2423 O O . SER A 1 326 ? 10.836 -21.499 -19.837 1.00 55.53 326 SER A O 1
ATOM 2425 N N . GLY A 1 327 ? 9.603 -20.027 -20.992 1.00 61.84 327 GLY A N 1
ATOM 2426 C CA . GLY A 1 327 ? 10.656 -19.690 -21.949 1.00 61.84 327 GLY A CA 1
ATOM 2427 C C . GLY A 1 327 ? 11.940 -19.238 -21.246 1.00 61.84 327 GLY A C 1
ATOM 2428 O O . GLY A 1 327 ? 11.895 -18.583 -20.207 1.00 61.84 327 GLY A O 1
ATOM 2429 N N . LEU A 1 328 ? 13.093 -19.558 -21.839 1.00 62.28 328 LEU A N 1
ATOM 2430 C CA . LEU A 1 328 ? 14.443 -19.426 -21.259 1.00 62.28 328 LEU A CA 1
ATOM 2431 C C . LEU A 1 328 ? 14.770 -18.029 -20.675 1.00 62.28 328 LEU A C 1
ATOM 2433 O O . LEU A 1 328 ? 15.672 -17.893 -19.854 1.00 62.28 328 LEU A O 1
ATOM 2437 N N . LEU A 1 329 ? 14.011 -16.995 -21.052 1.00 56.41 329 LEU A N 1
ATOM 2438 C CA . LEU A 1 329 ? 14.150 -15.621 -20.565 1.00 56.41 329 LEU A CA 1
ATOM 2439 C C . LEU A 1 329 ? 13.473 -15.347 -19.211 1.00 56.41 329 LEU A C 1
ATOM 2441 O O . LEU A 1 329 ? 13.816 -14.362 -18.564 1.00 56.41 329 LEU A O 1
ATOM 2445 N N . HIS A 1 330 ? 12.560 -16.200 -18.737 1.00 55.94 330 HIS A N 1
ATOM 2446 C CA . HIS A 1 330 ? 11.821 -15.950 -17.491 1.00 55.94 330 HIS A CA 1
ATOM 2447 C C . HIS A 1 330 ? 12.695 -16.069 -16.232 1.00 55.94 330 HIS A C 1
ATOM 2449 O O . HIS A 1 330 ? 12.405 -15.470 -15.203 1.00 55.94 330 HIS A O 1
ATOM 2455 N N . ARG A 1 331 ? 13.823 -16.782 -16.333 1.00 55.62 331 ARG A N 1
ATOM 2456 C CA . ARG A 1 331 ? 14.790 -16.942 -15.235 1.00 55.62 331 ARG A CA 1
ATOM 2457 C C . ARG A 1 331 ? 15.756 -15.763 -15.088 1.00 55.62 331 ARG A C 1
ATOM 2459 O O . ARG A 1 331 ? 16.477 -15.694 -14.097 1.00 55.62 331 ARG A O 1
ATOM 2466 N N . TYR A 1 332 ? 15.776 -14.829 -16.040 1.00 62.25 332 TYR A N 1
ATOM 2467 C CA . TYR A 1 332 ? 16.698 -13.696 -16.035 1.00 62.25 332 TYR A CA 1
ATOM 2468 C C . TYR A 1 332 ? 15.926 -12.381 -15.893 1.00 62.25 332 TYR A C 1
ATOM 2470 O O . TYR A 1 332 ? 15.775 -11.626 -16.850 1.00 62.25 332 TYR A O 1
ATOM 2478 N N . ALA A 1 333 ? 15.503 -12.060 -14.665 1.00 56.72 333 ALA A N 1
ATOM 2479 C CA . ALA A 1 333 ? 14.916 -10.758 -14.306 1.00 56.72 333 ALA A CA 1
ATOM 2480 C C . ALA A 1 333 ? 15.827 -9.552 -14.641 1.00 56.72 333 ALA A C 1
ATOM 2482 O O . ALA A 1 333 ? 15.379 -8.408 -14.663 1.00 56.72 333 ALA A O 1
ATOM 2483 N N . LEU A 1 334 ? 17.104 -9.806 -14.948 1.00 58.97 334 LEU A N 1
ATOM 2484 C CA . LEU A 1 334 ? 18.058 -8.814 -15.441 1.00 58.97 334 LEU A CA 1
ATOM 2485 C C . LEU A 1 334 ? 17.761 -8.319 -16.868 1.00 58.97 334 LEU A C 1
ATOM 2487 O O . LEU A 1 334 ? 18.243 -7.254 -17.235 1.00 58.97 334 LEU A O 1
ATOM 2491 N N . PHE A 1 335 ? 16.969 -9.037 -17.670 1.00 61.00 335 PHE A N 1
ATOM 2492 C CA . PHE A 1 335 ? 16.652 -8.665 -19.053 1.00 61.00 335 PHE A CA 1
ATOM 2493 C C . PHE A 1 335 ? 15.183 -8.257 -19.204 1.00 61.00 335 PHE A C 1
ATOM 2495 O O . PHE A 1 335 ? 14.400 -8.893 -19.909 1.00 61.00 335 PHE A O 1
ATOM 2502 N N . SER A 1 336 ? 14.794 -7.158 -18.550 1.00 75.12 336 SER A N 1
ATOM 2503 C CA . SER A 1 336 ? 13.478 -6.571 -18.810 1.00 75.12 336 SER A CA 1
ATOM 2504 C C . SER A 1 336 ? 13.373 -6.147 -20.289 1.00 75.12 336 SER A C 1
ATOM 2506 O O . SER A 1 336 ? 14.362 -5.681 -20.868 1.00 75.12 336 SER A O 1
ATOM 2508 N N . PRO A 1 337 ? 12.192 -6.255 -20.927 1.00 76.62 337 PRO A N 1
ATOM 2509 C CA . PRO A 1 337 ? 11.997 -5.800 -22.306 1.00 76.62 337 PRO A CA 1
ATOM 2510 C C . PRO A 1 337 ? 12.442 -4.346 -22.524 1.00 76.62 337 PRO A C 1
ATOM 2512 O O . PRO A 1 337 ? 13.002 -4.008 -23.565 1.00 76.62 337 PRO A O 1
ATOM 2515 N N . ALA A 1 338 ? 12.271 -3.496 -21.507 1.00 71.50 338 ALA A N 1
ATOM 2516 C CA . ALA A 1 338 ? 12.744 -2.117 -21.521 1.00 71.50 338 ALA A CA 1
ATOM 2517 C C . ALA A 1 338 ? 14.279 -2.018 -21.569 1.00 71.50 338 ALA A C 1
ATOM 2519 O O . ALA A 1 338 ? 14.809 -1.181 -22.299 1.00 71.50 338 ALA A O 1
ATOM 2520 N N . LEU A 1 339 ? 14.999 -2.888 -20.851 1.00 80.38 339 LEU A N 1
ATOM 2521 C CA . LEU A 1 339 ? 16.461 -2.936 -20.885 1.00 80.38 339 LEU A CA 1
ATOM 2522 C C . LEU A 1 339 ? 16.969 -3.389 -22.256 1.00 80.38 339 LEU A C 1
ATOM 2524 O O . LEU A 1 339 ? 17.903 -2.788 -22.777 1.00 80.38 339 LEU A O 1
ATOM 2528 N N . ILE A 1 340 ? 16.322 -4.377 -22.883 1.00 84.38 340 ILE A N 1
ATOM 2529 C CA . ILE A 1 340 ? 16.675 -4.820 -24.244 1.00 84.38 340 ILE A CA 1
ATOM 2530 C C . ILE A 1 340 ? 16.540 -3.662 -25.231 1.00 84.38 340 ILE A C 1
ATOM 2532 O O . ILE A 1 340 ? 17.465 -3.391 -25.996 1.00 84.38 340 ILE A O 1
ATOM 2536 N N . VAL A 1 341 ? 15.415 -2.942 -25.190 1.00 88.12 341 VAL A N 1
ATOM 2537 C CA . VAL A 1 341 ? 15.191 -1.785 -26.067 1.00 88.12 341 VAL A CA 1
ATOM 2538 C C . VAL A 1 341 ? 16.200 -0.674 -25.773 1.00 88.12 341 VAL A C 1
ATOM 2540 O O . VAL A 1 341 ? 16.744 -0.092 -26.709 1.00 88.12 341 VAL A O 1
ATOM 2543 N N . ALA A 1 342 ? 16.518 -0.410 -24.503 1.00 85.75 342 ALA A N 1
ATOM 2544 C CA . ALA A 1 342 ? 17.519 0.585 -24.124 1.00 85.75 342 ALA A CA 1
ATOM 2545 C C . ALA A 1 342 ? 18.924 0.225 -24.640 1.00 85.75 342 ALA A C 1
ATOM 2547 O O . ALA A 1 342 ? 19.601 1.076 -25.224 1.00 85.75 342 ALA A O 1
ATOM 2548 N N . VAL A 1 343 ? 19.349 -1.034 -24.491 1.00 87.12 343 VAL A N 1
ATOM 2549 C CA . VAL A 1 343 ? 20.633 -1.528 -25.016 1.00 87.12 343 VAL A CA 1
ATOM 2550 C C . VAL A 1 343 ? 20.656 -1.434 -26.539 1.00 87.12 343 VAL A C 1
ATOM 2552 O O . VAL A 1 343 ? 21.635 -0.946 -27.098 1.00 87.12 343 VAL A O 1
ATOM 2555 N N . LEU A 1 344 ? 19.568 -1.815 -27.212 1.00 90.81 344 LEU A N 1
ATOM 2556 C CA . LEU A 1 344 ? 19.467 -1.773 -28.671 1.00 90.81 344 LEU A CA 1
ATOM 2557 C C . LEU A 1 344 ? 19.527 -0.335 -29.199 1.00 90.81 344 LEU A C 1
ATOM 2559 O O . LEU A 1 344 ? 20.292 -0.061 -30.118 1.00 90.81 344 LEU A O 1
ATOM 2563 N N . ILE A 1 345 ? 18.810 0.611 -28.586 1.00 91.94 345 ILE A N 1
ATOM 2564 C CA . ILE A 1 345 ? 18.893 2.037 -28.947 1.00 91.94 345 ILE A CA 1
ATOM 2565 C C . ILE A 1 345 ? 20.317 2.563 -28.729 1.00 91.94 345 ILE A C 1
ATOM 2567 O O . ILE A 1 345 ? 20.854 3.274 -29.581 1.00 91.94 345 ILE A O 1
ATOM 2571 N N . THR A 1 346 ? 20.958 2.186 -27.622 1.00 92.50 346 THR A N 1
ATOM 2572 C CA . THR A 1 346 ? 22.328 2.620 -27.319 1.00 92.50 346 THR A CA 1
ATOM 2573 C C . THR A 1 346 ? 23.315 2.088 -28.361 1.00 92.50 346 THR A C 1
ATOM 2575 O O . THR A 1 346 ? 24.098 2.860 -28.914 1.00 92.50 346 THR A O 1
ATOM 2578 N N . PHE A 1 347 ? 23.244 0.799 -28.700 1.00 93.75 347 PHE A N 1
ATOM 2579 C CA . PHE A 1 347 ? 24.170 0.172 -29.643 1.00 93.75 347 PHE A CA 1
ATOM 2580 C C . PHE A 1 347 ? 23.920 0.547 -31.103 1.00 93.75 347 PHE A C 1
ATOM 2582 O O . PHE A 1 347 ? 24.874 0.738 -31.851 1.00 93.75 347 PHE A O 1
ATOM 2589 N N . VAL A 1 348 ? 22.658 0.646 -31.523 1.00 93.69 348 VAL A N 1
ATOM 2590 C CA . VAL A 1 348 ? 22.300 0.853 -32.935 1.00 93.69 348 VAL A CA 1
ATOM 2591 C C . VAL A 1 348 ? 22.251 2.333 -33.295 1.00 93.69 348 VAL A C 1
ATOM 2593 O O . VAL A 1 348 ? 22.601 2.699 -34.413 1.00 93.69 348 VAL A O 1
ATOM 2596 N N . VAL A 1 349 ? 21.838 3.199 -32.367 1.00 91.25 349 VAL A N 1
ATOM 2597 C CA . VAL A 1 349 ? 21.692 4.634 -32.644 1.00 91.25 349 VAL A CA 1
ATOM 2598 C C . VAL A 1 349 ? 22.842 5.417 -32.031 1.00 91.25 349 VAL A C 1
ATOM 2600 O O . VAL A 1 349 ? 23.533 6.149 -32.736 1.00 91.25 349 VAL A O 1
ATOM 2603 N N . LEU A 1 350 ? 23.088 5.275 -30.728 1.00 85.94 350 LEU A N 1
ATOM 2604 C CA . LEU A 1 350 ? 23.990 6.185 -30.020 1.00 85.94 350 LEU A CA 1
ATOM 2605 C C . LEU A 1 350 ? 25.463 5.954 -30.394 1.00 85.94 350 LEU A C 1
ATOM 2607 O O . LEU A 1 350 ? 26.142 6.912 -30.767 1.00 85.94 350 LEU A O 1
ATOM 2611 N N . ILE A 1 351 ? 25.939 4.704 -30.373 1.00 92.75 351 ILE A N 1
ATOM 2612 C CA . ILE A 1 351 ? 27.343 4.374 -30.676 1.00 92.75 351 ILE A CA 1
ATOM 2613 C C . ILE A 1 351 ? 27.753 4.810 -32.099 1.00 92.75 351 ILE A C 1
ATOM 2615 O O . ILE A 1 351 ? 28.740 5.542 -32.216 1.00 92.75 351 ILE A O 1
ATOM 2619 N N . PRO A 1 352 ? 27.020 4.474 -33.183 1.00 91.31 352 PRO A N 1
ATOM 2620 C CA . PRO A 1 352 ? 27.421 4.872 -34.534 1.00 91.31 352 PRO A CA 1
ATOM 2621 C C . PRO A 1 352 ? 27.446 6.388 -34.717 1.00 91.31 352 PRO A C 1
ATOM 2623 O O . PRO A 1 352 ? 28.355 6.919 -35.352 1.00 91.31 352 PRO A O 1
ATOM 2626 N N . THR A 1 353 ? 26.495 7.101 -34.108 1.00 89.69 353 THR A N 1
ATOM 2627 C CA . THR A 1 353 ? 26.437 8.566 -34.193 1.00 89.69 353 THR A CA 1
ATOM 2628 C C . THR A 1 353 ? 27.659 9.214 -33.536 1.00 89.69 353 THR A C 1
ATOM 2630 O O . THR A 1 353 ? 28.219 10.169 -34.075 1.00 89.69 353 THR A O 1
ATOM 2633 N N . VAL A 1 354 ? 28.116 8.674 -32.399 1.00 93.56 354 VAL A N 1
ATOM 2634 C CA . VAL A 1 354 ? 29.335 9.140 -31.717 1.00 93.56 354 VAL A CA 1
ATOM 2635 C C . VAL A 1 354 ? 30.584 8.821 -32.534 1.00 93.56 354 VAL A C 1
ATOM 2637 O O . VAL A 1 354 ? 31.433 9.695 -32.681 1.00 93.56 354 VAL A O 1
ATOM 2640 N N . ILE A 1 355 ? 30.689 7.619 -33.111 1.00 95.44 355 ILE A N 1
ATOM 2641 C CA . ILE A 1 355 ? 31.844 7.228 -33.936 1.00 95.44 355 ILE A CA 1
ATOM 2642 C C . ILE A 1 355 ? 31.967 8.135 -35.165 1.00 95.44 355 ILE A C 1
ATOM 2644 O O . ILE A 1 355 ? 33.048 8.656 -35.433 1.00 95.44 355 ILE A O 1
ATOM 2648 N N . VAL A 1 356 ? 30.864 8.381 -35.879 1.00 95.44 356 VAL A N 1
ATOM 2649 C CA . VAL A 1 356 ? 30.853 9.283 -37.043 1.00 95.44 356 VAL A CA 1
ATOM 2650 C C . VAL A 1 356 ? 31.227 10.709 -36.630 1.00 95.44 356 VAL A C 1
ATOM 2652 O O . VAL A 1 356 ? 32.036 11.351 -37.297 1.00 95.44 356 VAL A O 1
ATOM 2655 N N . GLY A 1 357 ? 30.696 11.195 -35.504 1.00 93.00 357 GLY A N 1
ATOM 2656 C CA . GLY A 1 357 ? 31.052 12.509 -34.965 1.00 93.00 357 GLY A CA 1
ATOM 2657 C C . GLY A 1 357 ? 32.532 12.622 -34.587 1.00 93.00 357 GLY A C 1
ATOM 2658 O O . GLY A 1 357 ? 33.171 13.622 -34.904 1.00 93.00 357 GLY A O 1
ATOM 2659 N N . ALA A 1 358 ? 33.098 11.590 -33.960 1.00 92.38 358 ALA A N 1
ATOM 2660 C CA . ALA A 1 358 ? 34.509 11.552 -33.589 1.00 92.38 358 ALA A CA 1
ATOM 2661 C C . ALA A 1 358 ? 35.419 11.547 -34.824 1.00 92.38 358 ALA A C 1
ATOM 2663 O O . ALA A 1 358 ? 36.382 12.308 -34.872 1.00 92.38 358 ALA A O 1
ATOM 2664 N N . GLN A 1 359 ? 35.090 10.761 -35.854 1.00 93.44 359 GLN A N 1
ATOM 2665 C CA . GLN A 1 359 ? 35.850 10.770 -37.106 1.00 93.44 359 GLN A CA 1
ATOM 2666 C C . GLN A 1 359 ? 35.772 12.120 -37.827 1.00 93.44 359 GLN A C 1
ATOM 2668 O O . GLN A 1 359 ? 36.78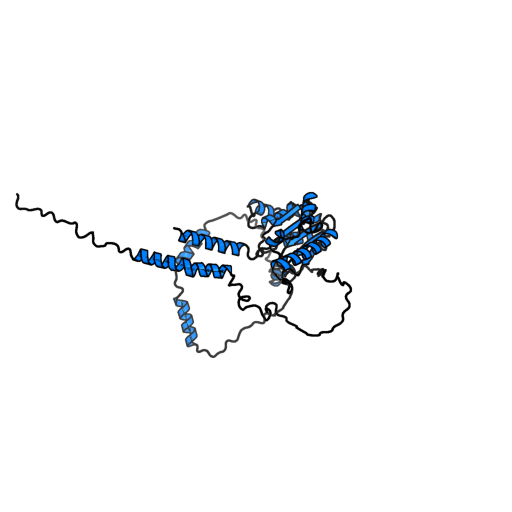2 12.592 -38.344 1.00 93.44 359 GLN A O 1
ATOM 2673 N N . ALA A 1 360 ? 34.614 12.785 -37.807 1.00 95.06 360 ALA A N 1
ATOM 2674 C CA . ALA A 1 360 ? 34.474 14.128 -38.367 1.00 95.06 360 ALA A CA 1
ATOM 2675 C C . ALA A 1 360 ? 35.345 15.164 -37.634 1.00 95.06 360 ALA A C 1
ATOM 2677 O O . ALA A 1 360 ? 35.940 16.025 -38.278 1.00 95.06 360 ALA A O 1
ATOM 2678 N N . LEU A 1 361 ? 35.459 15.069 -36.305 1.00 90.12 361 LEU A N 1
ATOM 2679 C CA . LEU A 1 361 ? 36.326 15.948 -35.513 1.00 90.12 361 LEU A CA 1
ATOM 2680 C C . LEU A 1 361 ? 37.813 15.667 -35.750 1.00 90.12 361 LEU A C 1
ATOM 2682 O O . LEU A 1 361 ? 38.593 16.606 -35.869 1.00 90.12 361 LEU A O 1
ATOM 2686 N N . LEU A 1 362 ? 38.198 14.395 -35.865 1.00 90.19 362 LEU A N 1
ATOM 2687 C CA . LEU A 1 362 ? 39.575 14.005 -36.184 1.00 90.19 362 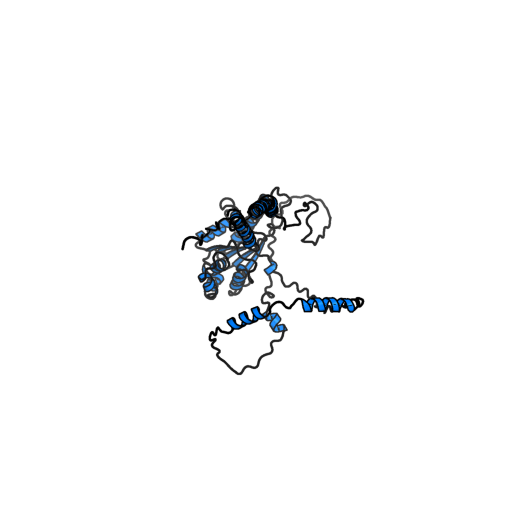LEU A CA 1
ATOM 2688 C C . LEU A 1 362 ? 39.994 14.420 -37.601 1.00 90.19 362 LEU A C 1
ATOM 2690 O O . LEU A 1 362 ? 41.179 14.608 -37.849 1.00 90.19 362 LEU A O 1
ATOM 2694 N N . SER A 1 363 ? 39.039 14.606 -38.516 1.00 93.50 363 SER A N 1
ATOM 2695 C CA . SER A 1 363 ? 39.299 15.103 -39.872 1.00 93.50 363 SER A CA 1
ATOM 2696 C C . SER A 1 363 ? 39.628 16.601 -39.929 1.00 93.50 363 SER A C 1
ATOM 2698 O O . SER A 1 363 ? 39.962 17.101 -41.006 1.00 93.50 363 SER A O 1
ATOM 2700 N N . ILE A 1 364 ? 39.516 17.340 -38.820 1.00 90.12 364 ILE A N 1
ATOM 2701 C CA . ILE A 1 364 ? 39.926 18.744 -38.767 1.00 90.12 364 ILE A CA 1
ATOM 2702 C C . ILE A 1 364 ? 41.450 18.781 -38.642 1.00 90.12 364 ILE A C 1
ATOM 2704 O O . ILE A 1 364 ? 42.011 18.889 -37.554 1.00 90.12 364 ILE A O 1
ATOM 2708 N N . GLU A 1 365 ? 42.129 18.680 -39.780 1.00 82.38 365 GLU A N 1
ATOM 2709 C CA . GLU A 1 365 ? 43.555 18.971 -39.860 1.00 82.38 365 GLU A CA 1
ATOM 2710 C C . GLU A 1 365 ? 43.761 20.472 -39.630 1.00 82.38 365 GLU A C 1
ATOM 2712 O O . GLU A 1 365 ? 43.257 21.319 -40.375 1.00 82.38 365 GLU A O 1
ATOM 2717 N N . THR A 1 366 ? 44.493 20.829 -38.574 1.00 72.88 366 THR A N 1
ATOM 2718 C CA . THR A 1 366 ? 44.910 22.214 -38.368 1.00 72.88 366 THR A CA 1
ATOM 2719 C C . THR A 1 366 ? 45.917 22.570 -39.456 1.00 72.88 366 THR A C 1
ATOM 2721 O O . THR A 1 366 ? 46.931 21.894 -39.634 1.00 72.88 366 THR A O 1
ATOM 2724 N N . VAL A 1 367 ? 45.638 23.630 -40.215 1.00 70.56 367 VAL A N 1
ATOM 2725 C CA . VAL A 1 367 ? 46.532 24.160 -41.254 1.00 70.56 367 VAL A CA 1
ATOM 2726 C C . VAL A 1 367 ? 47.799 24.734 -40.612 1.00 70.56 367 VAL A C 1
ATOM 2728 O O . VAL A 1 367 ? 47.968 25.943 -40.493 1.00 70.56 367 VAL A O 1
ATOM 2731 N N . ASN A 1 368 ? 48.739 23.861 -40.249 1.00 59.59 368 ASN A N 1
ATOM 2732 C CA . ASN A 1 368 ? 50.052 24.204 -39.686 1.00 59.59 368 ASN A CA 1
ATOM 2733 C C . ASN A 1 368 ? 51.006 24.836 -40.729 1.00 59.59 368 ASN A C 1
ATOM 2735 O O . ASN A 1 368 ? 52.221 24.835 -40.554 1.00 59.59 368 ASN A O 1
ATOM 2739 N N . GLY A 1 369 ? 50.477 25.351 -41.844 1.00 60.38 369 GLY A N 1
ATOM 2740 C CA . GLY A 1 369 ? 51.250 25.773 -43.013 1.00 60.38 369 GLY A CA 1
ATOM 2741 C C . GLY A 1 369 ? 51.114 27.242 -43.416 1.00 60.38 369 GLY A C 1
ATOM 2742 O O . GLY A 1 369 ? 51.742 27.632 -44.398 1.00 60.38 369 GLY A O 1
ATOM 2743 N N . LEU A 1 370 ? 50.319 28.066 -42.719 1.00 56.44 370 LEU A N 1
ATOM 2744 C CA . LEU A 1 370 ? 50.145 29.478 -43.107 1.00 56.44 370 LEU A CA 1
ATOM 2745 C C . LEU A 1 370 ? 51.100 30.465 -42.416 1.00 56.44 370 LEU A C 1
ATOM 2747 O O . LEU A 1 370 ? 51.214 31.599 -42.876 1.00 56.44 370 LEU A O 1
ATOM 2751 N N . GLU A 1 371 ? 51.826 30.065 -41.371 1.00 58.72 371 GLU A N 1
ATOM 2752 C CA . GLU A 1 371 ? 52.612 31.020 -40.569 1.00 58.72 371 GLU A CA 1
ATOM 2753 C C . GLU A 1 371 ? 53.998 31.346 -41.150 1.00 58.72 371 GLU A C 1
ATOM 2755 O O . GLU A 1 371 ? 54.592 32.363 -40.803 1.00 58.72 371 GLU A O 1
ATOM 2760 N N . THR A 1 372 ? 54.522 30.547 -42.085 1.00 58.22 372 THR A N 1
ATOM 2761 C CA . THR A 1 372 ? 55.919 30.692 -42.543 1.00 58.22 372 THR A CA 1
ATOM 2762 C C . THR A 1 372 ? 56.098 31.392 -43.890 1.00 58.22 372 THR A C 1
ATOM 2764 O O . THR A 1 372 ? 57.232 31.537 -44.342 1.00 58.22 372 THR A O 1
ATOM 2767 N N . LYS A 1 373 ? 55.028 31.877 -44.543 1.00 57.94 373 LYS A N 1
ATOM 2768 C CA . LYS A 1 373 ? 55.137 32.502 -45.882 1.00 57.94 373 LYS A CA 1
ATOM 2769 C C . LYS A 1 373 ? 54.734 33.979 -45.978 1.00 57.94 373 LYS A C 1
ATOM 2771 O O . LYS A 1 373 ? 54.788 34.541 -47.068 1.00 57.94 373 LYS A O 1
ATOM 2776 N N . MET A 1 374 ? 54.402 34.635 -44.865 1.00 59.34 374 MET A N 1
ATOM 2777 C CA . MET A 1 374 ? 54.143 36.085 -44.812 1.00 59.34 374 MET A CA 1
ATOM 2778 C C . MET A 1 374 ? 55.201 36.852 -44.005 1.00 59.34 374 MET A C 1
ATOM 2780 O O . MET A 1 374 ? 54.895 37.783 -43.274 1.00 59.34 374 MET A O 1
ATOM 2784 N N . THR A 1 375 ? 56.476 36.515 -44.171 1.00 59.31 375 THR A N 1
ATOM 2785 C CA . THR A 1 375 ? 57.571 37.458 -43.908 1.00 59.31 375 THR A CA 1
ATOM 2786 C C . THR A 1 375 ? 58.209 37.806 -45.245 1.00 59.31 375 THR A C 1
ATOM 2788 O O . THR A 1 375 ? 59.250 37.289 -45.638 1.00 59.31 375 THR A O 1
ATOM 2791 N N . GLY A 1 376 ? 57.535 38.675 -46.004 1.00 63.59 376 GLY A N 1
ATOM 2792 C CA . GLY A 1 376 ? 58.186 39.360 -47.114 1.00 63.59 376 GLY A CA 1
ATOM 2793 C C . GLY A 1 376 ? 59.375 40.129 -46.549 1.00 63.59 376 GLY A C 1
ATOM 2794 O O . GLY A 1 376 ? 59.184 41.074 -45.783 1.00 63.59 376 GLY A O 1
ATOM 2795 N N . SER A 1 377 ? 60.596 39.700 -46.869 1.00 59.16 377 SER A N 1
ATOM 2796 C CA . SER A 1 377 ? 61.790 40.465 -46.545 1.00 59.16 377 SER A CA 1
ATOM 2797 C C . SER A 1 377 ? 61.729 41.769 -47.336 1.00 59.16 377 SER A C 1
ATOM 2799 O O . SER A 1 377 ? 61.942 41.822 -48.546 1.00 59.16 377 SER A O 1
ATOM 2801 N N . VAL A 1 378 ? 61.377 42.853 -46.652 1.00 63.84 378 VAL A N 1
ATOM 2802 C CA . VAL A 1 378 ? 61.578 44.194 -47.186 1.00 63.84 378 VAL A CA 1
ATOM 2803 C C . VAL A 1 378 ? 63.085 44.421 -47.137 1.00 63.84 378 VAL A C 1
ATOM 2805 O O . VAL A 1 378 ? 63.645 44.713 -46.083 1.00 63.84 378 VAL A O 1
ATOM 2808 N N . GLY A 1 379 ? 63.757 44.179 -48.262 1.00 60.00 379 GLY A N 1
ATOM 2809 C CA . GLY A 1 379 ? 65.170 44.488 -48.428 1.00 60.00 379 GLY A CA 1
ATOM 2810 C C . GLY A 1 379 ? 65.394 45.977 -48.187 1.00 60.00 379 GLY A C 1
ATOM 2811 O O . GLY A 1 379 ? 64.956 46.811 -48.976 1.00 60.00 379 GLY A O 1
ATOM 2812 N N . ILE A 1 380 ? 66.053 46.310 -47.079 1.00 58.66 380 ILE A N 1
ATOM 2813 C CA . ILE A 1 380 ? 66.612 47.640 -46.855 1.00 58.66 380 ILE A CA 1
ATOM 2814 C C . ILE A 1 380 ? 67.909 47.684 -47.658 1.00 58.66 380 ILE A C 1
ATOM 2816 O O . ILE A 1 380 ? 68.887 47.030 -47.308 1.00 58.66 380 ILE A O 1
ATOM 2820 N N . ASP A 1 381 ? 67.870 48.406 -48.772 1.00 62.41 381 ASP A N 1
ATOM 2821 C CA . ASP A 1 381 ? 68.990 48.635 -49.680 1.00 62.41 381 ASP A CA 1
ATOM 2822 C C . ASP A 1 381 ? 69.944 49.682 -49.055 1.00 62.41 381 ASP A C 1
ATOM 2824 O O . ASP A 1 381 ? 69.542 50.839 -48.889 1.00 62.41 381 ASP A O 1
ATOM 2828 N N . PRO A 1 382 ? 71.182 49.328 -48.653 1.00 62.44 382 PRO A N 1
ATOM 2829 C CA . PRO A 1 382 ? 72.086 50.240 -47.944 1.00 62.44 382 PRO A CA 1
ATOM 2830 C C . PRO A 1 382 ? 72.849 51.200 -48.876 1.00 62.44 382 PRO A C 1
ATOM 2832 O O . PRO A 1 382 ? 73.759 51.892 -48.433 1.00 62.44 382 PRO A O 1
ATOM 2835 N N . SER A 1 383 ? 72.506 51.262 -50.165 1.00 61.53 383 SER A N 1
ATOM 2836 C CA . SER A 1 383 ? 73.236 52.048 -51.173 1.00 61.53 383 SER A CA 1
ATOM 2837 C C . SER A 1 383 ? 72.800 53.519 -51.300 1.00 61.53 383 SER A C 1
ATOM 2839 O O . SER A 1 383 ? 73.308 54.241 -52.157 1.00 61.53 383 SER A O 1
ATOM 2841 N N . LYS A 1 384 ? 71.894 53.997 -50.436 1.00 54.66 384 LYS A N 1
ATOM 2842 C CA . LYS A 1 384 ? 71.523 55.419 -50.324 1.00 54.66 384 LYS A CA 1
ATOM 2843 C C . LYS A 1 384 ? 71.910 55.985 -48.954 1.00 54.66 384 LYS A C 1
ATOM 2845 O O . LYS A 1 384 ? 71.042 56.194 -48.108 1.00 54.66 384 LYS A O 1
ATOM 2850 N N . GLN A 1 385 ? 73.198 56.252 -48.755 1.00 46.50 385 GLN A N 1
ATOM 2851 C CA . GLN A 1 385 ? 73.684 57.271 -47.818 1.00 46.50 385 GLN A CA 1
ATOM 2852 C C . GLN A 1 385 ? 74.736 58.132 -48.499 1.00 46.50 385 GLN A C 1
ATOM 2854 O O . GLN A 1 385 ? 75.607 57.549 -49.182 1.00 46.50 385 GLN A O 1
#

pLDDT: mean 70.71, std 20.95, range [31.45, 97.38]

Secondary structure (DSSP, 8-state):
-HHHHHHHHHHHHHHHHHTTTTEEEEEEEESS--HHHHHHHHHT-TTT--HHHHHHTT-TTTTHHHHTT-SEEEEEE-TT--HHHHTTSPPTTT-TTSHHHHHHHHHHTT-EEEEEEEEETTSSS-HHHHHHHHHHTSTT-GGGEEEEE---SSS--TT-SSHHHHHHHHHHHHHHHHHHHHHHS-SSEEEEEE---GGGG------------------S-S-THHHHHHHHHHHHS--S-THHHHHHHHTTTT-------------------HHHHHHHH-TTS----------GGGG-------------------TT---TT--TTTT-TT--HHHHHHHHHIIIIIHHHHHHHHHHHHT----TTSTTS--------TT--

Radius of gyration: 33.85 Å; chains: 1; bounding box: 96×98×94 Å